Protein AF-0000000079724814 (afdb_homodimer)

Nearest PDB structures (foldseek):
  6w6a-assembly1_A  TM=8.959E-01  e=4.029E-27  Stenotrophomonas maltophilia K279a
  6w6a-assembly1_B  TM=8.918E-01  e=2.677E-24  Stenotrophomonas maltophilia K279a
  3gk0-assembly1_A  TM=9.018E-01  e=2.372E-21  Burkholderia pseudomallei 1710b
  3f4n-assembly2_C  TM=8.781E-01  e=9.412E-20  Yersinia pestis
  5dlc-assembly2_D  TM=9.284E-01  e=5.285E-19  Pseudomonas aeruginosa

pLDDT: mean 95.73, std 8.54, range [27.3, 98.94]

Sequence (510 aa):
MAQLSVNVNKIATLRNSRGGDIPDVVHFSELILNAGAHGITVHPREDQRHITTEDVFSLQIFLLNYNRNASFHREFNIEGEPSERFVKLVLEAKPDQATLVPVRPGEITSDHGFNLKNKSEVDRLAPIIEKFHKEKIRVSLFMDTDSSQYKTAKGIGADRIEFYTGPFAHAYDQSEEAGKVYYKEYENAAEAAYKLGLGINAGHDLDTNNLKLFSHLPHLAEVSIGHRLVAQSLVDGMEKTVKSYLKILSKETGSMAQLSVNVNKIATLRNSRGGDIPDVVHFSELILNAGAHGITVHPREDQRHITTEDVFSLQIFLLNYNRNASFHREFNIEGEPSERFVKLVLEAKPDQATLVPVRPGEITSDHGFNLKNKSEVDRLAPIIEKFHKEKIRVSLFMDTDSSQYKTAKGIGADRIEFYTGPFAHAYDQSEEAGKVYYKEYENAAEAAYKLGLGINAGHDLDTNNLKLFSHLPHLAEVSIGHRLVAQSLVDGMEKTVKSYLKILSKETGS

Secondary structure (DSSP, 8-state):
--EEEEE-HHHHHHHHHH-TTSS-HHHHHHHHHHTT-SEEEE---TT-SSS-HHHHHHHHHHHHHHHHH-SSPPEEEEEE---HHHHHHHHHH--SEEEE--PPTT-SS------TTSHHHHHHHHHHHHHHHHTT-EEEEEE-S-GGGHHHHHHTT-SEEEE--HHHHHHHHH-HHHHHHHHHHHHHHHHHHHHTT-EEEE-TT--TTTHHHHTTSTTEEEEEE-HHHHHHHHHHHHHHHHHHHHHHHH-----/--EEEEE-HHHHHHHHHH-TTSS-HHHHHHHHHHTT-SEEEE---TT-SSS-HHHHHHHHHHHHHHHHH-SSPPEEEEEE---HHHHHHHHHH--SEEEE--PPTT-SS------TTSHHHHHHHHHHHHHHHHTT-EEEEEE-S-GGGHHHHHHTT-SEEEE--HHHHHHHHH-HHHHHHHHHHHHHHHHHHHHTT-EEEE-TT--TTTHHHHTTSTTEEEEEE-HHHHHHHHHHHHHHHHHHHHHHHHS----

Solvent-accessible surface area (backbone atoms only — not comparable to full-atom values): 26063 Å² total; per-residue (Å²): 115,41,37,43,25,42,29,50,38,63,46,23,36,55,8,60,58,69,43,83,62,56,46,42,58,62,61,50,50,50,49,45,45,75,42,63,43,40,25,43,29,41,54,55,47,95,83,37,73,35,32,35,75,65,52,53,49,52,44,42,56,49,46,58,56,51,42,75,75,41,93,60,82,56,42,39,32,42,34,36,41,90,42,72,69,47,51,53,51,45,69,70,58,57,40,53,27,36,35,40,34,70,55,59,91,86,58,73,64,82,86,63,36,59,63,62,85,38,62,67,51,43,65,58,45,28,60,52,45,50,57,37,44,77,68,66,24,42,36,29,37,31,24,58,61,62,56,87,41,42,62,56,44,44,70,46,58,40,44,24,36,26,41,66,32,49,68,35,37,55,32,30,72,75,31,65,69,51,16,52,60,46,45,52,49,48,42,54,22,35,52,52,35,43,74,70,66,30,42,33,33,33,25,45,66,44,37,79,69,60,32,64,61,57,57,66,39,62,74,47,48,31,34,46,32,30,68,45,49,53,41,46,7,34,64,63,3,36,44,63,40,49,40,52,47,49,47,50,36,55,61,65,73,80,124,117,42,37,43,25,41,30,50,37,62,47,24,36,55,8,58,57,69,44,84,63,56,47,41,58,62,60,52,50,49,50,44,44,75,42,63,42,41,24,42,27,41,54,58,49,94,81,37,75,34,31,34,75,65,53,53,51,51,44,43,55,48,46,58,56,50,40,74,74,40,96,60,82,57,41,39,32,44,32,36,41,92,41,71,67,46,51,53,50,46,69,70,58,57,41,53,26,37,34,40,35,72,56,59,91,86,58,75,65,81,86,62,37,57,63,63,86,38,62,69,51,43,65,57,46,29,60,52,46,50,57,36,45,76,67,64,24,41,36,28,37,31,24,58,60,63,55,86,42,43,64,58,44,44,68,46,58,41,46,23,36,25,41,64,32,49,67,35,36,55,31,31,74,74,32,65,70,51,16,52,60,46,44,51,50,48,41,54,24,35,53,53,35,43,74,70,66,32,42,31,32,33,25,45,65,44,37,80,69,59,33,64,61,58,57,66,40,63,72,45,47,31,34,47,31,30,70,45,49,54,43,46,8,34,64,62,3,38,46,63,41,48,38,52,47,49,48,51,37,55,61,66,74,80,123

InterPro domains:
  IPR004569 Pyridoxal phosphate (active vitamin B6) biosynthesis PdxJ [MF_00279] (1-254)
  IPR004569 Pyridoxal phosphate (active vitamin B6) biosynthesis PdxJ [PF03740] (3-248)
  IPR004569 Pyridoxal phosphate (active vitamin B6) biosynthesis PdxJ [PTHR30456] (2-251)
  IPR004569 Pyridoxal phosphate (active vitamin B6) biosynthesis PdxJ [TIGR00559] (4-249)
  IPR004569 Pyridoxal phosphate (active vitamin B6) biosynthesis PdxJ [cd00003] (3-249)
  IPR013785 Aldolase-type TIM barrel [G3DSA:3.20.20.70] (1-254)
  IPR036130 Pyridoxine 5'-phosphate synthase [SSF63892] (1-251)

Radius of gyration: 25.39 Å; Cα contacts (8 Å, |Δi|>4): 979; chains: 2; bounding box: 47×77×66 Å

Foldseek 3Di:
DAAEEEEQQVQQLVCLVVDDQVPPSLVVQVVVVVVPGQEYEYEQDPVSNGPHLVNLQVNLVSLVVVQVPDPDRRWYEYEYALDPVVLVSCLVSLTQEYEHANDDPPDPDGDAFDDQVDVVSLVSVLVSLVSSVVSNYAYEGEHELPLVCLLSVVVSPHQAYEYECVCLLVLVVVPVVRSVVVLVSQLVSCVSNVVSNHAYEYEHNDEPVSCVVNVPRPRHHYYYYYDRVVVVVCVVCVVVVVVVVVVVVPPPDDD/DAAEEEEQQVQQLVCLVVDDQVPPSLVVQVVVVVVPHQEYEYEQDPVSNGPHLVNLQVNLVSLVVVQVPDPDRRWYEYEYALDPVVLVSCLVSLTQEYEHANDDPPDPDGDAFDDQVDVVSLVSVLVSLVSSVVSNYAYEGEHELPLVCLLSVVVSPHQAYEYECVCLLVLVVVPVVRSVVVLVSQLVSCVSNVVSNHAYEYEHNDEPVSCVPNVPRPRHHYYYYYDRVVVVVCVVCVVVVVVVVVVVVPPPDDD

Organism: NCBI:txid2484901

Structure (mmCIF, N/CA/C/O backbone):
data_AF-0000000079724814-model_v1
#
loop_
_entity.id
_entity.type
_entity.pdbx_description
1 polymer "Pyridoxine 5'-phosphate synthase"
#
loop_
_atom_site.group_PDB
_atom_site.id
_atom_site.type_symbol
_atom_site.label_atom_id
_atom_site.label_alt_id
_atom_site.label_comp_id
_atom_site.label_asym_id
_atom_site.label_entity_id
_atom_site.label_seq_id
_atom_site.pdbx_PDB_ins_code
_atom_site.Cartn_x
_atom_site.Cartn_y
_atom_site.Cartn_z
_atom_site.occupancy
_atom_site.B_iso_or_equiv
_atom_site.auth_seq_id
_atom_site.auth_comp_id
_atom_site.auth_asym_id
_atom_site.auth_atom_id
_atom_site.pdbx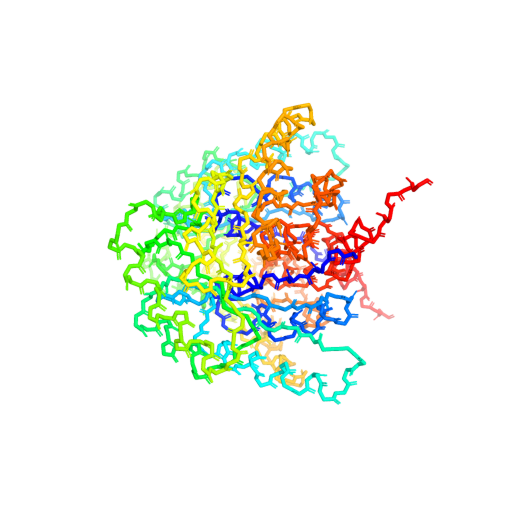_PDB_model_num
ATOM 1 N N . MET A 1 1 ? 1.174 -30.266 0.715 1 86.94 1 MET A N 1
ATOM 2 C CA . MET A 1 1 ? 0.675 -28.969 1.143 1 86.94 1 MET A CA 1
ATOM 3 C C . MET A 1 1 ? 0.972 -27.906 0.094 1 86.94 1 MET A C 1
ATOM 5 O O . MET A 1 1 ? 2.061 -27.875 -0.481 1 86.94 1 MET A O 1
ATOM 9 N N . ALA A 1 2 ? -0.044 -27.109 -0.272 1 96.12 2 ALA A N 1
ATOM 10 C CA . ALA A 1 2 ? 0.133 -26.078 -1.296 1 96.12 2 ALA A CA 1
ATOM 11 C C . ALA A 1 2 ? 1.167 -25.047 -0.861 1 96.12 2 ALA A C 1
ATOM 13 O O . ALA A 1 2 ? 1.234 -24.672 0.315 1 96.12 2 ALA A O 1
ATOM 14 N N . GLN A 1 3 ? 1.949 -24.625 -1.758 1 98 3 GLN A N 1
ATOM 15 C CA . GLN A 1 3 ? 2.975 -23.609 -1.493 1 98 3 GLN A CA 1
ATOM 16 C C . GLN A 1 3 ? 2.395 -22.203 -1.565 1 98 3 GLN A C 1
ATOM 18 O O . GLN A 1 3 ? 1.413 -21.969 -2.273 1 98 3 GLN A O 1
ATOM 23 N N . LEU A 1 4 ? 2.982 -21.297 -0.798 1 98.69 4 LEU A N 1
ATOM 24 C CA . LEU A 1 4 ? 2.6 -19.891 -0.834 1 98.69 4 LEU A CA 1
ATOM 25 C C . LEU A 1 4 ? 3.646 -19.062 -1.568 1 98.69 4 LEU A C 1
ATOM 27 O O . LEU A 1 4 ? 4.801 -18.984 -1.138 1 98.69 4 LEU A O 1
ATOM 31 N N . SER A 1 5 ? 3.32 -18.547 -2.691 1 98.81 5 SER A N 1
ATOM 32 C CA . SER A 1 5 ? 4.086 -17.5 -3.373 1 98.81 5 SER A CA 1
ATOM 33 C C . SER A 1 5 ? 3.465 -16.125 -3.152 1 98.81 5 SER A C 1
ATOM 35 O O . SER A 1 5 ? 2.27 -15.93 -3.389 1 98.81 5 SER A O 1
ATOM 37 N N . VAL A 1 6 ? 4.23 -15.156 -2.711 1 98.88 6 VAL A N 1
ATOM 38 C CA . VAL A 1 6 ? 3.676 -13.844 -2.395 1 98.88 6 VAL A CA 1
ATOM 39 C C . VAL A 1 6 ? 3.969 -12.867 -3.533 1 98.88 6 VAL A C 1
ATOM 41 O O . VAL A 1 6 ? 5.121 -12.719 -3.949 1 98.88 6 VAL A O 1
ATOM 44 N N . ASN A 1 7 ? 2.893 -12.336 -4.078 1 98.62 7 ASN A N 1
ATOM 45 C CA . ASN A 1 7 ? 2.996 -11.305 -5.102 1 98.62 7 ASN A CA 1
ATOM 46 C C . ASN A 1 7 ? 3.311 -9.945 -4.492 1 98.62 7 ASN A C 1
ATOM 48 O O . ASN A 1 7 ? 2.535 -9.422 -3.691 1 98.62 7 ASN A O 1
ATOM 52 N N . VAL A 1 8 ? 4.422 -9.273 -4.879 1 98.81 8 VAL A N 1
ATOM 53 C CA . VAL A 1 8 ? 4.895 -8.078 -4.188 1 98.81 8 VAL A CA 1
ATOM 54 C C . VAL A 1 8 ? 4.648 -6.852 -5.059 1 98.81 8 VAL A C 1
ATOM 56 O O . VAL A 1 8 ? 5.277 -5.809 -4.863 1 98.81 8 VAL A O 1
ATOM 59 N N . ASN A 1 9 ? 3.715 -6.945 -6.039 1 98.06 9 ASN A N 1
ATOM 60 C CA . ASN A 1 9 ? 3.369 -5.809 -6.887 1 98.06 9 ASN A CA 1
ATOM 61 C C . ASN A 1 9 ? 2.863 -4.629 -6.062 1 98.06 9 ASN A C 1
ATOM 63 O O . ASN A 1 9 ? 3.178 -3.477 -6.363 1 98.06 9 ASN A O 1
ATOM 67 N N . LYS A 1 10 ? 2.09 -4.906 -5.062 1 98.31 10 LYS A N 1
ATOM 68 C CA . LYS A 1 10 ? 1.473 -3.836 -4.289 1 98.31 10 LYS A CA 1
ATOM 69 C C . LYS A 1 10 ? 2.504 -3.121 -3.418 1 98.31 10 LYS A C 1
ATOM 71 O O . LYS A 1 10 ? 2.332 -1.948 -3.08 1 98.31 10 LYS A O 1
ATOM 76 N N . ILE A 1 11 ? 3.605 -3.807 -3.02 1 98.81 11 ILE A N 1
ATOM 77 C CA . ILE A 1 11 ? 4.723 -3.137 -2.361 1 98.81 11 ILE A CA 1
ATOM 78 C C . ILE A 1 11 ? 5.312 -2.082 -3.293 1 98.81 11 ILE A C 1
ATOM 80 O O . ILE A 1 11 ? 5.531 -0.938 -2.889 1 98.81 11 ILE A O 1
ATOM 84 N N . ALA A 1 12 ? 5.531 -2.457 -4.543 1 98.56 12 ALA A N 1
ATOM 85 C CA . ALA A 1 12 ? 6.059 -1.54 -5.547 1 98.56 12 ALA A CA 1
ATOM 86 C C . ALA A 1 12 ? 5.074 -0.409 -5.832 1 98.56 12 ALA A C 1
ATOM 88 O O . ALA A 1 12 ? 5.48 0.729 -6.078 1 98.56 12 ALA A O 1
ATOM 89 N N . THR A 1 13 ? 3.742 -0.743 -5.82 1 97.69 13 THR A N 1
ATOM 90 C CA . THR A 1 13 ? 2.715 0.274 -6.016 1 97.69 13 THR A CA 1
ATOM 91 C C . THR A 1 13 ? 2.854 1.386 -4.98 1 97.69 13 THR A C 1
ATOM 93 O O . THR A 1 13 ? 2.859 2.568 -5.328 1 97.69 13 THR A O 1
ATOM 96 N N . LEU A 1 14 ? 3.02 1.001 -3.744 1 98 14 LEU A N 1
ATOM 97 C CA . LEU A 1 14 ? 3.17 1.976 -2.668 1 98 14 LEU A CA 1
ATOM 98 C C . LEU A 1 14 ? 4.449 2.785 -2.844 1 98 14 LEU A C 1
ATOM 100 O O . LEU A 1 14 ? 4.434 4.012 -2.721 1 98 14 LEU A O 1
ATOM 104 N N . ARG A 1 15 ? 5.531 2.141 -3.145 1 97.38 15 ARG A N 1
ATOM 105 C CA . ARG A 1 15 ? 6.805 2.816 -3.355 1 97.38 15 ARG A CA 1
ATOM 106 C C . ARG A 1 15 ? 6.695 3.863 -4.461 1 97.38 15 ARG A C 1
ATOM 108 O O . ARG A 1 15 ? 7.074 5.02 -4.27 1 97.38 15 ARG A O 1
ATOM 115 N N . ASN A 1 16 ? 6.109 3.439 -5.602 1 95.75 16 ASN A N 1
ATOM 116 C CA . ASN A 1 16 ? 6.055 4.301 -6.781 1 95.75 16 ASN A CA 1
ATOM 117 C C . ASN A 1 16 ? 5.129 5.492 -6.559 1 95.75 16 ASN A C 1
ATOM 119 O O . ASN A 1 16 ? 5.277 6.527 -7.211 1 95.75 16 ASN A O 1
ATOM 123 N N . SER A 1 17 ? 4.18 5.336 -5.637 1 93.12 17 SER A N 1
ATOM 124 C CA . SER A 1 17 ? 3.213 6.398 -5.371 1 93.12 17 SER A CA 1
ATOM 125 C C . SER A 1 17 ? 3.865 7.566 -4.633 1 93.12 17 SER A C 1
ATOM 127 O O . SER A 1 17 ? 3.295 8.656 -4.559 1 93.12 17 SER A O 1
ATOM 129 N N . ARG A 1 18 ? 4.977 7.387 -4.039 1 90.81 18 ARG A N 1
ATOM 130 C CA . ARG A 1 18 ? 5.723 8.43 -3.338 1 90.81 18 ARG A CA 1
ATOM 131 C C . ARG A 1 18 ? 7.027 8.75 -4.062 1 90.81 18 ARG A C 1
ATOM 133 O O . ARG A 1 18 ? 7.488 9.891 -4.039 1 90.81 18 ARG A O 1
ATOM 140 N N . GLY A 1 19 ? 7.535 7.715 -4.703 1 87.94 19 GLY A N 1
ATOM 141 C CA . GLY A 1 19 ? 8.906 7.797 -5.184 1 87.94 19 GLY A CA 1
ATOM 142 C C . GLY A 1 19 ? 9.93 7.371 -4.148 1 87.94 19 GLY A C 1
ATOM 143 O O . GLY A 1 19 ? 9.578 7.09 -3.002 1 87.94 19 GLY A O 1
ATOM 144 N N . GLY A 1 20 ? 11.133 7.176 -4.551 1 90.12 20 GLY A N 1
ATOM 145 C CA . GLY A 1 20 ? 12.172 6.719 -3.641 1 90.12 20 GLY A CA 1
ATOM 146 C C . GLY A 1 20 ? 12.242 5.207 -3.525 1 90.12 20 GLY A C 1
ATOM 147 O O . GLY A 1 20 ? 12.008 4.496 -4.504 1 90.12 20 GLY A O 1
ATOM 148 N N . ASP A 1 21 ? 12.57 4.738 -2.273 1 93.25 21 ASP A N 1
ATOM 149 C CA . ASP A 1 21 ? 12.852 3.311 -2.158 1 93.25 21 ASP A CA 1
ATOM 150 C C . ASP A 1 21 ? 12.047 2.68 -1.028 1 93.25 21 ASP A C 1
ATOM 152 O O . ASP A 1 21 ? 12.273 1.526 -0.66 1 93.25 21 ASP A O 1
ATOM 156 N N . ILE A 1 22 ? 11.055 3.475 -0.508 1 95.5 22 ILE A N 1
ATOM 157 C CA . ILE A 1 22 ? 10.25 2.965 0.6 1 95.5 22 ILE A CA 1
ATOM 158 C C . ILE A 1 22 ? 8.805 2.791 0.152 1 95.5 22 ILE A C 1
ATOM 160 O O . ILE A 1 22 ? 8.18 3.734 -0.342 1 95.5 22 ILE A O 1
ATOM 164 N N . PRO A 1 23 ? 8.297 1.657 0.409 1 97.81 23 PRO A N 1
ATOM 165 C CA . PRO A 1 23 ? 8.93 0.42 0.874 1 97.81 23 PRO A CA 1
ATOM 166 C C . PRO A 1 23 ? 9.836 -0.209 -0.18 1 97.81 23 PRO A C 1
ATOM 168 O O . PRO A 1 23 ? 9.602 -0.042 -1.38 1 97.81 23 PRO A O 1
ATOM 171 N N . ASP A 1 24 ? 10.82 -0.913 0.29 1 98.12 24 ASP A N 1
ATOM 172 C CA . ASP A 1 24 ? 11.781 -1.57 -0.587 1 98.12 24 ASP A CA 1
ATOM 173 C C . ASP A 1 24 ? 11.305 -2.967 -0.981 1 98.12 24 ASP A C 1
ATOM 175 O O . ASP A 1 24 ? 11.094 -3.822 -0.119 1 98.12 24 ASP A O 1
ATOM 179 N N . VAL A 1 25 ? 11.227 -3.232 -2.26 1 98.75 25 VAL A N 1
ATOM 180 C CA . VAL A 1 25 ? 10.656 -4.465 -2.793 1 98.75 25 VAL A CA 1
ATOM 181 C C . VAL A 1 25 ? 11.516 -5.656 -2.383 1 98.75 25 VAL A C 1
ATOM 183 O O . VAL A 1 25 ? 10.992 -6.695 -1.974 1 98.75 25 VAL A O 1
ATOM 186 N N . VAL A 1 26 ? 12.82 -5.512 -2.447 1 98.81 26 VAL A N 1
ATOM 187 C CA . VAL A 1 26 ? 13.727 -6.605 -2.109 1 98.81 26 VAL A CA 1
ATOM 188 C C . VAL A 1 26 ? 13.672 -6.879 -0.608 1 98.81 26 VAL A C 1
ATOM 190 O O . VAL A 1 26 ? 13.602 -8.039 -0.184 1 98.81 26 VAL A O 1
ATOM 193 N N . HIS A 1 27 ? 13.664 -5.816 0.194 1 98.62 27 HIS A N 1
ATOM 194 C CA . HIS A 1 27 ? 13.586 -5.98 1.642 1 98.62 27 HIS A CA 1
ATOM 195 C C . HIS A 1 27 ? 12.32 -6.719 2.049 1 98.62 27 HIS A C 1
ATOM 197 O O . HIS A 1 27 ? 12.359 -7.629 2.879 1 98.62 27 HIS A O 1
ATOM 203 N N . PHE A 1 28 ? 11.211 -6.363 1.477 1 98.88 28 PHE A N 1
ATOM 204 C CA . PHE A 1 28 ? 9.945 -7.016 1.812 1 98.88 28 PHE A CA 1
ATOM 205 C C . PHE A 1 28 ? 9.945 -8.461 1.345 1 98.88 28 PHE A C 1
ATOM 207 O O . PHE A 1 28 ? 9.375 -9.336 2.004 1 98.88 28 PHE A O 1
ATOM 214 N N . SER A 1 29 ? 10.57 -8.727 0.171 1 98.88 29 SER A N 1
ATOM 215 C CA . SER A 1 29 ? 10.695 -10.109 -0.291 1 98.88 29 SER A CA 1
ATOM 216 C C . SER A 1 29 ? 11.492 -10.953 0.702 1 98.88 29 SER A C 1
ATOM 218 O O . SER A 1 29 ? 11.141 -12.102 0.967 1 98.88 29 SER A O 1
ATOM 220 N N . GLU A 1 30 ? 12.516 -10.344 1.253 1 98.69 30 GLU A N 1
ATOM 221 C CA . GLU A 1 30 ? 13.297 -11.039 2.271 1 98.69 30 GLU A CA 1
ATOM 222 C C . GLU A 1 30 ? 12.453 -11.328 3.51 1 98.69 30 GLU A C 1
ATOM 224 O O . GLU A 1 30 ? 12.492 -12.438 4.047 1 98.69 30 GLU A O 1
ATOM 229 N N . LEU A 1 31 ? 11.68 -10.344 3.977 1 98.75 31 LEU A N 1
ATOM 230 C CA . LEU A 1 31 ? 10.789 -10.516 5.125 1 98.75 31 LEU A CA 1
ATOM 231 C C . LEU A 1 31 ? 9.797 -11.648 4.879 1 98.75 31 LEU A C 1
ATOM 233 O O . LEU A 1 31 ? 9.547 -12.461 5.77 1 98.75 31 LEU A O 1
ATOM 237 N N . ILE A 1 32 ? 9.281 -11.695 3.707 1 98.88 32 ILE A N 1
ATOM 238 C CA . ILE A 1 32 ? 8.258 -12.656 3.303 1 98.88 32 ILE A CA 1
ATOM 239 C C . ILE A 1 32 ? 8.844 -14.062 3.287 1 98.88 32 ILE A C 1
ATOM 241 O O . ILE A 1 32 ? 8.25 -14.992 3.834 1 98.88 32 ILE A O 1
ATOM 245 N N . LEU A 1 33 ? 10.031 -14.219 2.695 1 98.81 33 LEU A N 1
ATOM 246 C CA . LEU A 1 33 ? 10.68 -15.523 2.611 1 98.81 33 LEU A CA 1
ATOM 247 C C . LEU A 1 33 ? 11.133 -16 3.988 1 98.81 33 LEU A C 1
ATOM 249 O O . LEU A 1 33 ? 10.992 -17.172 4.316 1 98.81 33 LEU A O 1
ATOM 253 N N . ASN A 1 34 ? 11.641 -15.047 4.789 1 98.44 34 ASN A N 1
ATOM 254 C CA . ASN A 1 34 ? 12.047 -15.391 6.148 1 98.44 34 ASN A CA 1
ATOM 255 C C . ASN A 1 34 ? 10.859 -15.836 6.996 1 98.44 34 ASN A C 1
ATOM 257 O O . ASN A 1 34 ? 11.023 -16.578 7.961 1 98.44 34 ASN A O 1
ATOM 261 N N . ALA A 1 35 ? 9.664 -15.391 6.668 1 98.62 35 ALA A N 1
ATOM 262 C CA . ALA A 1 35 ? 8.445 -15.766 7.383 1 98.62 35 ALA A CA 1
ATOM 263 C C . ALA A 1 35 ? 7.969 -17.156 6.957 1 98.62 35 ALA A C 1
ATOM 265 O O . ALA A 1 35 ? 7.047 -17.703 7.559 1 98.62 35 ALA A O 1
ATOM 266 N N . GLY A 1 36 ? 8.469 -17.672 5.816 1 98.12 36 GLY A N 1
ATOM 267 C CA . GLY A 1 36 ? 8.195 -19.062 5.48 1 98.12 36 GLY A CA 1
ATOM 268 C C . GLY A 1 36 ? 7.578 -19.234 4.105 1 98.12 36 GLY A C 1
ATOM 269 O O . GLY A 1 36 ? 7.344 -20.359 3.664 1 98.12 36 GLY A O 1
ATOM 270 N N . ALA A 1 37 ? 7.312 -18.109 3.398 1 98.62 37 ALA A N 1
ATOM 271 C CA . ALA A 1 37 ? 6.734 -18.234 2.064 1 98.62 37 ALA A CA 1
ATOM 272 C C . ALA A 1 37 ? 7.66 -19 1.133 1 98.62 37 ALA A C 1
ATOM 274 O O . ALA A 1 37 ? 8.875 -19.031 1.329 1 98.62 37 ALA A O 1
ATOM 275 N N . HIS A 1 38 ? 7.082 -19.594 0.114 1 98.75 38 HIS A N 1
ATOM 276 C CA . HIS A 1 38 ? 7.824 -20.516 -0.744 1 98.75 38 HIS A CA 1
ATOM 277 C C . HIS A 1 38 ? 8.344 -19.797 -1.992 1 98.75 38 HIS A C 1
ATOM 279 O O . HIS A 1 38 ? 9.125 -20.375 -2.752 1 98.75 38 HIS A O 1
ATOM 285 N N . GLY A 1 39 ? 7.926 -18.609 -2.217 1 98.75 39 GLY A N 1
ATOM 286 C CA . GLY A 1 39 ? 8.367 -17.906 -3.41 1 98.75 39 GLY A CA 1
ATOM 287 C C . GLY A 1 39 ? 7.867 -16.469 -3.471 1 98.75 39 GLY A C 1
ATOM 288 O O . GLY A 1 39 ? 7.082 -16.047 -2.621 1 98.75 39 GLY A O 1
ATOM 289 N N . ILE A 1 40 ? 8.375 -15.734 -4.414 1 98.94 40 ILE A N 1
ATOM 290 C CA . ILE A 1 40 ? 8.016 -14.352 -4.715 1 98.94 40 ILE A CA 1
ATOM 291 C C . ILE A 1 40 ? 7.457 -14.266 -6.133 1 98.94 40 ILE A C 1
ATOM 293 O O . ILE A 1 40 ? 7.988 -14.883 -7.055 1 98.94 40 ILE A O 1
ATOM 297 N N . THR A 1 41 ? 6.398 -13.555 -6.297 1 98.94 41 THR A N 1
ATOM 298 C CA . THR A 1 41 ? 5.781 -13.344 -7.602 1 98.94 41 THR A CA 1
ATOM 299 C C . THR A 1 41 ? 5.738 -11.859 -7.945 1 98.94 41 THR A C 1
ATOM 301 O O . THR A 1 41 ? 5.426 -11.031 -7.09 1 98.94 41 THR A O 1
ATOM 304 N N . VAL A 1 42 ? 6.09 -11.508 -9.188 1 98.81 42 VAL A N 1
ATOM 305 C CA . VAL A 1 42 ? 5.961 -10.141 -9.672 1 98.81 42 VAL A CA 1
ATOM 306 C C . VAL A 1 42 ? 5.262 -10.133 -11.031 1 98.81 42 VAL A C 1
ATOM 308 O O . VAL A 1 42 ? 5.273 -11.141 -11.742 1 98.81 42 VAL A O 1
ATOM 311 N N . HIS A 1 43 ? 4.656 -9.062 -11.352 1 97.44 43 HIS A N 1
ATOM 312 C CA . HIS A 1 43 ? 4.02 -8.828 -12.641 1 97.44 43 HIS A CA 1
ATOM 313 C C . HIS A 1 43 ? 4.48 -7.512 -13.258 1 97.44 43 HIS A C 1
ATOM 315 O O . HIS A 1 43 ? 3.781 -6.5 -13.164 1 97.44 43 HIS A O 1
ATOM 321 N N . PRO A 1 44 ? 5.664 -7.516 -13.945 1 96.88 44 PRO A N 1
ATOM 322 C CA . PRO A 1 44 ? 6.16 -6.305 -14.609 1 96.88 44 PRO A CA 1
ATOM 323 C C . PRO A 1 44 ? 5.344 -5.938 -15.852 1 96.88 44 PRO A C 1
ATOM 325 O O . PRO A 1 44 ? 5.402 -6.645 -16.859 1 96.88 44 PRO A O 1
ATOM 328 N N . ARG A 1 45 ? 4.668 -4.871 -15.766 1 93.56 45 ARG A N 1
ATOM 329 C CA . ARG A 1 45 ? 3.869 -4.395 -16.891 1 93.56 45 ARG A CA 1
ATOM 330 C C . ARG A 1 45 ? 4.68 -3.463 -17.781 1 93.56 45 ARG A C 1
ATOM 332 O O . ARG A 1 45 ? 5.727 -2.955 -17.375 1 93.56 45 ARG A O 1
ATOM 339 N N . GLU A 1 46 ? 4.129 -3.254 -18.938 1 91.12 46 GLU A N 1
ATOM 340 C CA . GLU A 1 46 ? 4.832 -2.436 -19.922 1 91.12 46 GLU A CA 1
ATOM 341 C C . GLU A 1 46 ? 5.02 -1.008 -19.406 1 91.12 46 GLU A C 1
ATOM 343 O O . GLU A 1 46 ? 6.078 -0.407 -19.609 1 91.12 46 GLU A O 1
ATOM 348 N N . ASP A 1 47 ? 4.039 -0.497 -18.734 1 90.75 47 ASP A N 1
ATOM 349 C CA . ASP A 1 47 ? 4.086 0.888 -18.281 1 90.75 47 ASP A CA 1
ATOM 350 C C . ASP A 1 47 ? 4.844 1.004 -16.953 1 90.75 47 ASP A C 1
ATOM 352 O O . ASP A 1 47 ? 5.039 2.107 -16.438 1 90.75 47 ASP A O 1
ATOM 356 N N . GLN A 1 48 ? 5.289 -0.15 -16.422 1 92.25 48 GLN A N 1
ATOM 357 C CA . GLN A 1 48 ? 6.074 -0.226 -15.188 1 92.25 48 GLN A CA 1
ATOM 358 C C . GLN A 1 48 ? 5.406 0.551 -14.062 1 92.25 48 GLN A C 1
ATOM 360 O O . GLN A 1 48 ? 6.082 1.208 -13.266 1 92.25 48 GLN A O 1
ATOM 365 N N . ARG A 1 49 ? 4.113 0.507 -14.023 1 88.81 49 ARG A N 1
ATOM 366 C CA . ARG A 1 49 ? 3.35 1.278 -13.047 1 88.81 49 ARG A CA 1
ATOM 367 C C . ARG A 1 49 ? 3.678 0.837 -11.625 1 88.81 49 ARG A C 1
ATOM 369 O O . ARG A 1 49 ? 3.492 1.601 -10.672 1 88.81 49 ARG A O 1
ATOM 376 N N . HIS A 1 50 ? 4.082 -0.427 -11.406 1 94.62 50 HIS A N 1
ATOM 377 C CA . HIS A 1 50 ? 4.516 -0.897 -10.102 1 94.62 50 HIS A CA 1
ATOM 378 C C . HIS A 1 50 ? 5.863 -1.606 -10.188 1 94.62 50 HIS A C 1
ATOM 380 O O . HIS A 1 50 ? 6.914 -0.96 -10.164 1 94.62 50 HIS A O 1
ATOM 386 N N . ILE A 1 51 ? 5.891 -2.842 -10.578 1 97.81 51 ILE A N 1
ATOM 387 C CA . ILE A 1 51 ? 7.164 -3.547 -10.719 1 97.81 51 ILE A CA 1
ATOM 388 C C . ILE A 1 51 ? 7.902 -3.045 -11.953 1 97.81 51 ILE A C 1
ATOM 390 O O . ILE A 1 51 ? 7.371 -3.104 -13.07 1 97.81 51 ILE A O 1
ATOM 394 N N . THR A 1 52 ? 9.133 -2.609 -11.766 1 97.69 52 THR A N 1
ATOM 395 C CA . THR A 1 52 ? 9.977 -2.141 -12.859 1 97.69 52 THR A CA 1
ATOM 396 C C . THR A 1 52 ? 10.906 -3.25 -13.336 1 97.69 52 THR A C 1
ATOM 398 O O . THR A 1 52 ? 11.055 -4.277 -12.664 1 97.69 52 THR A O 1
ATOM 401 N N . THR A 1 53 ? 11.461 -2.994 -14.539 1 98.06 53 THR A N 1
ATOM 402 C CA . THR A 1 53 ? 12.477 -3.918 -15.031 1 98.06 53 THR A CA 1
ATOM 403 C C . THR A 1 53 ? 13.617 -4.055 -14.031 1 98.06 53 THR A C 1
ATOM 405 O O . THR A 1 53 ? 14.125 -5.156 -13.812 1 98.06 53 THR A O 1
ATOM 408 N N . GLU A 1 54 ? 13.992 -2.986 -13.414 1 97.88 54 GLU A N 1
ATOM 409 C CA . GLU A 1 54 ? 15.055 -3.006 -12.414 1 97.88 54 GLU A CA 1
ATOM 410 C C . GLU A 1 54 ? 14.656 -3.867 -11.211 1 97.88 54 GLU A C 1
ATOM 412 O O . GLU A 1 54 ? 15.492 -4.582 -10.656 1 97.88 54 GLU A O 1
ATOM 417 N N . ASP A 1 55 ? 13.438 -3.768 -10.773 1 98.69 55 ASP A N 1
ATOM 418 C CA . ASP A 1 55 ? 12.945 -4.609 -9.688 1 98.69 55 ASP A CA 1
ATOM 419 C C . ASP A 1 55 ? 13.125 -6.09 -10.016 1 98.69 55 ASP A C 1
ATOM 421 O O . ASP A 1 55 ? 13.508 -6.883 -9.148 1 98.69 55 ASP A O 1
ATOM 425 N N . VAL A 1 56 ? 12.789 -6.465 -11.281 1 98.88 56 VAL A N 1
ATOM 426 C CA . VAL A 1 56 ? 12.859 -7.859 -11.711 1 98.88 56 VAL A CA 1
ATOM 427 C C . VAL A 1 56 ? 14.281 -8.383 -11.539 1 98.88 56 VAL A C 1
ATOM 429 O O . VAL A 1 56 ? 14.5 -9.445 -10.953 1 98.88 56 VAL A O 1
ATOM 432 N N . PHE A 1 57 ? 15.195 -7.629 -12.016 1 98.81 57 PHE A N 1
ATOM 433 C CA . PHE A 1 57 ? 16.578 -8.102 -11.984 1 98.81 57 PHE A CA 1
ATOM 434 C C . PHE A 1 57 ? 17.141 -8 -10.578 1 98.81 57 PHE A C 1
ATOM 436 O O . PHE A 1 57 ? 17.969 -8.828 -10.172 1 98.81 57 PHE A O 1
ATOM 443 N N . SER A 1 58 ? 16.734 -6.98 -9.773 1 98.81 58 SER A N 1
ATOM 444 C CA . SER A 1 58 ? 17.141 -6.906 -8.375 1 98.81 58 SER A CA 1
ATOM 445 C C . SER A 1 58 ? 16.641 -8.117 -7.594 1 98.81 58 SER A C 1
ATOM 447 O O . SER A 1 58 ? 17.359 -8.672 -6.766 1 98.81 58 SER A O 1
ATOM 449 N N . LEU A 1 59 ? 15.438 -8.531 -7.859 1 98.88 59 LEU A N 1
ATOM 450 C CA . LEU A 1 59 ? 14.867 -9.695 -7.195 1 98.88 59 LEU A CA 1
ATOM 451 C C . LEU A 1 59 ? 15.555 -10.977 -7.652 1 98.88 59 LEU A C 1
ATOM 453 O O . LEU A 1 59 ? 15.75 -11.906 -6.859 1 98.88 59 LEU A O 1
ATOM 457 N N . GLN A 1 60 ? 15.883 -11.023 -8.977 1 98.81 60 GLN A N 1
ATOM 458 C CA . GLN A 1 60 ? 16.625 -12.172 -9.492 1 98.81 60 GLN A CA 1
ATOM 459 C C . GLN A 1 60 ? 17.922 -12.367 -8.719 1 98.81 60 GLN A C 1
ATOM 461 O O . GLN A 1 60 ? 18.219 -13.469 -8.25 1 98.81 60 GLN A O 1
ATOM 466 N N . ILE A 1 61 ? 18.719 -11.281 -8.609 1 98.75 61 ILE A N 1
ATOM 467 C CA . ILE A 1 61 ? 20 -11.32 -7.926 1 98.75 61 ILE A CA 1
ATOM 468 C C . ILE A 1 61 ? 19.797 -11.672 -6.453 1 98.75 61 ILE A C 1
ATOM 470 O O . ILE A 1 61 ? 20.5 -12.516 -5.902 1 98.75 61 ILE A O 1
ATOM 474 N N . PHE A 1 62 ? 18.828 -11.125 -5.812 1 98.81 62 PHE A N 1
ATOM 475 C CA . PHE A 1 62 ? 18.516 -11.367 -4.406 1 98.81 62 PHE A CA 1
ATOM 476 C C . PHE A 1 62 ? 18.188 -12.836 -4.172 1 98.81 62 PHE A C 1
ATOM 478 O O . PHE A 1 62 ? 18.734 -13.461 -3.262 1 98.81 62 PHE A O 1
ATOM 485 N N . LEU A 1 63 ? 17.266 -13.383 -5.043 1 98.75 63 LEU A N 1
ATOM 486 C CA . LEU A 1 63 ? 16.797 -14.758 -4.855 1 98.75 63 LEU A CA 1
ATOM 487 C C . LEU A 1 63 ? 17.922 -15.75 -5.121 1 98.75 63 LEU A C 1
ATOM 489 O O . LEU A 1 63 ? 18 -16.797 -4.465 1 98.75 63 LEU A O 1
ATOM 493 N N . LEU A 1 64 ? 18.781 -15.477 -6.191 1 98.06 64 LEU A N 1
ATOM 494 C CA . LEU A 1 64 ? 19.953 -16.312 -6.418 1 98.06 64 LEU A CA 1
ATOM 495 C C . LEU A 1 64 ? 20.828 -16.391 -5.168 1 98.06 64 LEU A C 1
ATOM 497 O O . LEU A 1 64 ? 21.266 -17.469 -4.766 1 98.06 64 LEU A O 1
ATOM 501 N N . ASN A 1 65 ? 21.031 -15.242 -4.527 1 98.31 65 ASN A N 1
ATOM 502 C CA . ASN A 1 65 ? 21.844 -15.172 -3.318 1 98.31 65 ASN A CA 1
ATOM 503 C C . ASN A 1 65 ? 21.141 -15.82 -2.131 1 98.31 65 ASN A C 1
ATOM 505 O O . ASN A 1 65 ? 21.766 -16.547 -1.35 1 98.31 65 ASN A O 1
ATOM 509 N N . TYR A 1 66 ? 19.875 -15.547 -1.95 1 98.31 66 TYR A N 1
ATOM 510 C CA . TYR A 1 66 ? 19.078 -16.109 -0.868 1 98.31 66 TYR A CA 1
ATOM 511 C C . TYR A 1 66 ? 19.109 -17.641 -0.909 1 98.31 66 TYR A C 1
ATOM 513 O O . TYR A 1 66 ? 19.297 -18.297 0.123 1 98.31 66 TYR A O 1
ATOM 521 N N . ASN A 1 67 ? 19 -18.219 -2.121 1 98.31 67 ASN A N 1
ATOM 522 C CA . ASN A 1 67 ? 18.875 -19.656 -2.305 1 98.31 67 ASN A CA 1
ATOM 523 C C . ASN A 1 67 ? 20.219 -20.375 -2.09 1 98.31 67 ASN A C 1
ATOM 525 O O . ASN A 1 67 ? 20.25 -21.578 -1.859 1 98.31 67 ASN A O 1
ATOM 529 N N . ARG A 1 68 ? 21.344 -19.703 -2.188 1 97.12 68 ARG A N 1
ATOM 530 C CA . ARG A 1 68 ? 22.656 -20.281 -1.921 1 97.12 68 ARG A CA 1
ATOM 531 C C . ARG A 1 68 ? 22.766 -20.719 -0.465 1 97.12 68 ARG A C 1
ATOM 533 O O . ARG A 1 68 ? 23.453 -21.703 -0.157 1 97.12 68 ARG A O 1
ATOM 540 N N . ASN A 1 69 ? 22.062 -20.016 0.407 1 92.81 69 ASN A N 1
ATOM 541 C CA . ASN A 1 69 ? 22.203 -20.266 1.838 1 92.81 69 ASN A CA 1
ATOM 542 C C . ASN A 1 69 ? 20.922 -20.828 2.443 1 92.81 69 ASN A C 1
ATOM 544 O O . ASN A 1 69 ? 20.875 -21.141 3.635 1 92.81 69 ASN A O 1
ATOM 548 N N . ALA A 1 70 ? 19.922 -20.953 1.642 1 91.69 70 ALA A N 1
ATOM 549 C CA . ALA A 1 70 ? 18.625 -21.391 2.148 1 91.69 70 ALA A CA 1
ATOM 550 C C . ALA A 1 70 ? 18.562 -22.922 2.223 1 91.69 70 ALA A C 1
ATOM 552 O O . ALA A 1 70 ? 19.203 -23.609 1.431 1 91.69 70 ALA A O 1
ATOM 553 N N . SER A 1 71 ? 17.812 -23.375 3.127 1 92.88 71 SER A N 1
ATOM 554 C CA . SER A 1 71 ? 17.625 -24.812 3.277 1 92.88 71 SER A CA 1
ATOM 555 C C . SER A 1 71 ? 16.734 -25.375 2.172 1 92.88 71 SER A C 1
ATOM 557 O O . SER A 1 71 ? 16.828 -26.562 1.836 1 92.88 71 SER A O 1
ATOM 559 N N . PHE A 1 72 ? 15.828 -24.5 1.741 1 94.94 72 PHE A N 1
ATOM 560 C CA . PHE A 1 72 ? 14.922 -24.891 0.667 1 94.94 72 PHE A CA 1
ATOM 561 C C . PHE A 1 72 ? 14.906 -23.844 -0.436 1 94.94 72 PHE A C 1
ATOM 563 O O . PHE A 1 72 ? 15.016 -22.641 -0.16 1 94.94 72 PHE A O 1
ATOM 570 N N . HIS A 1 73 ? 14.711 -24.328 -1.627 1 97.75 73 HIS A N 1
ATOM 571 C CA . HIS A 1 73 ? 14.672 -23.438 -2.781 1 97.75 73 HIS A CA 1
ATOM 572 C C . HIS A 1 73 ? 13.406 -22.578 -2.787 1 97.75 73 HIS A C 1
ATOM 574 O O . HIS A 1 73 ? 12.305 -23.109 -2.629 1 97.75 73 HIS A O 1
ATOM 580 N N . ARG A 1 74 ? 13.594 -21.266 -2.881 1 98.62 74 ARG A N 1
ATOM 581 C CA . ARG A 1 74 ? 12.492 -20.328 -3.008 1 98.62 74 ARG A CA 1
ATOM 582 C C . ARG A 1 74 ? 12.32 -19.875 -4.457 1 98.62 74 ARG A C 1
ATOM 584 O O . ARG A 1 74 ? 13.273 -19.422 -5.094 1 98.62 74 ARG A O 1
ATOM 591 N N . GLU A 1 75 ? 11.141 -19.938 -4.91 1 98.75 75 GLU A N 1
ATOM 592 C CA . GLU A 1 75 ? 10.922 -19.781 -6.348 1 98.75 75 GLU A CA 1
ATOM 593 C C . GLU A 1 75 ? 10.664 -18.312 -6.699 1 98.75 75 GLU A C 1
ATOM 595 O O . GLU A 1 75 ? 10.109 -17.562 -5.895 1 98.75 75 GLU A O 1
ATOM 600 N N . PHE A 1 76 ? 11.125 -17.938 -7.867 1 98.94 76 PHE A N 1
ATOM 601 C CA . PHE A 1 76 ? 10.805 -16.672 -8.516 1 98.94 76 PHE A CA 1
ATOM 602 C C . PHE A 1 76 ? 9.789 -16.875 -9.633 1 98.94 76 PHE A C 1
ATOM 604 O O . PHE A 1 76 ? 10.023 -17.656 -10.562 1 98.94 76 PHE A O 1
ATOM 611 N N . ASN A 1 77 ? 8.617 -16.266 -9.492 1 98.94 77 ASN A N 1
ATOM 612 C CA . ASN A 1 77 ? 7.582 -16.328 -10.516 1 98.94 77 ASN A CA 1
ATOM 613 C C . ASN A 1 77 ? 7.352 -14.969 -11.164 1 98.94 77 ASN A C 1
ATOM 615 O O . ASN A 1 77 ? 7.133 -13.977 -10.461 1 98.94 77 ASN A O 1
ATOM 619 N N . ILE A 1 78 ? 7.414 -14.891 -12.477 1 98.88 78 ILE A N 1
ATOM 620 C CA . ILE A 1 78 ? 7.125 -13.656 -13.203 1 98.88 78 ILE A CA 1
ATOM 621 C C . ILE A 1 78 ? 5.859 -13.836 -14.039 1 98.88 78 ILE A C 1
ATOM 623 O O . ILE A 1 78 ? 5.789 -14.727 -14.891 1 98.88 78 ILE A O 1
ATOM 627 N N . GLU A 1 79 ? 4.891 -13 -13.75 1 98.06 79 GLU A N 1
ATOM 628 C CA . GLU A 1 79 ? 3.623 -13.016 -14.469 1 98.06 79 GLU A CA 1
ATOM 629 C C . GLU A 1 79 ? 3.594 -11.938 -15.555 1 98.06 79 GLU A C 1
ATOM 631 O O . GLU A 1 79 ? 4.219 -10.883 -15.406 1 98.06 79 GLU A O 1
ATOM 636 N N . GLY A 1 80 ? 2.863 -12.242 -16.641 1 96.25 80 GLY A N 1
ATOM 637 C CA . GLY A 1 80 ? 2.717 -11.188 -17.625 1 96.25 80 GLY A CA 1
ATOM 638 C C . GLY A 1 80 ? 2.051 -11.648 -18.906 1 96.25 80 GLY A C 1
ATOM 639 O O . GLY A 1 80 ? 1.764 -12.836 -19.078 1 96.25 80 GLY A O 1
ATOM 640 N N . GLU A 1 81 ? 1.755 -10.633 -19.766 1 95 81 GLU A N 1
ATOM 641 C CA . GLU A 1 81 ? 1.21 -10.914 -21.094 1 95 81 GLU A CA 1
ATOM 642 C C . GLU A 1 81 ? 2.277 -11.5 -22.016 1 95 81 GLU A C 1
ATOM 644 O O . GLU A 1 81 ? 3.449 -11.125 -21.922 1 95 81 GLU A O 1
ATOM 649 N N . PRO A 1 82 ? 1.865 -12.391 -22.891 1 95.88 82 PRO A N 1
ATOM 650 C CA . PRO A 1 82 ? 2.85 -13.008 -23.781 1 95.88 82 PRO A CA 1
ATOM 651 C C . PRO A 1 82 ? 3.273 -12.086 -24.922 1 95.88 82 PRO A C 1
ATOM 653 O O . PRO A 1 82 ? 3.15 -12.453 -26.094 1 95.88 82 PRO A O 1
ATOM 656 N N . SER A 1 83 ? 3.811 -10.969 -24.625 1 95.62 83 SER A N 1
ATOM 657 C CA . SER A 1 83 ? 4.375 -10.031 -25.578 1 95.62 83 SER A CA 1
ATOM 658 C C . SER A 1 83 ? 5.859 -10.289 -25.797 1 9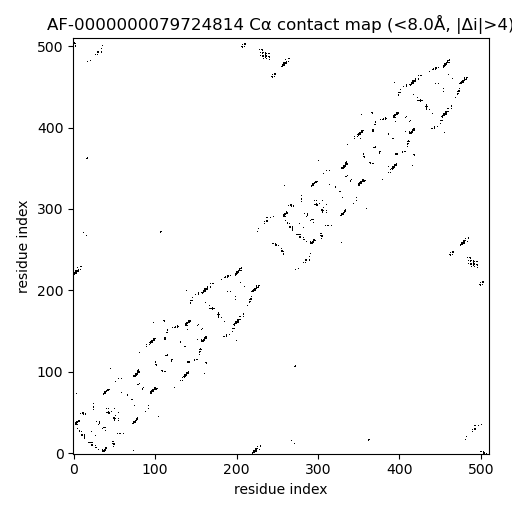5.62 83 SER A C 1
ATOM 660 O O . SER A 1 83 ? 6.5 -10.977 -25.016 1 95.62 83 SER A O 1
ATOM 662 N N . GLU A 1 84 ? 6.375 -9.742 -26.875 1 96.69 84 GLU A N 1
ATOM 663 C CA . GLU A 1 84 ? 7.805 -9.867 -27.156 1 96.69 84 GLU A CA 1
ATOM 664 C C . GLU A 1 84 ? 8.641 -9.273 -26.031 1 96.69 84 GLU A C 1
ATOM 666 O O . GLU A 1 84 ? 9.672 -9.836 -25.656 1 96.69 84 GLU A O 1
ATOM 671 N N . ARG A 1 85 ? 8.195 -8.164 -25.562 1 96 85 ARG A N 1
ATOM 672 C CA . ARG A 1 85 ? 8.875 -7.512 -24.453 1 96 85 ARG A CA 1
ATOM 673 C C . ARG A 1 85 ? 8.945 -8.43 -23.234 1 96 85 ARG A C 1
ATOM 675 O O . ARG A 1 85 ? 10.008 -8.586 -22.625 1 96 85 ARG A O 1
ATOM 682 N N . PHE A 1 86 ? 7.859 -9.016 -22.906 1 97.38 86 PHE A N 1
ATOM 683 C CA . PHE A 1 86 ? 7.777 -9.883 -21.734 1 97.38 86 PHE A CA 1
ATOM 684 C C . PHE A 1 86 ? 8.641 -11.125 -21.922 1 97.38 86 PHE A C 1
ATOM 686 O O . PHE A 1 86 ? 9.367 -11.523 -21 1 97.38 86 PHE A O 1
ATOM 693 N N . VAL A 1 87 ? 8.57 -11.695 -23.078 1 98.56 87 VAL A N 1
ATOM 694 C CA . VAL A 1 87 ? 9.336 -12.906 -23.375 1 98.56 87 VAL A CA 1
ATOM 695 C C . VAL A 1 87 ? 10.828 -12.617 -23.219 1 98.56 87 VAL A C 1
ATOM 697 O O . VAL A 1 87 ? 11.555 -13.383 -22.578 1 98.56 87 VAL A O 1
ATOM 700 N N . LYS A 1 88 ? 11.258 -11.516 -23.766 1 98.62 88 LYS A N 1
ATOM 701 C CA . LYS A 1 88 ? 12.656 -11.133 -23.641 1 98.62 88 LYS A CA 1
ATOM 702 C C . LYS A 1 88 ? 13.055 -10.953 -22.188 1 98.62 88 LYS A C 1
ATOM 704 O O . LYS A 1 88 ? 14.125 -11.414 -21.766 1 9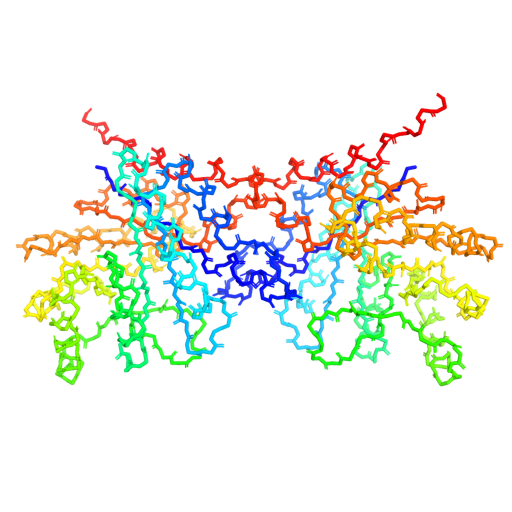8.62 88 LYS A O 1
ATOM 709 N N . LEU A 1 89 ? 12.203 -10.281 -21.422 1 98.62 89 LEU A N 1
ATOM 710 C CA . LEU A 1 89 ? 12.453 -10.039 -20 1 98.62 89 LEU A CA 1
ATOM 711 C C . LEU A 1 89 ? 12.594 -11.352 -19.234 1 98.62 89 LEU A C 1
ATOM 713 O O . LEU A 1 89 ? 13.516 -11.516 -18.438 1 98.62 89 LEU A O 1
ATOM 717 N N . VAL A 1 90 ? 11.719 -12.273 -19.453 1 98.81 90 VAL A N 1
ATOM 718 C CA . VAL A 1 90 ? 11.695 -13.562 -18.781 1 98.81 90 VAL A CA 1
ATOM 719 C C . VAL A 1 90 ? 12.938 -14.367 -19.141 1 98.81 90 VAL A C 1
ATOM 721 O O . VAL A 1 90 ? 13.57 -14.977 -18.266 1 98.81 90 VAL A O 1
ATOM 724 N N . LEU A 1 91 ? 13.297 -14.367 -20.422 1 98.81 91 LEU A N 1
ATOM 725 C CA . LEU A 1 91 ? 14.445 -15.141 -20.875 1 98.81 91 LEU A CA 1
ATOM 726 C C . LEU A 1 91 ? 15.742 -14.578 -20.297 1 98.81 91 LEU A C 1
ATOM 728 O O . LEU A 1 91 ? 16.703 -15.312 -20.109 1 98.81 91 LEU A O 1
ATOM 732 N N . GLU A 1 92 ? 15.742 -13.289 -20.047 1 98.69 92 GLU A N 1
ATOM 733 C CA . GLU A 1 92 ? 16.906 -12.664 -19.422 1 98.69 92 GLU A CA 1
ATOM 734 C C . GLU A 1 92 ? 16.922 -12.914 -17.922 1 98.69 92 GLU A C 1
ATOM 736 O O . GLU A 1 92 ? 17.984 -13.164 -17.344 1 98.69 92 GLU A O 1
ATOM 741 N N . ALA A 1 93 ? 15.82 -12.891 -17.234 1 98.75 93 ALA A N 1
ATOM 742 C CA . ALA A 1 93 ? 15.711 -13.008 -15.789 1 98.75 93 ALA A CA 1
ATOM 743 C C . ALA A 1 93 ? 15.805 -14.461 -15.344 1 98.75 93 ALA A C 1
ATOM 745 O O . ALA A 1 93 ? 16.203 -14.75 -14.219 1 98.75 93 ALA A O 1
ATOM 746 N N . LYS A 1 94 ? 15.305 -15.406 -16.25 1 98.56 94 LYS A N 1
ATOM 747 C CA . LYS A 1 94 ? 15.344 -16.844 -16.047 1 98.56 94 LYS A CA 1
ATOM 748 C C . LYS A 1 94 ? 14.711 -17.234 -14.711 1 98.56 94 LYS A C 1
ATOM 750 O O . LYS A 1 94 ? 15.336 -17.922 -13.898 1 98.56 94 LYS A O 1
ATOM 755 N N . PRO A 1 95 ? 13.469 -16.875 -14.461 1 98.88 95 PRO A N 1
ATOM 756 C CA . PRO A 1 95 ? 12.766 -17.297 -13.25 1 98.88 95 PRO A CA 1
ATOM 757 C C . PRO A 1 95 ? 12.508 -18.797 -13.211 1 98.88 95 PRO A C 1
ATOM 759 O O . PRO A 1 95 ? 12.758 -19.5 -14.195 1 98.88 95 PRO A O 1
ATOM 762 N N . ASP A 1 96 ? 12.039 -19.281 -12.062 1 98.88 96 ASP A N 1
ATOM 763 C CA . ASP A 1 96 ? 11.656 -20.688 -11.938 1 98.88 96 ASP A CA 1
ATOM 764 C C . ASP A 1 96 ? 10.336 -20.953 -12.656 1 98.88 96 ASP A C 1
ATOM 766 O O . ASP A 1 96 ? 10.117 -22.062 -13.148 1 98.88 96 ASP A O 1
ATOM 770 N N . GLN A 1 97 ? 9.477 -19.922 -12.703 1 98.88 97 GLN A N 1
ATOM 771 C CA . GLN A 1 97 ? 8.148 -20.031 -13.297 1 98.88 97 GLN A CA 1
ATOM 772 C C . GLN A 1 97 ? 7.762 -18.75 -14.023 1 98.88 97 GLN A C 1
ATOM 774 O O . GLN A 1 97 ? 8.07 -17.656 -13.555 1 98.88 97 GLN A O 1
ATOM 779 N N . ALA A 1 98 ? 7.184 -18.891 -15.148 1 98.88 98 ALA A N 1
ATOM 780 C CA . ALA A 1 98 ? 6.477 -17.812 -15.828 1 98.88 98 ALA A CA 1
ATOM 781 C C . ALA A 1 98 ? 4.98 -18.109 -15.922 1 98.88 98 ALA A C 1
ATOM 783 O O . ALA A 1 98 ? 4.574 -19.156 -16.406 1 98.88 98 ALA A O 1
ATOM 784 N N . THR A 1 99 ? 4.207 -17.234 -15.375 1 98.69 99 THR A N 1
ATOM 785 C CA . THR A 1 99 ? 2.758 -17.359 -15.508 1 98.69 99 THR A CA 1
ATOM 786 C C . THR A 1 99 ? 2.238 -16.406 -16.594 1 98.69 99 THR A C 1
ATOM 788 O O . THR A 1 99 ? 2.322 -15.188 -16.438 1 98.69 99 THR A O 1
ATOM 791 N N . LEU A 1 100 ? 1.725 -17 -17.625 1 98.31 100 LEU A N 1
ATOM 792 C CA . LEU A 1 100 ? 1.174 -16.203 -18.719 1 98.31 100 LEU A CA 1
ATOM 793 C C . LEU A 1 100 ? -0.278 -15.828 -18.438 1 98.31 100 LEU A C 1
ATOM 795 O O . LEU A 1 100 ? -1.075 -16.672 -18.031 1 98.31 100 LEU A O 1
ATOM 799 N N . VAL A 1 101 ? -0.53 -14.555 -18.594 1 96.69 101 VAL A N 1
ATOM 800 C CA . VAL A 1 101 ? -1.864 -14.031 -18.312 1 96.69 101 VAL A CA 1
ATOM 801 C C . VAL A 1 101 ? -2.375 -13.258 -19.531 1 96.69 101 VAL A C 1
ATOM 803 O O . VAL A 1 101 ? -1.608 -12.562 -20.188 1 96.69 101 VAL A O 1
ATOM 806 N N . PRO A 1 102 ? -3.666 -13.477 -19.938 1 93.25 102 PRO A N 1
ATOM 807 C CA . PRO A 1 102 ? -4.207 -12.773 -21.109 1 93.25 102 PRO A CA 1
ATOM 808 C C . PRO A 1 102 ? -4.613 -11.336 -20.797 1 93.25 102 PRO A C 1
ATOM 810 O O . PRO A 1 102 ? -5.793 -10.992 -20.891 1 93.25 102 PRO A O 1
ATOM 813 N N . VAL A 1 103 ? -3.832 -10.562 -20.172 1 82.31 103 VAL A N 1
ATOM 814 C CA . VAL A 1 103 ? -4.184 -9.195 -19.812 1 82.31 103 VAL A CA 1
ATOM 815 C C . VAL A 1 103 ? -3.779 -8.242 -20.938 1 82.31 103 VAL A C 1
ATOM 817 O O . VAL A 1 103 ? -2.746 -8.438 -21.594 1 82.31 103 VAL A O 1
ATOM 820 N N . ARG A 1 104 ? -4.723 -7.27 -21.312 1 76 104 ARG A N 1
ATOM 821 C CA . ARG A 1 104 ? -4.453 -6.215 -22.281 1 76 104 ARG A CA 1
ATOM 822 C C . ARG A 1 104 ? -3.781 -5.02 -21.625 1 76 104 ARG A C 1
ATOM 824 O O . ARG A 1 104 ? -3.996 -4.758 -20.438 1 76 104 ARG A O 1
ATOM 831 N N . PRO A 1 105 ? -3 -4.406 -22.453 1 71.75 105 PRO A N 1
ATOM 832 C CA . PRO A 1 105 ? -2.369 -3.205 -21.891 1 71.75 105 PRO A CA 1
ATOM 833 C C . PRO A 1 105 ? -3.383 -2.23 -21.297 1 71.75 105 PRO A C 1
ATOM 835 O O . PRO A 1 105 ? -4.441 -1.999 -21.875 1 71.75 105 PRO A O 1
ATOM 838 N N . GLY A 1 106 ? -3.092 -1.743 -20.062 1 75.44 106 GLY A N 1
ATOM 839 C CA . GLY A 1 106 ? -3.943 -0.728 -19.453 1 75.44 106 GLY A CA 1
ATOM 840 C C . GLY A 1 106 ? -4.934 -1.294 -18.453 1 75.44 106 GLY A C 1
ATOM 841 O O . GLY A 1 106 ? -5.48 -0.559 -17.625 1 75.44 106 GLY A O 1
ATOM 842 N N . GLU A 1 107 ? -5.211 -2.596 -18.578 1 80.94 107 GLU A N 1
ATOM 843 C CA . GLU A 1 107 ? -6.133 -3.191 -17.609 1 80.94 107 GLU A CA 1
ATOM 844 C C . GLU A 1 107 ? -5.574 -3.129 -16.188 1 80.94 107 GLU A C 1
ATOM 846 O O . GLU A 1 107 ? -4.375 -3.338 -15.984 1 80.94 107 GLU A O 1
ATOM 851 N N . ILE A 1 108 ? -6.426 -2.832 -15.289 1 75.75 108 ILE A N 1
ATOM 852 C CA . ILE A 1 108 ? -5.992 -2.641 -13.906 1 75.75 108 ILE A CA 1
ATOM 853 C C . ILE A 1 108 ? -5.719 -3.998 -13.258 1 75.75 108 ILE A C 1
ATOM 855 O O . ILE A 1 108 ? -4.824 -4.121 -12.422 1 75.75 108 ILE A O 1
ATOM 859 N N . THR A 1 109 ? -6.566 -5.094 -13.68 1 78.56 109 THR A N 1
ATOM 860 C CA . THR A 1 109 ? -6.379 -6.438 -13.148 1 78.56 109 THR A CA 1
ATOM 861 C C . THR A 1 109 ? -6.82 -7.488 -14.164 1 78.56 109 THR A C 1
ATOM 863 O O . THR A 1 109 ? -7.547 -7.176 -15.109 1 78.56 109 THR A O 1
ATOM 866 N N . SER A 1 110 ? -6.266 -8.695 -13.898 1 81.19 110 SER A N 1
ATOM 867 C CA . SER A 1 110 ? -6.73 -9.836 -14.688 1 81.19 110 SER A CA 1
ATOM 868 C C . SER A 1 110 ? -8.102 -10.305 -14.219 1 81.19 110 SER A C 1
ATOM 870 O O . SER A 1 110 ? -8.367 -10.375 -13.016 1 81.19 110 SER A O 1
ATOM 872 N N . ASP A 1 111 ? -9 -10.539 -15.297 1 86.62 111 ASP A N 1
ATOM 873 C CA . ASP A 1 111 ? -10.352 -10.906 -14.867 1 86.62 111 ASP A CA 1
ATOM 874 C C . ASP A 1 111 ? -10.883 -12.086 -15.672 1 86.62 111 ASP A C 1
ATOM 876 O O . ASP A 1 111 ? -12.086 -12.359 -15.656 1 86.62 111 ASP A O 1
ATOM 880 N N . HIS A 1 112 ? -9.969 -12.742 -16.469 1 90.94 112 HIS A N 1
ATOM 881 C CA . HIS A 1 112 ? -10.344 -13.938 -17.219 1 90.94 112 HIS A CA 1
ATOM 882 C C . HIS A 1 112 ? -9.109 -14.711 -17.672 1 90.94 112 HIS A C 1
ATOM 884 O O . HIS A 1 112 ? -8.023 -14.141 -17.797 1 90.94 112 HIS A O 1
ATOM 890 N N . GLY A 1 113 ? -9.336 -16.016 -17.906 1 95.19 113 GLY A N 1
ATOM 891 C CA . GLY A 1 113 ? -8.266 -16.859 -18.422 1 95.19 113 GLY A CA 1
ATOM 892 C C . GLY A 1 113 ? -8.164 -16.828 -19.938 1 95.19 113 GLY A C 1
ATOM 893 O O . GLY A 1 113 ? -8.945 -16.156 -20.609 1 95.19 113 GLY A O 1
ATOM 894 N N . PHE A 1 114 ? -7.164 -17.531 -20.453 1 97.06 114 PHE A N 1
ATOM 895 C CA . PHE A 1 114 ? -6.973 -17.656 -21.891 1 97.06 114 PHE A CA 1
ATOM 896 C C . PHE A 1 114 ? -8.156 -18.375 -22.531 1 97.06 114 PHE A C 1
ATOM 898 O O . PHE A 1 114 ? -8.727 -19.281 -21.938 1 97.06 114 PHE A O 1
ATOM 905 N N . ASN A 1 115 ? -8.508 -17.938 -23.734 1 97.06 115 ASN A N 1
ATOM 906 C CA . ASN A 1 115 ? -9.414 -18.672 -24.609 1 97.06 115 ASN A CA 1
ATOM 907 C C . ASN A 1 115 ? -8.648 -19.531 -25.609 1 97.06 115 ASN A C 1
ATOM 909 O O . ASN A 1 115 ? -8.344 -19.062 -26.719 1 97.06 115 ASN A O 1
ATOM 913 N N . LEU A 1 116 ? -8.445 -20.844 -25.297 1 98.12 116 LEU A N 1
ATOM 914 C CA . LEU A 1 116 ? -7.586 -21.703 -26.094 1 98.12 116 LEU A CA 1
ATOM 915 C C . LEU A 1 116 ? -8.383 -22.391 -27.219 1 98.12 116 LEU A C 1
ATOM 917 O O . LEU A 1 116 ? -7.832 -23.188 -27.969 1 98.12 116 LEU A O 1
ATOM 921 N N . LYS A 1 117 ? -9.664 -22.062 -27.219 1 97.25 117 LYS A N 1
ATOM 922 C CA . LYS A 1 117 ? -10.445 -22.469 -28.391 1 97.25 117 LYS A CA 1
ATOM 923 C C . LYS A 1 117 ? -10.086 -21.641 -29.609 1 97.25 117 LYS A C 1
ATOM 925 O O . LYS A 1 117 ? -10.367 -22.031 -30.734 1 97.25 117 LYS A O 1
ATOM 930 N N . ASN A 1 118 ? -9.516 -20.547 -29.328 1 96.31 118 ASN A N 1
ATOM 931 C CA . ASN A 1 118 ? -9.023 -19.672 -30.375 1 96.31 118 ASN A CA 1
ATOM 932 C C . ASN A 1 118 ? -7.652 -20.125 -30.875 1 96.31 118 ASN A C 1
ATOM 934 O O . ASN A 1 118 ? -6.656 -20 -30.172 1 96.31 118 ASN A O 1
ATOM 938 N N . LYS A 1 119 ? -7.555 -20.5 -32.125 1 96.69 119 LYS A N 1
ATOM 939 C CA . LYS A 1 119 ? -6.336 -21.031 -32.719 1 96.69 119 LYS A CA 1
ATOM 940 C C . LYS A 1 119 ? -5.215 -20 -32.719 1 96.69 119 LYS A C 1
ATOM 942 O O . LYS A 1 119 ? -4.043 -20.344 -32.562 1 96.69 119 LYS A O 1
ATOM 947 N N . SER A 1 120 ? -5.562 -18.812 -32.906 1 95.69 120 SER A N 1
ATOM 948 C CA . SER A 1 120 ? -4.559 -17.766 -32.938 1 95.69 120 SER A CA 1
ATOM 949 C C . SER A 1 120 ? -3.857 -17.641 -31.578 1 95.69 120 SER A C 1
ATOM 951 O O . SER A 1 120 ? -2.66 -17.344 -31.516 1 95.69 120 SER A O 1
ATOM 953 N N . GLU A 1 121 ? -4.652 -17.812 -30.547 1 96.06 121 GLU A N 1
ATOM 954 C CA . GLU A 1 121 ? -4.082 -17.781 -29.203 1 96.06 121 GLU A CA 1
ATOM 955 C C . GLU A 1 121 ? -3.143 -18.953 -28.969 1 96.06 121 GLU A C 1
ATOM 957 O O . GLU A 1 121 ? -2.053 -18.797 -28.422 1 96.06 121 GLU A O 1
ATOM 962 N N . VAL A 1 122 ? -3.551 -20.047 -29.422 1 97.69 122 VAL A N 1
ATOM 963 C CA . VAL A 1 122 ? -2.752 -21.266 -29.297 1 97.69 122 VAL A CA 1
ATOM 964 C C . VAL A 1 122 ? -1.438 -21.094 -30.047 1 97.69 122 VAL A C 1
ATOM 966 O O . VAL A 1 122 ? -0.365 -21.406 -29.531 1 97.69 122 VAL A O 1
ATOM 969 N N . ASP A 1 123 ? -1.511 -20.578 -31.25 1 97.56 123 ASP A N 1
ATOM 970 C CA . ASP A 1 123 ? -0.35 -20.391 -32.125 1 97.56 123 ASP A CA 1
ATOM 971 C C . ASP A 1 123 ? 0.63 -19.391 -31.5 1 97.56 123 ASP A C 1
ATOM 973 O O . ASP A 1 123 ? 1.839 -19.484 -31.734 1 97.56 123 ASP A O 1
ATOM 977 N N . ARG A 1 124 ? 0.061 -18.516 -30.797 1 96.81 124 ARG A N 1
ATOM 978 C CA . ARG A 1 124 ? 0.875 -17.484 -30.156 1 96.81 124 ARG A CA 1
ATOM 979 C C . ARG A 1 124 ? 1.575 -18.047 -28.922 1 96.81 124 ARG A C 1
ATOM 981 O O . ARG A 1 124 ? 2.752 -17.766 -28.688 1 96.81 124 ARG A O 1
ATOM 988 N N . LEU A 1 125 ? 0.939 -18.844 -28.172 1 98.62 125 LEU A N 1
ATOM 989 C CA . LEU A 1 125 ? 1.418 -19.312 -26.875 1 98.62 125 LEU A CA 1
ATOM 990 C C . LEU A 1 125 ? 2.42 -20.453 -27.031 1 98.62 125 LEU A C 1
ATOM 992 O O . LEU A 1 125 ? 3.426 -20.5 -26.312 1 98.62 125 LEU A O 1
ATOM 996 N N . ALA A 1 126 ? 2.193 -21.359 -27.938 1 98.56 126 ALA A N 1
ATOM 997 C CA . ALA A 1 126 ? 2.965 -22.578 -28.062 1 98.56 126 ALA A CA 1
ATOM 998 C C . ALA A 1 126 ? 4.449 -22.281 -28.25 1 98.56 126 ALA A C 1
ATOM 1000 O O . ALA A 1 126 ? 5.289 -22.812 -27.516 1 98.56 126 ALA A O 1
ATOM 1001 N N . PRO A 1 127 ? 4.82 -21.406 -29.188 1 98.62 127 PRO A N 1
ATOM 1002 C CA . PRO A 1 127 ? 6.25 -21.141 -29.359 1 98.62 127 PRO A CA 1
ATOM 1003 C C . PRO A 1 127 ? 6.871 -20.453 -28.156 1 98.62 127 PRO A C 1
ATOM 1005 O O . PRO A 1 127 ? 8.055 -20.641 -27.859 1 98.62 127 PRO A O 1
ATOM 1008 N N . ILE A 1 128 ? 6.137 -19.625 -27.453 1 98.75 128 ILE A N 1
ATOM 1009 C CA . ILE A 1 128 ? 6.629 -18.938 -26.266 1 98.75 128 ILE A CA 1
ATOM 1010 C C . ILE A 1 128 ? 6.938 -19.953 -25.172 1 98.75 128 ILE A C 1
ATOM 1012 O O . ILE A 1 128 ? 7.996 -19.891 -24.547 1 98.75 128 ILE A O 1
ATOM 1016 N N . ILE A 1 129 ? 6.047 -20.891 -24.984 1 98.88 129 ILE A N 1
ATOM 1017 C CA . ILE A 1 129 ? 6.223 -21.922 -23.984 1 98.88 129 ILE A CA 1
ATOM 1018 C C . ILE A 1 129 ? 7.461 -22.75 -24.312 1 98.88 129 ILE A C 1
ATOM 1020 O O . ILE A 1 129 ? 8.258 -23.062 -23.422 1 98.88 129 ILE A O 1
ATOM 1024 N N . GLU A 1 130 ? 7.617 -23.062 -25.562 1 98.69 130 GLU A N 1
ATOM 1025 C CA . GLU A 1 130 ? 8.797 -23.812 -25.984 1 98.69 130 GLU A CA 1
ATOM 1026 C C . GLU A 1 130 ? 10.078 -23.062 -25.656 1 98.69 130 GLU A C 1
ATOM 1028 O O . G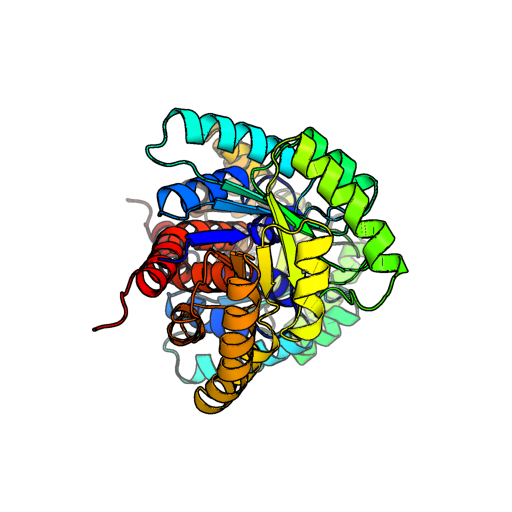LU A 1 130 ? 11.055 -23.656 -25.188 1 98.69 130 GLU A O 1
ATOM 1033 N N . LYS A 1 131 ? 10.086 -21.766 -25.969 1 98.69 131 LYS A N 1
ATOM 1034 C CA . LYS A 1 131 ? 11.242 -20.938 -25.656 1 98.69 131 LYS A CA 1
ATOM 1035 C C . LYS A 1 131 ? 11.57 -20.969 -24.156 1 98.69 131 LYS A C 1
ATOM 1037 O O . LYS A 1 131 ? 12.734 -21.078 -23.766 1 98.69 131 LYS A O 1
ATOM 1042 N N . PHE A 1 132 ? 10.555 -20.859 -23.312 1 98.88 132 PHE A N 1
ATOM 1043 C CA . PHE A 1 132 ? 10.75 -20.859 -21.875 1 98.88 132 PHE A CA 1
ATOM 1044 C C . PHE A 1 132 ? 11.258 -22.219 -21.406 1 98.88 132 PHE A C 1
ATOM 1046 O O . PHE A 1 132 ? 12.141 -22.297 -20.547 1 98.88 132 PHE A O 1
ATOM 1053 N N . HIS A 1 133 ? 10.75 -23.297 -22 1 98.81 133 HIS A N 1
ATOM 1054 C CA . HIS A 1 133 ? 11.172 -24.656 -21.641 1 98.81 133 HIS A CA 1
ATOM 1055 C C . HIS A 1 133 ? 12.648 -24.875 -21.953 1 98.81 133 HIS A C 1
ATOM 1057 O O . HIS A 1 133 ? 13.344 -25.594 -21.219 1 98.81 133 HIS A O 1
ATOM 1063 N N . LYS A 1 134 ? 13.078 -24.297 -23.047 1 98.62 134 LYS A N 1
ATOM 1064 C CA . LYS A 1 134 ? 14.484 -24.422 -23.422 1 98.62 134 LYS A CA 1
ATOM 1065 C C . LYS A 1 134 ? 15.398 -23.859 -22.328 1 98.62 134 LYS A C 1
ATOM 1067 O O . LYS A 1 134 ? 16.547 -24.281 -22.188 1 98.62 134 LYS A O 1
ATOM 1072 N N . GLU A 1 135 ? 14.859 -22.922 -21.594 1 98.56 135 GLU A N 1
ATOM 1073 C CA . GLU A 1 135 ? 15.617 -22.312 -20.5 1 98.56 135 GLU A CA 1
ATOM 1074 C C . GLU A 1 135 ? 15.203 -22.906 -19.141 1 98.56 135 GLU A C 1
ATOM 1076 O O . GLU A 1 135 ? 15.5 -22.328 -18.094 1 98.56 135 GLU A O 1
ATOM 1081 N N . LYS A 1 136 ? 14.422 -23.984 -19.141 1 98.62 136 LYS A N 1
ATOM 1082 C CA . LYS A 1 136 ? 13.992 -24.734 -17.969 1 98.62 136 LYS A CA 1
ATOM 1083 C C . LYS A 1 136 ? 13.078 -23.891 -17.078 1 98.62 136 LYS A C 1
ATOM 1085 O O . LYS A 1 136 ? 13.148 -23.969 -15.852 1 98.62 136 LYS A O 1
ATOM 1090 N N . ILE A 1 137 ? 12.328 -23.047 -17.688 1 98.88 137 ILE A N 1
ATOM 1091 C CA . ILE A 1 137 ? 11.328 -22.234 -16.984 1 98.88 137 ILE A CA 1
ATOM 1092 C C . ILE A 1 137 ? 9.969 -22.938 -17.047 1 98.88 137 ILE A C 1
ATOM 1094 O O . ILE A 1 137 ? 9.461 -23.234 -18.125 1 98.88 137 ILE A O 1
ATOM 1098 N N . ARG A 1 138 ? 9.422 -23.25 -15.836 1 98.88 138 ARG A N 1
ATOM 1099 C CA . ARG A 1 138 ? 8.078 -23.812 -15.766 1 98.88 138 ARG A CA 1
ATOM 1100 C C . ARG A 1 138 ? 7.039 -22.797 -16.219 1 98.88 138 ARG A C 1
ATOM 1102 O O . ARG A 1 138 ? 7.125 -21.609 -15.883 1 98.88 138 ARG A O 1
ATOM 1109 N N . VAL A 1 139 ? 6.02 -23.266 -17 1 98.94 139 VAL A N 1
ATOM 1110 C CA . VAL A 1 139 ? 5.035 -22.328 -17.531 1 98.94 139 VAL A CA 1
ATOM 1111 C C . VAL A 1 139 ? 3.658 -22.641 -16.953 1 98.94 139 VAL A C 1
ATOM 1113 O O . VAL A 1 139 ? 3.205 -23.781 -17 1 98.94 139 VAL A O 1
ATOM 1116 N N . SER A 1 140 ? 3.061 -21.672 -16.328 1 98.88 140 SER A N 1
ATOM 1117 C CA . SER A 1 140 ? 1.67 -21.703 -15.891 1 98.88 140 SER A CA 1
ATOM 1118 C C . SER A 1 140 ? 0.791 -20.812 -16.766 1 98.88 140 SER A C 1
ATOM 1120 O O . SER A 1 140 ? 1.177 -19.688 -17.109 1 98.88 140 SER A O 1
ATOM 1122 N N . LEU A 1 141 ? -0.343 -21.328 -17.188 1 98.75 141 LEU A N 1
ATOM 1123 C CA . LEU A 1 141 ? -1.303 -20.547 -17.938 1 98.75 141 LEU A CA 1
ATOM 1124 C C . LEU A 1 141 ? -2.486 -20.141 -17.078 1 98.75 141 LEU A C 1
ATOM 1126 O O . LEU A 1 141 ? -3.068 -20.969 -16.375 1 98.75 141 LEU A O 1
ATOM 1130 N N . PHE A 1 142 ? -2.812 -18.859 -17.109 1 98.25 142 PHE A N 1
ATOM 1131 C CA . PHE A 1 142 ? -4 -18.375 -16.422 1 98.25 142 PHE A CA 1
ATOM 1132 C C . PHE A 1 142 ? -5.266 -18.859 -17.109 1 98.25 142 PHE A C 1
ATOM 1134 O O . PHE A 1 142 ? -5.488 -18.562 -18.281 1 98.25 142 PHE A O 1
ATOM 1141 N N . MET A 1 143 ? -6.105 -19.625 -16.375 1 97.88 143 MET A N 1
ATOM 1142 C CA . MET A 1 143 ? -7.25 -20.281 -17 1 97.88 143 MET A CA 1
ATOM 1143 C C . MET A 1 143 ? -8.492 -20.156 -16.125 1 97.88 143 MET A C 1
ATOM 1145 O O . MET A 1 143 ? -8.383 -20.031 -14.906 1 97.88 143 MET A O 1
ATOM 1149 N N . ASP A 1 144 ? -9.633 -20.203 -16.781 1 97.06 144 ASP A N 1
ATOM 1150 C CA . ASP A 1 144 ? -10.906 -20.391 -16.094 1 97.06 144 ASP A CA 1
ATOM 1151 C C . ASP A 1 144 ? -11.188 -21.859 -15.82 1 97.06 144 ASP A C 1
ATOM 1153 O O . ASP A 1 144 ? -10.32 -22.719 -16.047 1 97.06 144 ASP A O 1
ATOM 1157 N N . THR A 1 145 ? -12.359 -22.172 -15.297 1 97.62 145 THR A N 1
ATOM 1158 C CA . THR A 1 145 ? -12.664 -23.516 -14.852 1 97.62 145 THR A CA 1
ATOM 1159 C C . THR A 1 145 ? -13.219 -24.359 -16 1 97.62 145 THR A C 1
ATOM 1161 O O . THR A 1 145 ? -13.641 -25.5 -15.797 1 97.62 145 THR A O 1
ATOM 1164 N N . ASP A 1 146 ? -13.188 -23.891 -17.219 1 97.31 146 ASP A N 1
ATOM 1165 C CA . ASP A 1 146 ? -13.664 -24.656 -18.375 1 97.31 146 ASP A CA 1
ATOM 1166 C C . ASP A 1 146 ? -12.664 -25.75 -18.75 1 97.31 146 ASP A C 1
ATOM 1168 O O . ASP A 1 146 ? -11.773 -25.516 -19.562 1 97.31 146 ASP A O 1
ATOM 1172 N N . SER A 1 147 ? -12.922 -26.922 -18.344 1 97.62 147 SER A N 1
ATOM 1173 C CA . SER A 1 147 ? -11.977 -28.031 -18.453 1 97.62 147 SER A CA 1
ATOM 1174 C C . SER A 1 147 ? -11.828 -28.5 -19.891 1 97.62 147 SER A C 1
ATOM 1176 O O . SER A 1 147 ? -10.883 -29.219 -20.234 1 97.62 147 SER A O 1
ATOM 1178 N N . SER A 1 148 ? -12.711 -28.094 -20.781 1 97.94 148 SER A N 1
ATOM 1179 C CA . SER A 1 148 ? -12.609 -28.484 -22.188 1 97.94 148 SER A CA 1
ATOM 1180 C C . SER A 1 148 ? -11.359 -27.891 -22.844 1 97.94 148 SER A C 1
ATOM 1182 O O . SER A 1 148 ? -10.938 -28.344 -23.906 1 97.94 148 SER A O 1
ATOM 1184 N N . GLN A 1 149 ? -10.742 -26.969 -22.188 1 98.38 149 GLN A N 1
ATOM 1185 C CA . GLN A 1 149 ? -9.609 -26.25 -22.766 1 98.38 149 GLN A CA 1
ATOM 1186 C C . GLN A 1 149 ? -8.289 -26.812 -22.25 1 98.38 149 GLN A C 1
ATOM 1188 O O . GLN A 1 149 ? -7.219 -26.438 -22.734 1 98.38 149 GLN A O 1
ATOM 1193 N N . TYR A 1 150 ? -8.305 -27.719 -21.281 1 98.62 150 TYR A N 1
ATOM 1194 C CA . TYR A 1 150 ? -7.102 -28.109 -20.578 1 98.62 150 TYR A CA 1
ATOM 1195 C C . TYR A 1 150 ? -6.254 -29.062 -21.422 1 98.62 150 TYR A C 1
ATOM 1197 O O . TYR A 1 150 ? -5.023 -29.062 -21.312 1 98.62 150 TYR A O 1
ATOM 1205 N N . LYS A 1 151 ? -6.941 -29.859 -22.234 1 98.56 151 LYS A N 1
ATOM 1206 C CA . LYS A 1 151 ? -6.18 -30.703 -23.156 1 98.56 151 LYS A CA 1
ATOM 1207 C C . LYS A 1 151 ? -5.312 -29.859 -24.078 1 98.56 151 LYS A C 1
ATOM 1209 O O . LYS A 1 151 ? -4.16 -30.219 -24.359 1 98.56 151 LYS A O 1
ATOM 1214 N N . THR A 1 152 ? -5.922 -28.828 -24.578 1 98.62 152 THR A N 1
ATOM 1215 C CA . THR A 1 152 ? -5.176 -27.906 -25.438 1 98.62 152 THR A CA 1
ATOM 1216 C C . THR A 1 152 ? -4.035 -27.266 -24.656 1 98.62 152 THR A C 1
ATOM 1218 O O . THR A 1 152 ? -2.922 -27.125 -25.172 1 98.62 152 THR A O 1
ATOM 1221 N N . ALA A 1 153 ? -4.289 -26.812 -23.391 1 98.75 153 ALA A N 1
ATOM 1222 C CA . ALA A 1 153 ? -3.246 -26.234 -22.547 1 98.75 153 ALA A CA 1
ATOM 1223 C C . ALA A 1 153 ? -2.062 -27.188 -22.406 1 98.75 153 ALA A C 1
ATOM 1225 O O . ALA A 1 153 ? -0.912 -26.797 -22.609 1 98.75 153 ALA A O 1
ATOM 1226 N N . LYS A 1 154 ? -2.373 -28.453 -22.078 1 98.69 154 LYS A N 1
ATOM 1227 C CA . LYS A 1 154 ? -1.331 -29.469 -21.953 1 98.69 154 LYS A CA 1
ATOM 1228 C C . LYS A 1 154 ? -0.616 -29.672 -23.281 1 98.69 154 LYS A C 1
ATOM 1230 O O . LYS A 1 154 ? 0.609 -29.812 -23.328 1 98.69 154 LYS A O 1
ATOM 1235 N N . GLY A 1 155 ? -1.372 -29.672 -24.297 1 98.5 155 GLY A N 1
ATOM 1236 C CA . GLY A 1 155 ? -0.858 -29.938 -25.641 1 98.5 155 GLY A CA 1
ATOM 1237 C C . GLY A 1 155 ? 0.17 -28.922 -26.094 1 98.5 155 GLY A C 1
ATOM 1238 O O . GLY A 1 155 ? 1.125 -29.266 -26.797 1 98.5 155 GLY A O 1
ATOM 1239 N N . ILE A 1 156 ? -0.018 -27.703 -25.688 1 98.38 156 ILE A N 1
ATOM 1240 C CA . ILE A 1 156 ? 0.904 -26.672 -26.141 1 98.38 156 ILE A CA 1
ATOM 1241 C C . ILE A 1 156 ? 2.07 -26.547 -25.172 1 98.38 156 ILE A C 1
ATOM 1243 O O . ILE A 1 156 ? 2.951 -25.703 -25.344 1 98.38 156 ILE A O 1
ATOM 1247 N N . GLY A 1 157 ? 2.014 -27.344 -24.094 1 98.56 157 GLY A N 1
ATOM 1248 C CA . GLY A 1 157 ? 3.217 -27.5 -23.281 1 98.56 157 GLY A CA 1
ATOM 1249 C C . GLY A 1 157 ? 3.082 -26.922 -21.891 1 98.56 157 GLY A C 1
ATOM 1250 O O . GLY A 1 157 ? 4.039 -26.938 -21.109 1 98.56 157 GLY A O 1
ATOM 1251 N N . ALA A 1 158 ? 1.946 -26.406 -21.484 1 98.81 158 ALA A N 1
ATOM 1252 C CA . ALA A 1 158 ? 1.787 -25.844 -20.141 1 98.81 158 ALA A CA 1
ATOM 1253 C C . ALA A 1 158 ? 2.133 -26.891 -19.062 1 98.81 158 ALA A C 1
ATOM 1255 O O . ALA A 1 158 ? 1.77 -28.062 -19.188 1 98.81 158 ALA A O 1
ATOM 1256 N N . ASP A 1 159 ? 2.875 -26.469 -18.094 1 98.88 159 ASP A N 1
ATOM 1257 C CA . ASP A 1 159 ? 3.178 -27.328 -16.953 1 98.88 159 ASP A CA 1
ATOM 1258 C C . ASP A 1 159 ? 2.08 -27.234 -15.898 1 98.88 159 ASP A C 1
ATOM 1260 O O . ASP A 1 159 ? 1.775 -28.234 -15.234 1 98.88 159 ASP A O 1
ATOM 1264 N N . ARG A 1 160 ? 1.534 -26.016 -15.719 1 98.81 160 ARG A N 1
ATOM 1265 C CA . ARG A 1 160 ? 0.475 -25.734 -14.758 1 98.81 160 ARG A CA 1
ATOM 1266 C C . ARG A 1 160 ? -0.589 -24.828 -15.367 1 98.81 160 ARG A C 1
ATOM 1268 O O . ARG A 1 160 ? -0.371 -24.219 -16.422 1 98.81 160 ARG A O 1
ATOM 1275 N N . ILE A 1 161 ? -1.699 -24.859 -14.766 1 98.62 161 ILE A N 1
ATOM 1276 C CA . ILE A 1 161 ? -2.678 -23.797 -14.945 1 98.62 161 ILE A CA 1
ATOM 1277 C C . ILE A 1 161 ? -2.879 -23.047 -13.625 1 98.62 161 ILE A C 1
ATOM 1279 O O . ILE A 1 161 ? -2.695 -23.625 -12.547 1 98.62 161 ILE A O 1
ATOM 1283 N N . GLU A 1 162 ? -3.152 -21.812 -13.734 1 98.5 162 GLU A N 1
ATOM 1284 C CA . GLU A 1 162 ? -3.537 -21.016 -12.578 1 98.5 162 GLU A CA 1
ATOM 1285 C C . GLU A 1 162 ? -4.984 -20.547 -12.688 1 98.5 162 GLU A C 1
ATOM 1287 O O . GLU A 1 162 ? -5.34 -19.812 -13.617 1 98.5 162 GLU A O 1
ATOM 1292 N N . PHE A 1 163 ? -5.754 -20.938 -11.719 1 98.25 163 PHE A N 1
ATOM 1293 C CA . PHE A 1 163 ? -7.176 -20.609 -11.742 1 98.25 163 PHE A CA 1
ATOM 1294 C C . PHE A 1 163 ? -7.395 -19.141 -11.406 1 98.25 163 PHE A C 1
ATOM 1296 O O . PHE A 1 163 ? -6.789 -18.609 -10.469 1 98.25 163 PHE A O 1
ATOM 1303 N N . TYR A 1 164 ? -8.25 -18.516 -12.188 1 96.56 164 TYR A N 1
ATOM 1304 C CA . TYR A 1 164 ? -8.836 -17.234 -11.773 1 96.56 164 TYR A CA 1
ATOM 1305 C C . TYR A 1 164 ? -9.883 -17.453 -10.688 1 96.56 164 TYR A C 1
ATOM 1307 O O . TYR A 1 164 ? -11.016 -17.844 -10.977 1 96.56 164 TYR A O 1
ATOM 1315 N N . THR A 1 165 ? -9.523 -17.094 -9.492 1 97.44 165 THR A N 1
ATOM 1316 C CA . THR A 1 165 ? -10.383 -17.422 -8.367 1 97.44 165 THR A CA 1
ATOM 1317 C C . THR A 1 165 ? -11.258 -16.234 -7.992 1 97.44 165 THR A C 1
ATOM 1319 O O . THR A 1 165 ? -11.93 -16.25 -6.961 1 97.44 165 THR A O 1
ATOM 1322 N N . GLY A 1 166 ? -11.289 -15.125 -8.812 1 94.94 166 GLY A N 1
ATOM 1323 C CA . GLY A 1 166 ? -12.07 -13.93 -8.539 1 94.94 166 GLY A CA 1
ATOM 1324 C C . GLY A 1 166 ? -13.531 -14.227 -8.242 1 94.94 166 GLY A C 1
ATOM 1325 O O . GLY A 1 166 ? -14.062 -13.797 -7.219 1 94.94 166 GLY A O 1
ATOM 1326 N N . PRO A 1 167 ? -14.18 -15.031 -9.109 1 95.25 167 PRO A N 1
ATOM 1327 C CA . PRO A 1 167 ? -15.594 -15.352 -8.906 1 95.25 167 PRO A CA 1
ATOM 1328 C C . PRO A 1 167 ? -15.852 -16.078 -7.59 1 95.25 167 PRO A C 1
ATOM 1330 O O . PRO A 1 167 ? -16.812 -15.773 -6.883 1 95.25 167 PRO A O 1
ATOM 1333 N N . PHE A 1 168 ? -15.039 -17.031 -7.258 1 97.56 168 PHE A N 1
ATOM 1334 C CA . PHE A 1 168 ? -15.164 -17.75 -5.992 1 97.56 168 PHE A CA 1
ATOM 1335 C C . PHE A 1 168 ? -15.008 -16.797 -4.816 1 97.56 168 PHE A C 1
ATOM 1337 O O . PHE A 1 168 ? -15.828 -16.797 -3.893 1 97.56 168 PHE A O 1
ATOM 1344 N N . ALA A 1 169 ? -13.938 -15.961 -4.797 1 96.75 169 ALA A N 1
ATOM 1345 C CA . ALA A 1 169 ? -13.648 -15.047 -3.697 1 96.75 169 ALA A CA 1
ATOM 1346 C C . ALA A 1 169 ? -14.789 -14.055 -3.496 1 96.75 169 ALA A C 1
ATOM 1348 O O . ALA A 1 169 ? -15.211 -13.805 -2.363 1 96.75 169 ALA A O 1
ATOM 1349 N N . HIS A 1 170 ? -15.312 -13.531 -4.605 1 95.06 170 HIS A N 1
ATOM 1350 C CA . HIS A 1 170 ? -16.406 -12.57 -4.539 1 95.06 170 HIS A CA 1
ATOM 1351 C C . HIS A 1 170 ? -17.672 -13.219 -3.953 1 95.06 170 HIS A C 1
ATOM 1353 O O . HIS A 1 170 ? -18.344 -12.617 -3.117 1 95.06 170 HIS A O 1
ATOM 1359 N N . ALA A 1 171 ? -17.953 -14.422 -4.418 1 97.06 171 ALA A N 1
ATOM 1360 C CA . ALA A 1 171 ? -19.109 -15.148 -3.902 1 97.06 171 ALA A CA 1
ATOM 1361 C C . ALA A 1 171 ? -18.953 -15.445 -2.414 1 97.06 171 ALA A C 1
ATOM 1363 O O . ALA A 1 171 ? -19.906 -15.281 -1.639 1 97.06 171 ALA A O 1
ATOM 1364 N N . TYR A 1 172 ? -17.766 -15.852 -2.031 1 97.38 172 TYR A N 1
ATOM 1365 C CA . TYR A 1 172 ? -17.5 -16.188 -0.636 1 97.38 172 TYR A CA 1
ATOM 1366 C C . TYR A 1 172 ? -17.641 -14.961 0.258 1 97.38 172 TYR A C 1
ATOM 1368 O O . TYR A 1 172 ? -18.125 -15.07 1.392 1 97.38 172 TYR A O 1
ATOM 1376 N N . ASP A 1 173 ? -17.234 -13.82 -0.276 1 94.75 173 ASP A N 1
ATOM 1377 C CA . ASP A 1 173 ? -17.359 -12.57 0.467 1 94.75 173 ASP A CA 1
ATOM 1378 C C . ASP A 1 173 ? -18.812 -12.258 0.768 1 94.75 173 ASP A C 1
ATOM 1380 O O . ASP A 1 173 ? -19.125 -11.602 1.767 1 94.75 173 ASP A O 1
ATOM 1384 N N . GLN A 1 174 ? -19.688 -12.711 -0.11 1 96.12 174 GLN A N 1
ATOM 1385 C CA . GLN A 1 174 ? -21.109 -12.508 0.118 1 96.12 174 GLN A CA 1
ATOM 1386 C C . GLN A 1 174 ? -21.656 -13.5 1.147 1 96.12 174 GLN A C 1
ATOM 1388 O O . GLN A 1 174 ? -22.453 -13.133 2.016 1 96.12 174 GLN A O 1
ATOM 1393 N N . SER A 1 175 ? -21.312 -14.75 0.994 1 97.19 175 SER A N 1
ATOM 1394 C CA . SER A 1 175 ? -21.641 -15.797 1.958 1 97.19 175 SER A CA 1
ATOM 1395 C C . SER A 1 175 ? -20.812 -17.062 1.719 1 97.19 175 SER A C 1
ATOM 1397 O O . SER A 1 175 ? -20.5 -17.391 0.575 1 97.19 175 SER A O 1
ATOM 1399 N N . GLU A 1 176 ? -20.531 -17.688 2.793 1 96.81 176 GLU A N 1
ATOM 1400 C CA . GLU A 1 176 ? -19.797 -18.953 2.689 1 96.81 176 GLU A CA 1
ATOM 1401 C C . GLU A 1 176 ? -20.516 -19.938 1.783 1 96.81 176 GLU A C 1
ATOM 1403 O O . GLU A 1 176 ? -19.891 -20.672 1.014 1 96.81 176 GLU A O 1
ATOM 1408 N N . GLU A 1 177 ? -21.844 -19.969 1.867 1 97.19 177 GLU A N 1
ATOM 1409 C CA . GLU A 1 177 ? -22.656 -20.875 1.062 1 97.19 177 GLU A CA 1
ATOM 1410 C C . GLU A 1 177 ? -22.5 -20.578 -0.426 1 97.19 177 GLU A C 1
ATOM 1412 O O . GLU A 1 177 ? -22.391 -21.5 -1.241 1 97.19 177 GLU A O 1
ATOM 1417 N N . ALA A 1 178 ? -22.5 -19.297 -0.733 1 96.94 178 ALA A N 1
ATOM 1418 C CA . ALA A 1 178 ? -22.312 -18.906 -2.127 1 96.94 178 ALA A CA 1
ATOM 1419 C C . ALA A 1 178 ? -20.922 -19.312 -2.619 1 96.94 178 ALA A C 1
ATOM 1421 O O . ALA A 1 178 ? -20.766 -19.766 -3.76 1 96.94 178 ALA A O 1
ATOM 1422 N N . GLY A 1 179 ? -19.906 -19.172 -1.81 1 97.12 179 GLY A N 1
ATOM 1423 C CA . GLY A 1 179 ? -18.562 -19.609 -2.141 1 97.12 179 GLY A CA 1
ATOM 1424 C C . GLY A 1 179 ? -18.453 -21.094 -2.406 1 97.12 179 GLY A C 1
ATOM 1425 O O . GLY A 1 179 ? -17.766 -21.531 -3.334 1 97.12 179 GLY A O 1
ATOM 1426 N N . LYS A 1 180 ? -19.203 -21.859 -1.635 1 97.06 180 LYS A N 1
ATOM 1427 C CA . LYS A 1 180 ? -19.188 -23.312 -1.762 1 97.06 180 LYS A CA 1
ATOM 1428 C C . LYS A 1 180 ? -19.734 -23.75 -3.115 1 97.06 180 LYS A C 1
ATOM 1430 O O . LYS A 1 180 ? -19.25 -24.734 -3.689 1 97.06 180 LYS A O 1
ATOM 1435 N N . VAL A 1 181 ? -20.688 -23.031 -3.568 1 96 181 VAL A N 1
ATOM 1436 C CA . VAL A 1 181 ? -21.25 -23.359 -4.871 1 96 181 VAL A CA 1
ATOM 1437 C C . VAL A 1 181 ? -20.188 -23.188 -5.957 1 96 181 VAL A C 1
ATOM 1439 O O . VAL A 1 181 ? -20 -24.062 -6.797 1 96 181 VAL A O 1
ATOM 1442 N N . TYR A 1 182 ? -19.484 -22.078 -5.934 1 95.25 182 TYR A N 1
ATOM 1443 C CA . TYR A 1 182 ? -18.438 -21.828 -6.91 1 95.25 182 TYR A CA 1
ATOM 1444 C C . TYR A 1 182 ? -17.281 -22.797 -6.73 1 95.25 182 TYR A C 1
ATOM 1446 O O . TYR A 1 182 ? -16.656 -23.219 -7.707 1 95.25 182 TYR A O 1
ATOM 1454 N N . TYR A 1 183 ? -17.016 -23.141 -5.492 1 97.81 183 TYR A N 1
ATOM 1455 C CA . TYR A 1 183 ? -15.883 -24 -5.164 1 97.81 183 TYR A CA 1
ATOM 1456 C C . TYR A 1 183 ? -15.992 -25.344 -5.891 1 97.81 183 TYR A C 1
ATOM 1458 O O . TYR A 1 183 ? -14.984 -25.906 -6.316 1 97.81 183 TYR A O 1
ATOM 1466 N N . LYS A 1 184 ? -17.219 -25.828 -6.066 1 97.25 184 LYS A N 1
ATOM 1467 C CA . LYS A 1 184 ? -17.438 -27.125 -6.715 1 97.25 184 LYS A CA 1
ATOM 1468 C C . LYS A 1 184 ? -16.938 -27.094 -8.156 1 97.25 184 LYS A C 1
ATOM 1470 O O . LYS A 1 184 ? -16.422 -28.109 -8.656 1 97.25 184 LYS A O 1
ATOM 1475 N N . GLU A 1 185 ? -17.094 -26 -8.773 1 96.94 185 GLU A N 1
ATOM 1476 C CA . GLU A 1 185 ? -16.594 -25.844 -10.141 1 96.94 185 GLU A CA 1
ATOM 1477 C C . GLU A 1 185 ? -15.078 -25.969 -10.203 1 96.94 185 GLU A C 1
ATOM 1479 O O . GLU A 1 185 ? -14.539 -26.594 -11.117 1 96.94 185 GLU A O 1
ATOM 1484 N N . TYR A 1 186 ? -14.438 -25.391 -9.25 1 98.19 186 TYR A N 1
ATOM 1485 C CA . TYR A 1 186 ? -12.984 -25.438 -9.188 1 98.19 186 TYR A CA 1
ATOM 1486 C C . TYR A 1 186 ? -12.492 -26.828 -8.852 1 98.19 186 TYR A C 1
ATOM 1488 O O . TYR A 1 186 ? -11.469 -27.281 -9.367 1 98.19 186 TYR A O 1
ATOM 1496 N N . GLU A 1 187 ? -13.227 -27.5 -7.988 1 98 187 GLU A N 1
ATOM 1497 C CA . GLU A 1 187 ? -12.891 -28.875 -7.641 1 98 187 GLU A CA 1
ATOM 1498 C C . GLU A 1 187 ? -12.914 -29.766 -8.875 1 98 187 GLU A C 1
ATOM 1500 O O . GLU A 1 187 ? -11.969 -30.531 -9.109 1 98 187 GLU A O 1
ATOM 1505 N N . ASN A 1 188 ? -13.977 -29.641 -9.633 1 98.12 188 ASN A N 1
ATOM 1506 C CA . ASN A 1 188 ? -14.109 -30.438 -10.844 1 98.12 188 ASN A CA 1
ATOM 1507 C C . ASN A 1 188 ? -13.016 -30.094 -11.859 1 98.12 188 ASN A C 1
ATOM 1509 O O . ASN A 1 188 ? -12.445 -30.984 -12.484 1 98.12 188 ASN A O 1
ATOM 1513 N N . ALA A 1 189 ? -12.789 -28.859 -11.992 1 98.38 189 ALA A N 1
ATOM 1514 C CA . ALA A 1 189 ? -11.773 -28.406 -12.93 1 98.38 189 ALA A CA 1
ATOM 1515 C C . ALA A 1 189 ? -10.391 -28.891 -12.516 1 98.38 189 ALA A C 1
ATOM 1517 O O . ALA A 1 189 ? -9.586 -29.281 -13.367 1 98.38 189 ALA A O 1
ATOM 1518 N N . ALA A 1 190 ? -10.125 -28.859 -11.219 1 98.56 190 ALA A N 1
ATOM 1519 C CA . ALA A 1 190 ? -8.828 -29.297 -10.703 1 98.56 190 ALA A CA 1
ATOM 1520 C C . ALA A 1 190 ? -8.594 -30.766 -11.008 1 98.56 190 ALA A C 1
ATOM 1522 O O . ALA A 1 190 ? -7.492 -31.156 -11.422 1 98.56 190 ALA A O 1
ATOM 1523 N N . GLU A 1 191 ? -9.617 -31.547 -10.836 1 98.44 191 GLU A N 1
ATOM 1524 C CA . GLU A 1 191 ? -9.516 -32.969 -11.125 1 98.44 191 GLU A CA 1
ATOM 1525 C C . GLU A 1 191 ? -9.227 -33.219 -12.609 1 98.44 191 GLU A C 1
ATOM 1527 O O . GLU A 1 191 ? -8.375 -34.031 -12.953 1 98.44 191 GLU A O 1
ATOM 1532 N N . ALA A 1 192 ? -9.938 -32.5 -13.422 1 98.62 192 ALA A N 1
ATOM 1533 C CA . ALA A 1 192 ? -9.742 -32.625 -14.859 1 98.62 192 ALA A CA 1
ATOM 1534 C C . ALA A 1 192 ? -8.328 -32.25 -15.266 1 98.62 192 ALA A C 1
ATOM 1536 O O . ALA A 1 192 ? -7.699 -32.938 -16.078 1 98.62 192 ALA A O 1
ATOM 1537 N N . ALA A 1 193 ? -7.852 -31.141 -14.734 1 98.75 193 ALA A N 1
ATOM 1538 C CA . ALA A 1 193 ? -6.504 -30.672 -15.055 1 98.75 193 ALA A CA 1
ATOM 1539 C C . ALA A 1 193 ? -5.449 -31.672 -14.594 1 98.75 193 ALA A C 1
ATOM 1541 O O . ALA A 1 193 ? -4.516 -31.984 -15.336 1 98.75 193 ALA A O 1
ATOM 1542 N N . TYR A 1 194 ? -5.641 -32.188 -13.391 1 98.5 194 TYR A N 1
ATOM 1543 C CA . TYR A 1 194 ? -4.684 -33.125 -12.797 1 98.5 194 TYR A CA 1
ATOM 1544 C C . TYR A 1 194 ? -4.594 -34.406 -13.625 1 98.5 194 TYR A C 1
ATOM 1546 O O . TYR A 1 194 ? -3.506 -34.938 -13.82 1 98.5 194 TYR A O 1
ATOM 1554 N N . LYS A 1 195 ? -5.715 -34.844 -14.117 1 98.5 195 LYS A N 1
ATOM 1555 C CA . LYS A 1 195 ? -5.762 -36.062 -14.922 1 98.5 195 LYS A CA 1
ATOM 1556 C C . LYS A 1 195 ? -4.941 -35.938 -16.203 1 98.5 195 LYS A C 1
ATOM 1558 O O . LYS A 1 195 ? -4.434 -36.906 -16.734 1 98.5 195 LYS A O 1
ATOM 1563 N N . LEU A 1 196 ? -4.801 -34.75 -16.672 1 98.56 196 LEU A N 1
ATOM 1564 C CA . LEU A 1 196 ? -4.051 -34.469 -17.891 1 98.56 196 LEU A CA 1
ATOM 1565 C C . LEU A 1 196 ? -2.58 -34.219 -17.578 1 98.56 196 LEU A C 1
ATOM 1567 O O . LEU A 1 196 ? -1.78 -33.969 -18.484 1 98.56 196 LEU A O 1
ATOM 1571 N N . GLY A 1 197 ? -2.234 -34.219 -16.234 1 98.5 197 GLY A N 1
ATOM 1572 C CA . GLY A 1 197 ? -0.852 -34 -15.836 1 98.5 197 GLY A CA 1
ATOM 1573 C C . GLY A 1 197 ? -0.502 -32.531 -15.625 1 98.5 197 GLY A C 1
ATOM 1574 O O . GLY A 1 197 ? 0.675 -32.156 -15.617 1 98.5 197 GLY A O 1
ATOM 1575 N N . LEU A 1 198 ? -1.486 -31.641 -15.492 1 98.81 198 LEU A N 1
ATOM 1576 C CA . LEU A 1 198 ? -1.271 -30.219 -15.227 1 98.81 198 LEU A CA 1
ATOM 1577 C C . LEU A 1 198 ? -1.229 -29.938 -13.727 1 98.81 198 LEU A C 1
ATOM 1579 O O . LEU A 1 198 ? -2.053 -30.469 -12.977 1 98.81 198 LEU A O 1
ATOM 1583 N N . GLY A 1 199 ? -0.165 -29.203 -13.234 1 98.62 199 GLY A N 1
ATOM 1584 C CA . GLY A 1 199 ? -0.22 -28.672 -11.883 1 98.62 199 GLY A CA 1
ATOM 1585 C C . GLY A 1 199 ? -1.246 -27.562 -11.719 1 98.62 199 GLY A C 1
ATOM 1586 O O . GLY A 1 199 ? -1.64 -26.922 -12.695 1 98.62 199 GLY A O 1
ATOM 1587 N N . ILE A 1 200 ? -1.638 -27.328 -10.508 1 98.56 200 ILE A N 1
ATOM 1588 C CA . ILE A 1 200 ? -2.736 -26.406 -10.281 1 98.56 200 ILE A CA 1
ATOM 1589 C C . ILE A 1 200 ? -2.281 -25.281 -9.344 1 98.56 200 ILE A C 1
ATOM 1591 O O . ILE A 1 200 ? -1.938 -25.531 -8.188 1 98.56 200 ILE A O 1
ATOM 1595 N N . ASN A 1 201 ? -2.25 -24.094 -9.867 1 98.62 201 ASN A N 1
ATOM 1596 C CA . ASN A 1 201 ? -2.061 -22.875 -9.094 1 98.62 201 ASN A CA 1
ATOM 1597 C C . ASN A 1 201 ? -3.365 -22.094 -8.938 1 98.62 201 ASN A C 1
ATOM 1599 O O . ASN A 1 201 ? -4.32 -22.328 -9.688 1 98.62 201 ASN A O 1
ATOM 1603 N N . ALA A 1 202 ? -3.385 -21.219 -7.945 1 97.69 202 ALA A N 1
ATOM 1604 C CA . ALA A 1 202 ? -4.492 -20.297 -7.707 1 97.69 202 ALA A CA 1
ATOM 1605 C C . ALA A 1 202 ? -4.023 -19.047 -6.969 1 97.69 202 ALA A C 1
ATOM 1607 O O . ALA A 1 202 ? -2.85 -18.938 -6.598 1 97.69 202 ALA A O 1
ATOM 1608 N N . GLY A 1 203 ? -4.914 -17.984 -6.859 1 91.5 203 GLY A N 1
ATOM 1609 C CA . GLY A 1 203 ? -4.395 -16.938 -5.992 1 91.5 203 GLY A CA 1
ATOM 1610 C C . GLY A 1 203 ? -5.23 -15.672 -6.016 1 91.5 203 GLY A C 1
ATOM 1611 O O . GLY A 1 203 ? -5.164 -14.859 -5.09 1 91.5 203 GLY A O 1
ATOM 1612 N N . HIS A 1 204 ? -6.074 -15.391 -7.059 1 90.06 204 HIS A N 1
ATOM 1613 C CA . HIS A 1 204 ? -6.754 -14.109 -7.258 1 90.06 204 HIS A CA 1
ATOM 1614 C C . HIS A 1 204 ? -7.793 -13.859 -6.172 1 90.06 204 HIS A C 1
ATOM 1616 O O . HIS A 1 204 ? -8.852 -14.492 -6.168 1 90.06 204 HIS A O 1
ATOM 1622 N N . ASP A 1 205 ? -7.488 -12.938 -5.156 1 94.06 205 ASP A N 1
ATOM 1623 C CA . ASP A 1 205 ? -8.398 -12.43 -4.133 1 94.06 205 ASP A CA 1
ATOM 1624 C C . ASP A 1 205 ? -8.641 -13.477 -3.047 1 94.06 205 ASP A C 1
ATOM 1626 O O . ASP A 1 205 ? -9.641 -13.406 -2.324 1 94.06 205 ASP A O 1
ATOM 1630 N N . LEU A 1 206 ? -7.73 -14.484 -3.033 1 97.44 206 LEU A N 1
ATOM 1631 C CA . LEU A 1 206 ? -7.781 -15.383 -1.886 1 97.44 206 LEU A CA 1
ATOM 1632 C C . LEU A 1 206 ? -7.199 -14.711 -0.646 1 97.44 206 LEU A C 1
ATOM 1634 O O . LEU A 1 206 ? -6.203 -13.984 -0.734 1 97.44 206 LEU A O 1
ATOM 1638 N N . ASP A 1 207 ? -7.91 -14.844 0.449 1 97.69 207 ASP A N 1
ATOM 1639 C CA . ASP A 1 207 ? -7.457 -14.312 1.732 1 97.69 207 ASP A CA 1
ATOM 1640 C C . ASP A 1 207 ? -7.551 -15.375 2.828 1 97.69 207 ASP A C 1
ATOM 1642 O O . ASP A 1 207 ? -7.82 -16.547 2.545 1 97.69 207 ASP A O 1
ATOM 1646 N N . THR A 1 208 ? -7.285 -15.031 4.062 1 97.06 208 THR A N 1
ATOM 1647 C CA . THR A 1 208 ? -7.195 -16.016 5.141 1 97.06 208 THR A CA 1
ATOM 1648 C C . THR A 1 208 ? -8.578 -16.562 5.484 1 97.06 208 THR A C 1
ATOM 1650 O O . THR A 1 208 ? -8.688 -17.609 6.133 1 97.06 208 THR A O 1
ATOM 1653 N N . ASN A 1 209 ? -9.602 -15.93 5.02 1 96.69 209 ASN A N 1
ATOM 1654 C CA . ASN A 1 209 ? -10.945 -16.422 5.289 1 96.69 209 ASN A CA 1
ATOM 1655 C C . ASN A 1 209 ? -11.391 -17.438 4.238 1 96.69 209 ASN A C 1
ATOM 1657 O O . ASN A 1 209 ? -11.727 -18.578 4.57 1 96.69 209 ASN A O 1
ATOM 1661 N N . ASN A 1 210 ? -11.359 -17.047 2.973 1 97.88 210 ASN A N 1
ATOM 1662 C CA . ASN A 1 210 ? -11.867 -17.938 1.929 1 97.88 210 ASN A CA 1
ATOM 1663 C C . ASN A 1 210 ? -10.867 -19.047 1.604 1 97.88 210 ASN A C 1
ATOM 1665 O O . ASN A 1 210 ? -11.25 -20.094 1.097 1 97.88 210 ASN A O 1
ATOM 1669 N N . LEU A 1 211 ? -9.641 -18.875 1.97 1 97.88 211 LEU A N 1
ATOM 1670 C CA . LEU A 1 211 ? -8.602 -19.875 1.752 1 97.88 211 LEU A CA 1
ATOM 1671 C C . LEU A 1 211 ? -8.836 -21.094 2.631 1 97.88 211 LEU A C 1
ATOM 1673 O O . LEU A 1 211 ? -8.367 -22.188 2.316 1 97.88 211 LEU A O 1
ATOM 1677 N N . LYS A 1 212 ? -9.562 -20.922 3.756 1 96.56 212 LYS A N 1
ATOM 1678 C CA . LYS A 1 212 ? -9.898 -22.047 4.609 1 96.56 212 LYS A CA 1
ATOM 1679 C C . LYS A 1 212 ? -10.617 -23.141 3.82 1 96.56 212 LYS A C 1
ATOM 1681 O O . LYS A 1 212 ? -10.414 -24.328 4.07 1 96.56 212 LYS A O 1
ATOM 1686 N N . LEU A 1 213 ? -11.438 -22.688 2.91 1 96.94 213 LEU A N 1
ATOM 1687 C CA . LEU A 1 213 ? -12.133 -23.641 2.037 1 96.94 213 LEU A CA 1
ATOM 1688 C C . LEU A 1 213 ? -11.266 -24 0.835 1 96.94 213 LEU A C 1
ATOM 1690 O O . LEU A 1 213 ? -11.086 -25.172 0.529 1 96.94 213 LEU A O 1
ATOM 1694 N N . PHE A 1 214 ? -10.664 -23.016 0.218 1 97.88 214 PHE A N 1
ATOM 1695 C CA . PHE A 1 214 ? -10.023 -23.219 -1.077 1 97.88 214 PHE A CA 1
ATOM 1696 C C . PHE A 1 214 ? -8.758 -24.062 -0.933 1 97.88 214 PHE A C 1
ATOM 1698 O O . PHE A 1 214 ? -8.336 -24.719 -1.886 1 97.88 214 PHE A O 1
ATOM 1705 N N . SER A 1 215 ? -8.156 -24.031 0.269 1 97.25 215 SER A N 1
ATOM 1706 C CA . SER A 1 215 ? -6.938 -24.797 0.51 1 97.25 215 SER A CA 1
ATOM 1707 C C . SER A 1 215 ? -7.195 -26.297 0.396 1 97.25 215 SER A C 1
ATOM 1709 O O . SER A 1 215 ? -6.254 -27.094 0.31 1 97.25 215 SER A O 1
ATOM 1711 N N . HIS A 1 216 ? -8.445 -26.734 0.358 1 96.25 216 HIS A N 1
ATOM 1712 C CA . HIS A 1 216 ? -8.797 -28.141 0.244 1 96.25 216 HIS A CA 1
ATOM 1713 C C . HIS A 1 216 ? -8.93 -28.562 -1.216 1 96.25 216 HIS A C 1
ATOM 1715 O O . HIS A 1 216 ? -9.25 -29.719 -1.509 1 96.25 216 HIS A O 1
ATOM 1721 N N . LEU A 1 217 ? -8.766 -27.656 -2.117 1 97.75 217 LEU A N 1
ATOM 1722 C CA . LEU A 1 217 ? -8.836 -28 -3.531 1 97.75 217 LEU A CA 1
ATOM 1723 C C . LEU A 1 217 ? -7.887 -29.156 -3.857 1 97.75 217 LEU A C 1
ATOM 1725 O O . LEU A 1 217 ? -6.684 -29.062 -3.607 1 97.75 217 LEU A O 1
ATOM 1729 N N . PRO A 1 218 ? -8.445 -30.203 -4.445 1 96.88 218 PRO A N 1
ATOM 1730 C CA . PRO A 1 218 ? -7.566 -31.328 -4.758 1 96.88 218 PRO A CA 1
ATOM 1731 C C . PRO A 1 218 ? -6.418 -30.938 -5.688 1 96.88 218 PRO A C 1
ATOM 1733 O O . PRO A 1 218 ? -6.625 -30.203 -6.656 1 96.88 218 PRO A O 1
ATOM 1736 N N . HIS A 1 219 ? -5.195 -31.328 -5.332 1 97.38 219 HIS A N 1
ATOM 1737 C CA . HIS A 1 219 ? -4.008 -31.234 -6.172 1 97.38 219 HIS A CA 1
ATOM 1738 C C . HIS A 1 219 ? -3.512 -29.797 -6.27 1 97.38 219 HIS A C 1
ATOM 1740 O O . HIS A 1 219 ? -2.734 -29.453 -7.168 1 97.38 219 HIS A O 1
ATOM 1746 N N . LEU A 1 220 ? -4.027 -28.891 -5.383 1 98.19 220 LEU A N 1
ATOM 1747 C CA . LEU A 1 220 ? -3.533 -27.531 -5.355 1 98.19 220 LEU A CA 1
ATOM 1748 C C . LEU A 1 220 ? -2.035 -27.484 -5.062 1 98.19 220 LEU A C 1
ATOM 1750 O O . LEU A 1 220 ? -1.592 -27.969 -4.02 1 98.19 220 LEU A O 1
ATOM 1754 N N . ALA A 1 221 ? -1.3 -26.922 -5.992 1 98.25 221 ALA A N 1
ATOM 1755 C CA . ALA A 1 221 ? 0.154 -26.938 -5.859 1 98.25 221 ALA A CA 1
ATOM 1756 C C . ALA A 1 221 ? 0.659 -25.641 -5.215 1 98.25 221 ALA A C 1
ATOM 1758 O O . ALA A 1 221 ? 1.6 -25.672 -4.418 1 98.25 221 ALA A O 1
ATOM 1759 N N . GLU A 1 222 ? 0.047 -24.531 -5.562 1 98.31 222 GLU A N 1
ATOM 1760 C CA . GLU A 1 222 ? 0.557 -23.219 -5.137 1 98.31 222 GLU A CA 1
ATOM 1761 C C . GLU A 1 222 ? -0.54 -22.172 -5.172 1 98.31 222 GLU A C 1
ATOM 1763 O O . GLU A 1 222 ? -1.401 -22.188 -6.055 1 98.31 222 GLU A O 1
ATOM 1768 N N . VAL A 1 223 ? -0.545 -21.312 -4.16 1 98.56 223 VAL A N 1
ATOM 1769 C CA . VAL A 1 223 ? -1.317 -20.078 -4.258 1 98.56 223 VAL A CA 1
ATOM 1770 C C . VAL A 1 223 ? -0.372 -18.891 -4.375 1 98.56 223 VAL A C 1
ATOM 1772 O O . VAL A 1 223 ? 0.664 -18.844 -3.707 1 98.56 223 VAL A O 1
ATOM 1775 N N . SER A 1 224 ? -0.666 -18 -5.301 1 97.88 224 SER A N 1
ATOM 1776 C CA . SER A 1 224 ? 0.036 -16.719 -5.461 1 97.88 224 SER A CA 1
ATOM 1777 C C . SER A 1 224 ? -0.844 -15.555 -5.043 1 97.88 224 SER A C 1
ATOM 1779 O O . SER A 1 224 ? -1.791 -15.203 -5.75 1 97.88 224 SER A O 1
ATOM 1781 N N . ILE A 1 225 ? -0.518 -14.953 -3.936 1 97.81 225 ILE A N 1
ATOM 1782 C CA . ILE A 1 225 ? -1.424 -13.977 -3.34 1 97.81 225 ILE A CA 1
ATOM 1783 C C . ILE A 1 225 ? -0.69 -12.656 -3.131 1 97.81 225 ILE A C 1
ATOM 1785 O O . ILE A 1 225 ? 0.435 -12.641 -2.627 1 97.81 225 ILE A O 1
ATOM 1789 N N . GLY A 1 226 ? -1.339 -11.539 -3.555 1 97.44 226 GLY A N 1
ATOM 1790 C CA . GLY A 1 226 ? -0.726 -10.234 -3.424 1 97.44 226 GLY A CA 1
ATOM 1791 C C . GLY A 1 226 ? -1.602 -9.234 -2.689 1 97.44 226 GLY A C 1
ATOM 1792 O O . GLY A 1 226 ? -1.461 -9.047 -1.479 1 97.44 226 GLY A O 1
ATOM 1793 N N . HIS A 1 227 ? -2.674 -8.789 -3.322 1 97.44 227 HIS A N 1
ATOM 1794 C CA . HIS A 1 227 ? -3.5 -7.668 -2.885 1 97.44 227 HIS A CA 1
ATOM 1795 C C . HIS A 1 227 ? -4.109 -7.934 -1.514 1 97.44 227 HIS A C 1
ATOM 1797 O O . HIS A 1 227 ? -3.945 -7.137 -0.589 1 97.44 227 HIS A O 1
ATOM 1803 N N . ARG A 1 228 ? -4.754 -9.078 -1.349 1 98 228 ARG A N 1
ATOM 1804 C CA . ARG A 1 228 ? -5.426 -9.383 -0.091 1 98 228 ARG A CA 1
ATOM 1805 C C . ARG A 1 228 ? -4.418 -9.641 1.022 1 98 228 ARG A C 1
ATOM 1807 O O . ARG A 1 228 ? -4.676 -9.328 2.186 1 98 228 ARG A O 1
ATOM 1814 N N . LEU A 1 229 ? -3.312 -10.242 0.669 1 98.75 229 LEU A N 1
ATOM 1815 C CA . LEU A 1 229 ? -2.268 -10.492 1.657 1 98.75 229 LEU A CA 1
ATOM 1816 C C . LEU A 1 229 ? -1.667 -9.18 2.152 1 98.75 229 LEU A C 1
ATOM 1818 O O . LEU A 1 229 ? -1.471 -9 3.357 1 98.75 229 LEU A O 1
ATOM 1822 N N . VAL A 1 230 ? -1.401 -8.234 1.263 1 98.81 230 VAL A N 1
ATOM 1823 C CA . VAL A 1 230 ? -0.854 -6.93 1.622 1 98.81 230 VAL A CA 1
ATOM 1824 C C . VAL A 1 230 ? -1.858 -6.168 2.484 1 98.81 230 VAL A C 1
ATOM 1826 O O . VAL A 1 230 ? -1.49 -5.578 3.504 1 98.81 230 VAL A O 1
ATOM 1829 N N . ALA A 1 231 ? -3.133 -6.215 2.113 1 98.56 231 ALA A N 1
ATOM 1830 C CA . ALA A 1 231 ? -4.168 -5.551 2.904 1 98.56 231 ALA A CA 1
ATOM 1831 C C . ALA A 1 231 ? -4.23 -6.129 4.316 1 98.56 231 ALA A C 1
ATOM 1833 O O . ALA A 1 231 ? -4.312 -5.383 5.293 1 98.56 231 ALA A O 1
ATOM 1834 N N . GLN A 1 232 ? -4.16 -7.438 4.402 1 98.62 232 GLN A N 1
ATOM 1835 C CA . GLN A 1 232 ? -4.195 -8.086 5.711 1 98.62 232 GLN A CA 1
ATOM 1836 C C . GLN A 1 232 ? -2.957 -7.734 6.531 1 98.62 232 GLN A C 1
ATOM 1838 O O . GLN A 1 232 ? -3.035 -7.602 7.754 1 98.62 232 GLN A O 1
ATOM 1843 N N . SER A 1 233 ? -1.812 -7.641 5.859 1 98.88 233 SER A N 1
ATOM 1844 C CA . SER A 1 233 ? -0.583 -7.281 6.559 1 98.88 233 SER A CA 1
ATOM 1845 C C . SER A 1 233 ? -0.698 -5.902 7.207 1 98.88 233 SER A C 1
ATOM 1847 O O . SER A 1 233 ? -0.146 -5.668 8.281 1 98.88 233 SER A O 1
ATOM 1849 N N . LEU A 1 234 ? -1.362 -5.004 6.543 1 98.88 234 LEU A N 1
ATOM 1850 C CA . LEU A 1 234 ? -1.611 -3.682 7.109 1 98.88 234 LEU A CA 1
ATOM 1851 C C . LEU A 1 234 ? -2.492 -3.779 8.352 1 98.88 234 LEU A C 1
ATOM 1853 O O . LEU A 1 234 ? -2.238 -3.107 9.352 1 98.88 234 LEU A O 1
ATOM 1857 N N . VAL A 1 235 ? -3.531 -4.645 8.297 1 98.69 235 VAL A N 1
ATOM 1858 C CA . VAL A 1 235 ? -4.395 -4.844 9.453 1 98.69 235 VAL A CA 1
ATOM 1859 C C . VAL A 1 235 ? -3.578 -5.387 10.625 1 98.69 235 VAL A C 1
ATOM 1861 O O . VAL A 1 235 ? -3.672 -4.875 11.742 1 98.69 235 VAL A O 1
ATOM 1864 N N . ASP A 1 236 ? -2.732 -6.324 10.312 1 98.69 236 ASP A N 1
ATOM 1865 C CA . ASP A 1 236 ? -1.981 -7.043 11.344 1 98.69 236 ASP A CA 1
ATOM 1866 C C . ASP A 1 236 ? -0.916 -6.148 11.969 1 98.69 236 ASP A C 1
ATOM 1868 O O . ASP A 1 236 ? -0.497 -6.375 13.109 1 98.69 236 ASP A O 1
ATOM 1872 N N . GLY A 1 237 ? -0.447 -5.137 11.242 1 98.81 237 GLY A N 1
ATOM 1873 C CA . GLY A 1 237 ? 0.686 -4.355 11.719 1 98.81 237 GLY A CA 1
ATOM 1874 C C . GLY A 1 237 ? 0.299 -2.965 12.18 1 98.81 237 GLY A C 1
ATOM 1875 O O . GLY A 1 237 ? 1.076 -2.295 12.867 1 98.81 237 GLY A O 1
ATOM 1876 N N . MET A 1 238 ? -0.951 -2.49 11.961 1 98.81 238 MET A N 1
ATOM 1877 C CA . MET A 1 238 ? -1.332 -1.087 12.102 1 98.81 238 MET A CA 1
ATOM 1878 C C . MET A 1 238 ? -1.298 -0.658 13.57 1 98.81 238 MET A C 1
ATOM 1880 O O . MET A 1 238 ? -0.708 0.37 13.906 1 98.81 238 MET A O 1
ATOM 1884 N N . GLU A 1 239 ? -1.883 -1.461 14.438 1 98.75 239 GLU A N 1
ATOM 1885 C CA . GLU A 1 239 ? -1.942 -1.099 15.852 1 98.75 239 GLU A CA 1
ATOM 1886 C C . GLU A 1 239 ? -0.542 -0.947 16.438 1 98.75 239 GLU A C 1
ATOM 1888 O O 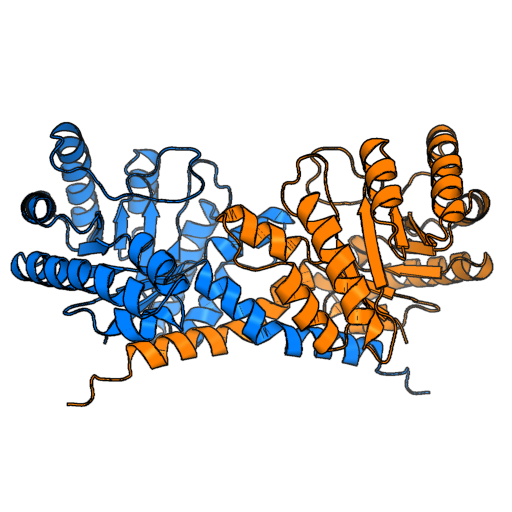. GLU A 1 239 ? -0.244 0.054 17.094 1 98.75 239 GLU A O 1
ATOM 1893 N N . LYS A 1 240 ? 0.316 -1.949 16.156 1 98.75 240 LYS A N 1
ATOM 1894 C CA . LYS A 1 240 ? 1.686 -1.904 16.672 1 98.75 240 LYS A CA 1
ATOM 1895 C C . LYS A 1 240 ? 2.414 -0.66 16.172 1 98.75 240 LYS A C 1
ATOM 1897 O O . LYS A 1 240 ? 3.111 0.007 16.938 1 98.75 240 LYS A O 1
ATOM 1902 N N . THR A 1 241 ? 2.238 -0.347 14.906 1 98.81 241 THR A N 1
ATOM 1903 C CA . THR A 1 241 ? 2.916 0.791 14.289 1 98.81 241 THR A CA 1
ATOM 1904 C C . THR A 1 241 ? 2.453 2.1 14.922 1 98.81 241 THR A C 1
ATOM 1906 O O . THR A 1 241 ? 3.275 2.92 15.336 1 98.81 241 THR A O 1
ATOM 1909 N N . VAL A 1 242 ? 1.116 2.279 15.055 1 98.75 242 VAL A N 1
ATOM 1910 C CA . VAL A 1 242 ? 0.563 3.504 15.617 1 98.75 242 VAL A CA 1
ATOM 1911 C C . VAL A 1 242 ? 1.047 3.674 17.062 1 98.75 242 VAL A C 1
ATOM 1913 O O . VAL A 1 242 ? 1.49 4.758 17.453 1 98.75 242 VAL A O 1
ATOM 1916 N N . LYS A 1 243 ? 1.062 2.639 17.828 1 98.62 243 LYS A N 1
ATOM 1917 C CA . LYS A 1 243 ? 1.497 2.697 19.219 1 98.62 243 LYS A CA 1
ATOM 1918 C C . LYS A 1 243 ? 2.98 3.039 19.312 1 98.62 243 LYS A C 1
ATOM 1920 O O . LYS A 1 243 ? 3.406 3.719 20.25 1 98.62 243 LYS A O 1
ATOM 1925 N N . SER A 1 244 ? 3.758 2.568 18.375 1 98.56 244 SER A N 1
ATOM 1926 C CA . SER A 1 244 ? 5.176 2.918 18.344 1 98.56 244 SER A CA 1
ATOM 1927 C C . SER A 1 244 ? 5.371 4.414 18.141 1 98.56 244 SER A C 1
ATOM 1929 O O . SER A 1 244 ? 6.199 5.035 18.812 1 98.56 244 SER A O 1
ATOM 1931 N N . TYR A 1 245 ? 4.629 4.973 17.188 1 98.38 245 TYR A N 1
ATOM 1932 C CA . TYR A 1 245 ? 4.703 6.414 16.969 1 98.38 245 TYR A CA 1
ATOM 1933 C C . TYR A 1 245 ? 4.281 7.176 18.219 1 98.38 245 TYR A C 1
ATOM 1935 O O . TYR A 1 245 ? 4.949 8.133 18.625 1 98.38 245 TYR A O 1
ATOM 1943 N N . LEU A 1 246 ? 3.174 6.727 18.859 1 98.38 246 LEU A N 1
ATOM 1944 C CA . LEU A 1 246 ? 2.645 7.395 20.047 1 98.38 246 LEU A CA 1
ATOM 1945 C C . LEU A 1 246 ? 3.641 7.324 21.188 1 98.38 246 LEU A C 1
ATOM 1947 O O . LEU A 1 246 ? 3.791 8.289 21.953 1 98.38 246 LEU A O 1
ATOM 1951 N N . LYS A 1 247 ? 4.293 6.199 21.312 1 97.75 247 LYS A N 1
ATOM 1952 C CA . LYS A 1 247 ? 5.301 6.043 22.359 1 97.75 247 LYS A CA 1
ATOM 1953 C C . LYS A 1 247 ? 6.426 7.062 22.188 1 97.75 247 LYS A C 1
ATOM 1955 O O . LYS A 1 247 ? 6.871 7.664 23.172 1 97.75 247 LYS A O 1
ATOM 1960 N N . ILE A 1 248 ? 6.875 7.266 21 1 97.38 248 ILE A N 1
ATOM 1961 C CA . ILE A 1 248 ? 7.957 8.203 20.719 1 97.38 248 ILE A CA 1
ATOM 1962 C C . ILE A 1 248 ? 7.492 9.625 21 1 97.38 248 ILE A C 1
ATOM 1964 O O . ILE A 1 248 ? 8.227 10.414 21.594 1 97.38 248 ILE A O 1
ATOM 1968 N N . LEU A 1 249 ? 6.254 9.914 20.641 1 97.12 249 LEU A N 1
ATOM 1969 C CA . LEU A 1 249 ? 5.715 11.266 20.797 1 97.12 249 LEU A CA 1
ATOM 1970 C C . LEU A 1 249 ? 5.445 11.57 22.266 1 97.12 249 LEU A C 1
ATOM 1972 O O . LEU A 1 249 ? 5.438 12.734 22.672 1 97.12 249 LEU A O 1
ATOM 1976 N N . SER A 1 250 ? 5.098 10.469 23.109 1 92.62 250 SER A N 1
ATOM 1977 C CA . SER A 1 250 ? 4.809 10.633 24.531 1 92.62 250 SER A CA 1
ATOM 1978 C C . SER A 1 250 ? 6.094 10.781 25.344 1 92.62 250 SER A C 1
ATOM 1980 O O . SER A 1 250 ? 6.062 11.25 26.484 1 92.62 250 SER A O 1
ATOM 1982 N N . LYS A 1 251 ? 7.168 9.906 25.047 1 73.75 251 LYS A N 1
ATOM 1983 C CA . LYS A 1 251 ? 8.406 9.891 25.828 1 73.75 251 LYS A CA 1
ATOM 1984 C C . LYS A 1 251 ? 8.914 11.305 26.078 1 73.75 251 LYS A C 1
ATOM 1986 O O . LYS A 1 251 ? 9.203 12.047 25.141 1 73.75 251 LYS A O 1
ATOM 1991 N N . GLU A 1 252 ? 8.195 12.039 27.062 1 51.78 252 GLU A N 1
ATOM 1992 C CA . GLU A 1 252 ? 8.68 13.219 27.766 1 51.78 252 GLU A CA 1
ATOM 1993 C C . GLU A 1 252 ? 10.203 13.227 27.844 1 51.78 252 GLU A C 1
ATOM 1995 O O . GLU A 1 252 ? 10.844 12.172 27.812 1 51.78 252 GLU A O 1
ATOM 2000 N N . THR A 1 253 ? 10.82 14.281 27.406 1 40 253 THR A N 1
ATOM 2001 C CA . THR A 1 253 ? 12.133 14.797 27.781 1 40 253 THR A CA 1
ATOM 2002 C C . THR A 1 253 ? 12.43 14.508 29.25 1 40 253 THR A C 1
ATOM 2004 O O . THR A 1 253 ? 11.586 14.734 30.109 1 40 253 THR A O 1
ATOM 2007 N N . GLY A 1 254 ? 13.031 13.406 29.594 1 33.31 254 GLY A N 1
ATOM 2008 C CA . GLY A 1 254 ? 13.703 13.469 30.891 1 33.31 254 GLY A CA 1
ATOM 2009 C C . GLY A 1 254 ? 14.078 14.883 31.281 1 33.31 254 GLY A C 1
ATOM 2010 O O . GLY A 1 254 ? 14.82 15.562 30.578 1 33.31 254 GLY A O 1
ATOM 2011 N N . SER A 1 255 ? 13.172 15.727 31.953 1 27.3 255 SER A N 1
ATOM 2012 C CA . SER A 1 255 ? 13.891 16.516 32.938 1 27.3 255 SER A CA 1
ATOM 2013 C C . SER A 1 255 ? 14.773 15.617 33.812 1 27.3 255 SER A C 1
ATOM 2015 O O . SER A 1 255 ? 14.406 14.484 34.125 1 27.3 255 SER A O 1
ATOM 2017 N N . MET B 1 1 ? 2.324 16.969 24.688 1 87.06 1 MET B N 1
ATOM 2018 C CA . MET B 1 1 ? 2.75 15.898 23.781 1 87.06 1 MET B CA 1
ATOM 2019 C C . MET B 1 1 ? 2.119 16.078 22.391 1 87.06 1 MET B C 1
ATOM 2021 O O . MET B 1 1 ? 0.937 16.406 22.297 1 87.06 1 MET B O 1
ATOM 2025 N N . ALA B 1 2 ? 2.941 16 21.344 1 96.12 2 ALA B N 1
ATOM 2026 C CA . ALA B 1 2 ? 2.438 16.188 19.984 1 96.12 2 ALA B CA 1
ATOM 2027 C C . ALA B 1 2 ? 1.409 15.125 19.625 1 96.12 2 ALA B C 1
ATOM 2029 O O . ALA B 1 2 ? 1.556 13.961 20.016 1 96.12 2 ALA B O 1
ATOM 2030 N N . GLN B 1 3 ? 0.419 15.5 18.938 1 98 3 GLN B N 1
ATOM 2031 C CA . GLN B 1 3 ? -0.629 14.586 18.516 1 98 3 GLN B CA 1
ATOM 2032 C C . GLN B 1 3 ? -0.233 13.867 17.219 1 98 3 GLN B C 1
ATOM 2034 O O . GLN B 1 3 ? 0.542 14.398 16.422 1 98 3 GLN B O 1
ATOM 2039 N N . LEU B 1 4 ? -0.738 12.641 17.062 1 98.69 4 LEU B N 1
ATOM 2040 C CA . LEU B 1 4 ? -0.525 11.875 15.844 1 98.69 4 LEU B CA 1
ATOM 2041 C C . LEU B 1 4 ? -1.786 11.859 14.984 1 98.69 4 LEU B C 1
ATOM 2043 O O . LEU B 1 4 ? -2.824 11.352 15.406 1 98.69 4 LEU B O 1
ATOM 2047 N N . SER B 1 5 ? -1.765 12.492 13.859 1 98.81 5 SER B N 1
ATOM 2048 C CA . SER B 1 5 ? -2.762 12.344 12.805 1 98.81 5 SER B CA 1
ATOM 2049 C C . SER B 1 5 ? -2.262 11.414 11.703 1 98.81 5 SER B C 1
ATOM 2051 O O . SER B 1 5 ? -1.168 11.609 11.172 1 98.81 5 SER B O 1
ATOM 2053 N N . VAL B 1 6 ? -3.029 10.414 11.336 1 98.88 6 VAL B N 1
ATOM 2054 C CA . VAL B 1 6 ? -2.564 9.445 10.344 1 98.88 6 VAL B CA 1
ATOM 2055 C C . VAL B 1 6 ? -3.193 9.742 8.984 1 98.88 6 VAL B C 1
ATOM 2057 O O . VAL B 1 6 ? -4.418 9.859 8.875 1 98.88 6 VAL B O 1
ATOM 2060 N N . ASN B 1 7 ? -2.32 9.992 8.023 1 98.62 7 ASN B N 1
ATOM 2061 C CA . ASN B 1 7 ? -2.748 10.188 6.645 1 98.62 7 ASN B CA 1
ATOM 2062 C C . ASN B 1 7 ? -3.07 8.859 5.965 1 98.62 7 ASN B C 1
ATOM 2064 O O . ASN B 1 7 ? -2.199 8 5.832 1 98.62 7 ASN B O 1
ATOM 2068 N N . VAL B 1 8 ? -4.305 8.648 5.453 1 98.81 8 VAL B N 1
ATOM 2069 C CA . VAL B 1 8 ? -4.746 7.34 4.988 1 98.81 8 VAL B CA 1
ATOM 2070 C C . VAL B 1 8 ? -4.82 7.332 3.463 1 98.81 8 VAL B C 1
ATOM 2072 O O . VAL B 1 8 ? -5.496 6.488 2.873 1 98.81 8 VAL B O 1
ATOM 2075 N N . ASN B 1 9 ? -4.109 8.266 2.789 1 98.06 9 ASN B N 1
ATOM 2076 C CA . ASN B 1 9 ? -4.07 8.312 1.331 1 98.06 9 ASN B CA 1
ATOM 2077 C C . ASN B 1 9 ? -3.537 7.004 0.748 1 98.06 9 ASN B C 1
ATOM 2079 O O . ASN B 1 9 ? -4.027 6.527 -0.277 1 98.06 9 ASN B O 1
ATOM 2083 N N . LYS B 1 10 ? -2.543 6.461 1.364 1 98.31 10 LYS B N 1
ATOM 2084 C CA . LYS B 1 10 ? -1.896 5.273 0.815 1 98.31 10 LYS B CA 1
ATOM 2085 C C . LYS B 1 10 ? -2.791 4.043 0.953 1 98.31 10 LYS B C 1
ATOM 2087 O O . LYS B 1 10 ? -2.682 3.098 0.17 1 98.31 10 LYS B O 1
ATOM 2092 N N . ILE B 1 11 ? -3.705 4.008 1.961 1 98.81 11 ILE B N 1
ATOM 2093 C CA . ILE B 1 11 ? -4.723 2.967 2.033 1 98.81 11 ILE B CA 1
ATOM 2094 C C . ILE B 1 11 ? -5.609 3.023 0.791 1 98.81 11 ILE B C 1
ATOM 2096 O O . ILE B 1 11 ? -5.855 1.999 0.151 1 98.81 11 ILE B O 1
ATOM 2100 N N . ALA B 1 12 ? -6.043 4.223 0.436 1 98.56 12 ALA B N 1
ATOM 2101 C CA . ALA B 1 12 ? -6.867 4.426 -0.751 1 98.56 12 ALA B CA 1
ATOM 2102 C C . ALA B 1 12 ? -6.094 4.086 -2.021 1 98.56 12 ALA B C 1
ATOM 2104 O O . ALA B 1 12 ? -6.664 3.566 -2.984 1 98.56 12 ALA B O 1
ATOM 2105 N N . THR B 1 13 ? -4.766 4.422 -2.037 1 97.69 13 THR B N 1
ATOM 2106 C CA . THR B 1 13 ? -3.916 4.082 -3.174 1 97.69 13 THR B CA 1
ATOM 2107 C C . THR B 1 13 ? -3.953 2.582 -3.449 1 97.69 13 THR B C 1
ATOM 2109 O O . THR B 1 13 ? -4.16 2.16 -4.59 1 97.69 13 THR B O 1
ATOM 2112 N N . LEU B 1 14 ? -3.811 1.808 -2.408 1 98 14 LEU B N 1
ATOM 2113 C CA . LEU B 1 14 ? -3.834 0.356 -2.551 1 98 14 LEU B CA 1
ATOM 2114 C C . LEU B 1 14 ? -5.203 -0.122 -3.023 1 98 14 LEU B C 1
ATOM 2116 O O . LEU B 1 14 ? -5.297 -0.948 -3.934 1 98 14 LEU B O 1
ATOM 2120 N N . ARG B 1 15 ? -6.254 0.39 -2.453 1 97.44 15 ARG B N 1
ATOM 2121 C CA . ARG B 1 15 ? -7.609 0.021 -2.846 1 97.44 15 ARG B CA 1
ATOM 2122 C C . ARG B 1 15 ? -7.844 0.296 -4.328 1 97.44 15 ARG B C 1
ATOM 2124 O O . ARG B 1 15 ? -8.297 -0.585 -5.062 1 97.44 15 ARG B O 1
ATOM 2131 N N . ASN B 1 16 ? -7.469 1.52 -4.75 1 95.75 16 ASN B N 1
ATOM 2132 C CA . ASN B 1 16 ? -7.754 1.956 -6.113 1 95.75 16 ASN B CA 1
ATOM 2133 C C . ASN B 1 16 ? -6.938 1.172 -7.133 1 95.75 16 ASN B C 1
ATOM 2135 O O . ASN B 1 16 ? -7.332 1.062 -8.297 1 95.75 16 ASN B O 1
ATOM 2139 N N . SER B 1 17 ? -5.805 0.63 -6.695 1 93.12 17 SER B N 1
ATOM 2140 C CA . SER B 1 17 ? -4.93 -0.11 -7.594 1 93.12 17 SER B CA 1
ATOM 2141 C C . SER B 1 17 ? -5.531 -1.459 -7.973 1 93.12 17 SER B C 1
ATOM 2143 O O . SER B 1 17 ? -5.082 -2.104 -8.922 1 93.12 17 SER B O 1
ATOM 2145 N N . ARG B 1 18 ? -6.473 -1.942 -7.266 1 90.94 18 ARG B N 1
ATOM 2146 C CA . ARG B 1 18 ? -7.16 -3.199 -7.543 1 90.94 18 ARG B CA 1
ATOM 2147 C C . ARG B 1 18 ? -8.617 -2.953 -7.922 1 90.94 18 ARG B C 1
ATOM 2149 O O . ARG B 1 18 ? -9.188 -3.697 -8.719 1 90.94 18 ARG B O 1
ATOM 2156 N N . GLY B 1 19 ? -9.133 -1.893 -7.348 1 88.06 19 GLY B N 1
ATOM 2157 C CA . GLY B 1 19 ? -10.578 -1.702 -7.387 1 88.06 19 GLY B CA 1
ATOM 2158 C C . GLY B 1 19 ? -11.305 -2.389 -6.246 1 88.06 19 GLY B C 1
ATOM 2159 O O . GLY B 1 19 ? -10.688 -3.092 -5.445 1 88.06 19 GLY B O 1
ATOM 2160 N N . GLY B 1 20 ? -12.539 -2.086 -6.074 1 90.19 20 GLY B N 1
ATOM 2161 C CA . GLY B 1 20 ? -13.305 -2.658 -4.977 1 90.19 20 GLY B CA 1
ATOM 2162 C C . GLY B 1 20 ? -13.18 -1.865 -3.688 1 90.19 20 GLY B C 1
ATOM 2163 O O . GLY B 1 20 ? -13.086 -0.636 -3.715 1 90.19 20 GLY B O 1
ATOM 2164 N N . ASP B 1 21 ? -13.188 -2.623 -2.537 1 93.25 21 ASP B N 1
ATOM 2165 C CA . ASP B 1 21 ? -13.281 -1.903 -1.271 1 93.25 21 ASP B CA 1
ATOM 2166 C C . ASP B 1 21 ? -12.188 -2.344 -0.303 1 93.25 21 ASP B C 1
ATOM 2168 O O . ASP B 1 21 ? -12.219 -1.987 0.877 1 93.25 21 ASP B O 1
ATOM 2172 N N . ILE B 1 22 ? -11.203 -3.117 -0.864 1 95.56 22 ILE B N 1
ATOM 2173 C CA . ILE B 1 22 ? -10.133 -3.613 -0.004 1 95.56 22 ILE B CA 1
ATOM 2174 C C . ILE B 1 22 ? -8.797 -2.996 -0.426 1 95.56 22 ILE B C 1
ATOM 2176 O O . ILE B 1 22 ? -8.406 -3.092 -1.591 1 95.56 22 ILE B O 1
ATOM 2180 N N . PRO B 1 23 ? -8.125 -2.473 0.525 1 97.81 23 PRO B N 1
ATOM 2181 C CA . PRO B 1 23 ? -8.508 -2.178 1.908 1 97.81 23 PRO B CA 1
ATOM 2182 C C . PRO B 1 23 ? -9.555 -1.064 2.008 1 97.81 23 PRO B C 1
ATOM 2184 O O . PRO B 1 23 ? -9.609 -0.188 1.142 1 97.81 23 PRO B O 1
ATOM 2187 N N . ASP B 1 24 ? -10.328 -1.124 3.039 1 98.12 24 ASP B N 1
ATOM 2188 C CA . ASP B 1 24 ? -11.383 -0.138 3.275 1 98.12 24 ASP B CA 1
ATOM 2189 C C . ASP B 1 24 ? -10.844 1.054 4.066 1 98.12 24 ASP B C 1
ATOM 2191 O O . ASP B 1 24 ? -10.367 0.894 5.191 1 98.12 24 ASP B O 1
ATOM 2195 N N . VAL B 1 25 ? -11.008 2.238 3.547 1 98.75 25 VAL B N 1
ATOM 2196 C CA . VAL B 1 25 ? -10.43 3.455 4.109 1 98.75 25 VAL B CA 1
ATOM 2197 C C . VAL B 1 25 ? -11.055 3.738 5.477 1 98.75 25 VAL B C 1
ATOM 2199 O O . VAL B 1 25 ? -10.344 4.078 6.426 1 98.75 25 VAL B O 1
ATOM 2202 N N . VAL B 1 26 ? -12.352 3.562 5.602 1 98.81 26 VAL B N 1
ATOM 2203 C CA . VAL B 1 26 ? -13.047 3.84 6.859 1 98.81 26 VAL B CA 1
ATOM 2204 C C . VAL B 1 26 ? -12.641 2.809 7.91 1 98.81 26 VAL B C 1
ATOM 2206 O O . VAL B 1 26 ? -12.359 3.16 9.055 1 98.81 26 VAL B O 1
ATOM 2209 N N . HIS B 1 27 ? -12.578 1.545 7.512 1 98.62 27 HIS B N 1
ATOM 2210 C CA . HIS B 1 27 ? -12.18 0.493 8.445 1 98.62 27 HIS B CA 1
ATOM 2211 C C . HIS B 1 27 ? -10.781 0.745 8.992 1 98.62 27 HIS B C 1
ATOM 2213 O O . HIS B 1 27 ? -10.547 0.618 10.195 1 98.62 27 HIS B O 1
ATOM 2219 N N . PHE B 1 28 ? -9.859 1.106 8.141 1 98.88 28 PHE B N 1
ATOM 2220 C CA . PHE B 1 28 ? -8.492 1.364 8.586 1 98.88 28 PHE B CA 1
ATOM 2221 C C . PHE B 1 28 ? -8.438 2.594 9.484 1 98.88 28 PHE B C 1
ATOM 2223 O O . PHE B 1 28 ? -7.645 2.645 10.422 1 98.88 28 PHE B O 1
ATOM 2230 N N . SER B 1 29 ? -9.266 3.615 9.164 1 98.88 29 SER B N 1
ATOM 2231 C CA . SER B 1 29 ? -9.344 4.785 10.031 1 98.88 29 SER B CA 1
ATOM 2232 C C . SER B 1 29 ? -9.812 4.406 11.43 1 98.88 29 SER B C 1
ATOM 2234 O O . SER B 1 29 ? -9.289 4.914 12.422 1 98.88 29 SER B O 1
ATOM 2236 N N . GLU B 1 30 ? -10.742 3.498 11.477 1 98.69 30 GLU B N 1
ATOM 2237 C CA . GLU B 1 30 ? -11.211 3.01 12.773 1 98.69 30 GLU B CA 1
ATOM 2238 C C . GLU B 1 30 ? -10.102 2.287 13.523 1 98.69 30 GLU B C 1
ATOM 2240 O O . GLU B 1 30 ? -9.906 2.508 14.719 1 98.69 30 GLU B O 1
ATOM 2245 N N . LEU B 1 31 ? -9.359 1.422 12.836 1 98.75 31 LEU B N 1
ATOM 2246 C CA . LEU B 1 31 ? -8.242 0.701 13.43 1 98.75 31 LEU B CA 1
ATOM 2247 C C . LEU B 1 31 ? -7.199 1.671 13.984 1 98.75 31 LEU B C 1
ATOM 2249 O O . LEU B 1 31 ? -6.68 1.47 15.086 1 98.75 31 LEU B O 1
ATOM 2253 N N . ILE B 1 32 ? -6.945 2.689 13.25 1 98.88 32 ILE B N 1
ATOM 2254 C CA . ILE B 1 32 ? -5.934 3.689 13.57 1 98.88 32 ILE B CA 1
ATOM 2255 C C . ILE B 1 32 ? -6.359 4.473 14.812 1 98.88 32 ILE B C 1
ATOM 2257 O O . ILE B 1 32 ? -5.566 4.652 15.734 1 98.88 32 ILE B O 1
ATOM 2261 N N . LEU B 1 33 ? -7.617 4.91 14.852 1 98.81 33 LEU B N 1
ATOM 2262 C CA . LEU B 1 33 ? -8.125 5.684 15.984 1 98.81 33 LEU B CA 1
ATOM 2263 C C . LEU B 1 33 ? -8.219 4.816 17.234 1 98.81 33 LEU B C 1
ATOM 2265 O O . LEU B 1 33 ? -7.895 5.266 18.328 1 98.81 33 LEU B O 1
ATOM 2269 N N . ASN B 1 34 ? -8.648 3.561 17.047 1 98.44 34 ASN B N 1
ATOM 2270 C CA . ASN B 1 34 ? -8.727 2.635 18.172 1 98.44 34 ASN B CA 1
ATOM 2271 C C . ASN B 1 34 ? -7.344 2.344 18.75 1 98.44 34 ASN B C 1
ATOM 2273 O O . ASN B 1 34 ? -7.219 2.002 19.922 1 98.44 34 ASN B O 1
ATOM 2277 N N . ALA B 1 35 ? -6.301 2.475 17.953 1 98.62 35 ALA B N 1
ATOM 2278 C CA . ALA B 1 35 ? -4.93 2.256 18.406 1 98.62 35 ALA B CA 1
ATOM 2279 C C . ALA B 1 35 ? -4.402 3.469 19.172 1 98.62 35 ALA B C 1
ATOM 2281 O O . ALA B 1 35 ? -3.32 3.418 19.75 1 98.62 35 ALA B O 1
ATOM 2282 N N . GLY B 1 36 ? -5.078 4.625 19.047 1 98.19 36 GLY B N 1
ATOM 2283 C CA . GLY B 1 36 ? -4.738 5.746 19.906 1 98.19 36 GLY B CA 1
ATOM 2284 C C . GLY B 1 36 ? -4.406 7.012 19.141 1 98.19 36 GLY B C 1
ATOM 2285 O O . GLY B 1 36 ? -4.148 8.055 19.75 1 98.19 36 GLY B O 1
ATOM 2286 N N . ALA B 1 37 ? -4.426 6.945 17.797 1 98.69 37 ALA B N 1
ATOM 2287 C CA . ALA B 1 37 ? -4.129 8.148 17.016 1 98.69 37 ALA B CA 1
ATOM 2288 C C . ALA B 1 37 ? -5.141 9.25 17.312 1 98.69 37 ALA B C 1
ATOM 2290 O O . ALA B 1 37 ? -6.277 8.977 17.688 1 98.69 37 ALA B O 1
ATOM 2291 N N . HIS B 1 38 ? -4.719 10.469 17.094 1 98.75 38 HIS B N 1
ATOM 2292 C CA . HIS B 1 38 ? -5.52 11.625 17.484 1 98.75 38 HIS B CA 1
ATOM 2293 C C . HIS B 1 38 ? -6.363 12.141 16.328 1 98.75 38 HIS B C 1
ATOM 2295 O O . HIS B 1 38 ? -7.23 13 16.531 1 98.75 38 HIS B O 1
ATOM 2301 N N . GLY B 1 39 ? -6.137 11.656 15.164 1 98.75 39 GLY B N 1
ATOM 2302 C CA . GLY B 1 39 ? -6.895 12.141 14.016 1 98.75 39 GLY B CA 1
ATOM 2303 C C . GLY B 1 39 ? -6.578 11.398 12.734 1 98.75 39 GLY B C 1
ATOM 2304 O O . GLY B 1 39 ? -5.68 10.555 12.703 1 98.75 39 GLY B O 1
ATOM 2305 N N . ILE B 1 40 ? -7.352 11.664 11.711 1 98.94 40 ILE B N 1
ATOM 2306 C CA . ILE B 1 40 ? -7.211 11.125 10.367 1 98.94 40 ILE B CA 1
ATOM 2307 C C . ILE B 1 40 ? -6.98 12.266 9.375 1 98.94 40 ILE B C 1
ATOM 2309 O O . ILE B 1 40 ? -7.625 13.32 9.469 1 98.94 40 ILE B O 1
ATOM 2313 N N . THR B 1 41 ? -6.066 12.102 8.492 1 98.94 41 THR B N 1
ATOM 2314 C CA . THR B 1 41 ? -5.766 13.086 7.461 1 98.94 41 THR B CA 1
ATOM 2315 C C . THR B 1 41 ? -5.957 12.484 6.07 1 98.94 41 THR B C 1
ATOM 2317 O O . THR B 1 41 ? -5.562 11.344 5.824 1 98.94 41 THR B O 1
ATOM 2320 N N . VAL B 1 42 ? -6.598 13.227 5.164 1 98.81 42 VAL B N 1
ATOM 2321 C CA . VAL B 1 42 ? -6.723 12.812 3.771 1 98.81 42 VAL B CA 1
ATOM 2322 C C . VAL B 1 42 ? -6.328 13.969 2.854 1 98.81 42 VAL B C 1
ATOM 2324 O O . VAL B 1 42 ? -6.387 15.133 3.254 1 98.81 42 VAL B O 1
ATOM 2327 N N . HIS B 1 43 ? -5.918 13.664 1.694 1 97.44 43 HIS B N 1
ATOM 2328 C CA . HIS B 1 43 ? -5.598 14.633 0.646 1 97.44 43 HIS B CA 1
ATOM 2329 C C . HIS B 1 43 ? -6.32 14.289 -0.653 1 97.44 43 HIS B C 1
ATOM 2331 O O . HIS B 1 43 ? -5.734 13.688 -1.556 1 97.44 43 HIS B O 1
ATOM 2337 N N . PRO B 1 44 ? -7.613 14.711 -0.802 1 96.88 44 PRO B N 1
ATOM 2338 C CA . PRO B 1 44 ? -8.367 14.477 -2.037 1 96.88 44 PRO B CA 1
ATOM 2339 C C . PRO B 1 44 ? -7.871 15.328 -3.201 1 96.88 44 PRO B C 1
ATOM 2341 O O . PRO B 1 44 ? -8.047 16.547 -3.191 1 96.88 44 PRO B O 1
ATOM 2344 N N . ARG B 1 45 ? -7.324 14.711 -4.148 1 93.5 45 ARG B N 1
ATOM 2345 C CA . ARG B 1 45 ? -6.836 15.406 -5.332 1 93.5 45 ARG B CA 1
ATOM 2346 C C . ARG B 1 45 ? -7.91 15.484 -6.41 1 93.5 45 ARG B C 1
ATOM 2348 O O . ARG B 1 45 ? -8.898 14.742 -6.363 1 93.5 45 ARG B O 1
ATOM 2355 N N . GLU B 1 46 ? -7.633 16.344 -7.348 1 91.06 46 GLU B N 1
ATOM 2356 C CA . GLU B 1 46 ? -8.609 16.562 -8.406 1 91.06 46 GLU B CA 1
ATOM 2357 C C . GLU B 1 46 ? -8.844 15.289 -9.219 1 91.06 46 GLU B C 1
ATOM 2359 O O . GLU B 1 46 ? -9.977 14.984 -9.594 1 91.06 46 GLU B O 1
ATOM 2364 N N . ASP B 1 47 ? -7.812 14.555 -9.453 1 90.56 47 ASP B N 1
ATOM 2365 C CA . ASP B 1 47 ? -7.914 13.367 -10.289 1 90.56 47 ASP B CA 1
ATOM 2366 C C . ASP B 1 47 ? -8.383 12.164 -9.477 1 90.56 47 ASP B C 1
ATOM 2368 O O . ASP B 1 47 ? -8.578 11.078 -10.023 1 90.56 47 ASP B O 1
ATOM 2372 N N . GLN B 1 48 ? -8.57 12.359 -8.156 1 92.12 48 GLN B N 1
ATOM 2373 C CA . GLN B 1 48 ? -9.07 11.344 -7.242 1 92.12 48 GLN B CA 1
ATOM 2374 C C . GLN B 1 48 ? -8.266 10.047 -7.371 1 92.12 48 GLN B C 1
ATOM 2376 O O . GLN B 1 48 ? -8.828 8.953 -7.309 1 92.12 48 GLN B O 1
ATOM 2381 N N . ARG B 1 49 ? -6.992 10.188 -7.59 1 88.62 49 ARG B N 1
ATOM 2382 C CA . ARG B 1 49 ? -6.125 9.031 -7.812 1 88.62 49 ARG B CA 1
ATOM 2383 C C . ARG B 1 49 ? -6.09 8.125 -6.59 1 88.62 49 ARG B C 1
ATOM 2385 O O . ARG B 1 49 ? -5.781 6.938 -6.699 1 88.62 49 ARG B O 1
ATOM 2392 N N . HIS B 1 50 ? -6.312 8.664 -5.375 1 94.5 50 HIS B N 1
ATOM 2393 C CA . HIS B 1 50 ? -6.406 7.852 -4.168 1 94.5 50 HIS B CA 1
ATOM 2394 C C . HIS B 1 50 ? -7.656 8.195 -3.367 1 94.5 50 HIS B C 1
ATOM 2396 O O . HIS B 1 50 ? -8.75 7.699 -3.662 1 94.5 50 HIS B O 1
ATOM 2402 N N . ILE B 1 51 ? -7.629 9.242 -2.588 1 97.75 51 ILE B N 1
ATOM 2403 C CA . ILE B 1 51 ? -8.812 9.625 -1.831 1 97.75 51 ILE B CA 1
ATOM 2404 C C . ILE B 1 51 ? -9.852 10.234 -2.771 1 97.75 51 ILE B C 1
ATOM 2406 O O . ILE B 1 51 ? -9.57 11.219 -3.463 1 97.75 51 ILE B O 1
ATOM 2410 N N . THR B 1 52 ? -11.055 9.695 -2.758 1 97.69 52 THR B N 1
ATOM 2411 C CA . THR B 1 52 ? -12.156 10.203 -3.566 1 97.69 52 THR B CA 1
ATOM 2412 C C . THR B 1 52 ? -13.039 11.141 -2.752 1 97.69 52 THR B C 1
ATOM 2414 O O . THR B 1 52 ? -12.93 11.195 -1.525 1 97.69 52 THR B O 1
ATOM 2417 N N . THR B 1 53 ? -13.867 11.883 -3.521 1 98.06 53 THR B N 1
ATOM 2418 C CA . THR B 1 53 ? -14.859 12.719 -2.848 1 98.06 53 THR B CA 1
ATOM 2419 C C . THR B 1 53 ? -15.742 11.875 -1.931 1 98.06 53 THR B C 1
ATOM 2421 O O . THR B 1 53 ? -16.062 12.297 -0.819 1 98.06 53 THR B O 1
ATOM 2424 N N . GLU B 1 54 ? -16.078 10.711 -2.355 1 97.88 54 GLU B N 1
ATOM 2425 C CA . GLU B 1 54 ? -16.891 9.805 -1.55 1 97.88 54 GLU B CA 1
ATOM 2426 C C . GLU B 1 54 ? -16.172 9.406 -0.27 1 97.88 54 GLU B C 1
ATOM 2428 O O . GLU B 1 54 ? -16.781 9.289 0.791 1 97.88 54 GLU B O 1
ATOM 2433 N N . ASP B 1 55 ? -14.898 9.125 -0.359 1 98.69 55 ASP B N 1
ATOM 2434 C CA . ASP B 1 55 ? -14.102 8.805 0.823 1 98.69 55 ASP B CA 1
ATOM 2435 C C . ASP B 1 55 ? -14.188 9.922 1.859 1 98.69 55 ASP B C 1
ATOM 2437 O O . ASP B 1 55 ? -14.289 9.656 3.059 1 98.69 55 ASP B O 1
ATOM 2441 N N . VAL B 1 56 ? -14.086 11.195 1.373 1 98.88 56 VAL B N 1
ATOM 2442 C CA . VAL B 1 56 ? -14.094 12.352 2.258 1 98.88 56 VAL B CA 1
ATOM 2443 C C . VAL B 1 56 ? -15.391 12.375 3.07 1 98.88 56 VAL B C 1
ATOM 2445 O O . VAL B 1 56 ? -15.359 12.516 4.297 1 98.88 56 VAL B O 1
ATOM 2448 N N . PHE B 1 57 ? -16.453 12.203 2.389 1 98.81 57 PHE B N 1
ATOM 2449 C CA . PHE B 1 57 ? -17.734 12.312 3.076 1 98.81 57 PHE B CA 1
ATOM 2450 C C . PHE B 1 57 ? -18.016 11.062 3.908 1 98.81 57 PHE B C 1
ATOM 2452 O O . PHE B 1 57 ? -18.625 11.148 4.969 1 98.81 57 PHE B O 1
ATOM 2459 N N . SER B 1 58 ? -17.547 9.875 3.461 1 98.81 58 SER B N 1
ATOM 2460 C CA . SER B 1 58 ? -17.656 8.664 4.277 1 98.81 58 SER B CA 1
ATOM 2461 C C . SER B 1 58 ? -16.875 8.812 5.578 1 98.81 58 SER B C 1
ATOM 2463 O O . SER B 1 58 ? -17.344 8.398 6.641 1 98.81 58 SER B O 1
ATOM 2465 N N . LEU B 1 59 ? -15.711 9.398 5.512 1 98.88 59 LEU B N 1
ATOM 2466 C CA . LEU B 1 59 ? -14.891 9.617 6.695 1 98.88 59 LEU B CA 1
ATOM 2467 C C . LEU B 1 59 ? -15.523 10.664 7.609 1 98.88 59 LEU B C 1
ATOM 2469 O O . LEU B 1 59 ? -15.438 10.555 8.836 1 98.88 59 LEU B O 1
ATOM 2473 N N . GLN B 1 60 ? -16.109 11.719 6.957 1 98.81 60 GLN B N 1
ATOM 2474 C CA . GLN B 1 60 ? -16.812 12.727 7.746 1 98.81 60 GLN B CA 1
ATOM 2475 C C . GLN B 1 60 ? -17.906 12.086 8.609 1 98.81 60 GLN B C 1
ATOM 2477 O O . GLN B 1 60 ? -17.969 12.336 9.812 1 98.81 60 GLN B O 1
ATOM 2482 N N . ILE B 1 61 ? -18.75 11.266 7.969 1 98.75 61 ILE B N 1
ATOM 2483 C CA . ILE B 1 61 ? -19.859 10.609 8.664 1 98.75 61 ILE B CA 1
ATOM 2484 C C . ILE B 1 61 ? -19.297 9.656 9.727 1 98.75 61 ILE B C 1
ATOM 2486 O O . ILE B 1 61 ? -19.781 9.641 10.859 1 98.75 61 ILE B O 1
ATOM 2490 N N . PHE B 1 62 ? -18.297 8.93 9.453 1 98.81 62 PHE B N 1
ATOM 2491 C CA . PHE B 1 62 ? -17.672 7.988 10.367 1 98.81 62 PHE B CA 1
ATOM 2492 C C . PHE B 1 62 ? -17.141 8.703 11.602 1 98.81 62 PHE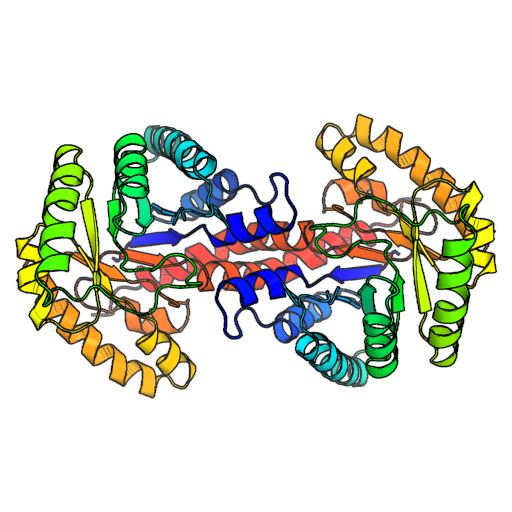 B C 1
ATOM 2494 O O . PHE B 1 62 ? -17.422 8.289 12.734 1 98.81 62 PHE B O 1
ATOM 2501 N N . LEU B 1 63 ? -16.375 9.82 11.359 1 98.75 63 LEU B N 1
ATOM 2502 C CA . LEU B 1 63 ? -15.734 10.531 12.461 1 98.75 63 LEU B CA 1
ATOM 2503 C C . LEU B 1 63 ? -16.781 11.211 13.344 1 98.75 63 LEU B C 1
ATOM 2505 O O . LEU B 1 63 ? -16.594 11.297 14.562 1 98.75 63 LEU B O 1
ATOM 2509 N N . LEU B 1 64 ? -17.875 11.797 12.695 1 98 64 LEU B N 1
ATOM 2510 C CA . LEU B 1 64 ? -18.969 12.352 13.492 1 98 64 LEU B CA 1
ATOM 2511 C C . LEU B 1 64 ? -19.531 11.297 14.43 1 98 64 LEU B C 1
ATOM 2513 O O . LEU B 1 64 ? -19.766 11.57 15.617 1 98 64 LEU B O 1
ATOM 2517 N N . ASN B 1 65 ? -19.719 10.086 13.922 1 98.31 65 ASN B N 1
ATOM 2518 C CA . ASN B 1 65 ? -20.266 8.992 14.727 1 98.31 65 ASN B CA 1
ATOM 2519 C C . ASN B 1 65 ? -19.266 8.508 15.758 1 98.31 65 ASN B C 1
ATOM 2521 O O . ASN B 1 65 ? -19.625 8.234 16.906 1 98.31 65 ASN B O 1
ATOM 2525 N N . TYR B 1 66 ? -18.031 8.344 15.375 1 98.31 66 TYR B N 1
ATOM 2526 C CA . TYR B 1 66 ? -16.953 7.902 16.266 1 98.31 66 TYR B CA 1
ATOM 2527 C C . TYR B 1 66 ? -16.828 8.836 17.469 1 98.31 66 TYR B C 1
ATOM 2529 O O . TYR B 1 66 ? -16.719 8.375 18.609 1 98.31 66 TYR B O 1
ATOM 2537 N N . ASN B 1 67 ? -16.906 10.148 17.219 1 98.31 67 ASN B N 1
ATOM 2538 C CA . ASN B 1 67 ? -16.672 11.164 18.25 1 98.31 67 ASN B CA 1
ATOM 2539 C C . ASN B 1 67 ? -17.844 11.266 19.219 1 98.31 67 ASN B C 1
ATOM 2541 O O . ASN B 1 67 ? -17.703 11.789 20.328 1 98.31 67 ASN B O 1
ATOM 2545 N N . ARG B 1 68 ? -19.047 10.82 18.875 1 97.12 68 ARG B N 1
ATOM 2546 C CA . ARG B 1 68 ? -20.188 10.812 19.766 1 97.12 68 ARG B CA 1
ATOM 2547 C C . ARG B 1 68 ? -19.953 9.891 20.953 1 97.12 68 ARG B C 1
ATOM 2549 O O . ARG B 1 68 ? -20.438 10.148 22.062 1 97.12 68 ARG B O 1
ATOM 2556 N N . ASN B 1 69 ? -19.156 8.867 20.734 1 92.94 69 ASN B N 1
ATOM 2557 C CA . ASN B 1 69 ? -18.953 7.852 21.766 1 92.94 69 ASN B CA 1
ATOM 2558 C C . ASN B 1 69 ? -17.531 7.84 22.281 1 92.94 69 ASN B C 1
ATOM 2560 O O . ASN B 1 69 ? -17.203 7.078 23.203 1 92.94 69 ASN B O 1
ATOM 2564 N N . ALA B 1 70 ? -16.719 8.656 21.719 1 91.81 70 ALA B N 1
ATOM 2565 C CA . ALA B 1 70 ? -15.297 8.664 22.094 1 91.81 70 ALA B CA 1
ATOM 2566 C C . ALA B 1 70 ? -15.062 9.516 23.344 1 91.81 70 ALA B C 1
ATOM 2568 O O . ALA B 1 70 ? -15.773 10.492 23.578 1 91.81 70 ALA B O 1
ATOM 2569 N N . SER B 1 71 ? -14.086 9.141 24.062 1 92.94 71 SER B N 1
ATOM 2570 C CA . SER B 1 71 ? -13.719 9.898 25.25 1 92.94 71 SER B CA 1
ATOM 2571 C C . SER B 1 71 ? -13.031 11.211 24.891 1 92.94 71 SER B C 1
ATOM 2573 O O . SER B 1 71 ? -13.07 12.172 25.656 1 92.94 71 SER B O 1
ATOM 2575 N N . PHE B 1 72 ? -12.336 11.133 23.75 1 95 72 PHE B N 1
ATOM 2576 C CA . PHE B 1 72 ? -11.648 12.32 23.266 1 95 72 PHE B CA 1
ATOM 2577 C C . PHE B 1 72 ? -11.984 12.578 21.797 1 95 72 PHE B C 1
ATOM 2579 O O . PHE B 1 72 ? -12.156 11.633 21.016 1 95 72 PHE B O 1
ATOM 2586 N N . HIS B 1 73 ? -11.992 13.836 21.469 1 97.75 73 HIS B N 1
ATOM 2587 C CA . HIS B 1 73 ? -12.297 14.234 20.109 1 97.75 73 HIS B CA 1
ATOM 2588 C C . HIS B 1 73 ? -11.164 13.867 19.156 1 97.75 73 HIS B C 1
ATOM 2590 O O . HIS B 1 73 ? -10 14.172 19.438 1 97.75 73 HIS B O 1
ATOM 2596 N N . ARG B 1 74 ? -11.5 13.148 18.094 1 98.62 74 ARG B N 1
ATOM 2597 C CA . ARG B 1 74 ? -10.562 12.805 17.031 1 98.62 74 ARG B CA 1
ATOM 2598 C C . ARG B 1 74 ? -10.742 13.719 15.82 1 98.62 74 ARG B C 1
ATOM 2600 O O . ARG B 1 74 ? -11.852 13.852 15.305 1 98.62 74 ARG B O 1
ATOM 2607 N N . GLU B 1 75 ? -9.688 14.25 15.375 1 98.75 75 GLU B N 1
ATOM 2608 C CA . GLU B 1 75 ? -9.789 15.32 14.391 1 98.75 75 GLU B CA 1
ATOM 2609 C C . GLU B 1 75 ? -9.781 14.766 12.969 1 98.75 75 GLU B C 1
ATOM 2611 O O . GLU B 1 75 ? -9.164 13.734 12.703 1 98.75 75 GLU B O 1
ATOM 2616 N N . PHE B 1 76 ? -10.516 15.438 12.117 1 98.94 76 PHE B N 1
ATOM 2617 C CA . PHE B 1 76 ? -10.477 15.234 10.672 1 98.94 76 PHE B CA 1
ATOM 2618 C C . PHE B 1 76 ? -9.703 16.359 9.984 1 98.94 76 PHE B C 1
ATOM 2620 O O . PHE B 1 76 ? -10.047 17.531 10.133 1 98.94 76 PHE B O 1
ATOM 2627 N N . ASN B 1 77 ? -8.602 16.016 9.336 1 98.94 77 ASN B N 1
ATOM 2628 C CA . ASN B 1 77 ? -7.809 16.984 8.578 1 98.94 77 ASN B CA 1
ATOM 2629 C C . ASN B 1 77 ? -7.867 16.703 7.082 1 98.94 77 ASN B C 1
ATOM 2631 O O . ASN B 1 77 ? -7.625 15.586 6.641 1 98.94 77 ASN B O 1
ATOM 2635 N N . ILE B 1 78 ? -8.211 17.719 6.289 1 98.88 78 ILE B N 1
ATOM 2636 C CA . ILE B 1 78 ? -8.211 17.594 4.836 1 98.88 78 ILE B CA 1
ATOM 2637 C C . ILE B 1 78 ? -7.141 18.5 4.242 1 98.88 78 ILE B C 1
ATOM 2639 O O . ILE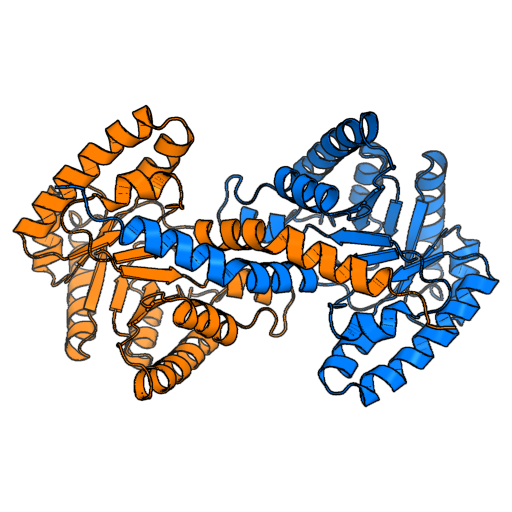 B 1 78 ? -7.156 19.719 4.453 1 98.88 78 ILE B O 1
ATOM 2643 N N . GLU B 1 79 ? -6.234 17.875 3.525 1 98 79 GLU B N 1
ATOM 2644 C CA . GLU B 1 79 ? -5.152 18.594 2.861 1 98 79 GLU B CA 1
ATOM 2645 C C . GLU B 1 79 ? -5.465 18.828 1.386 1 98 79 GLU B C 1
ATOM 2647 O O . GLU B 1 79 ? -6.148 18.016 0.758 1 98 79 GLU B O 1
ATOM 2652 N N . GLY B 1 80 ? -4.945 19.969 0.859 1 96.25 80 GLY B N 1
ATOM 2653 C CA . GLY B 1 80 ? -5.125 20.141 -0.573 1 96.25 80 GLY B CA 1
ATOM 2654 C C . GLY B 1 80 ? -4.695 21.516 -1.062 1 96.25 80 GLY B C 1
ATOM 2655 O O . GLY B 1 80 ? -4.312 22.375 -0.264 1 96.25 80 GLY B O 1
ATOM 2656 N N . GLU B 1 81 ? -4.707 21.625 -2.422 1 95 81 GLU B N 1
ATOM 2657 C CA . GLU B 1 81 ? -4.422 22.906 -3.055 1 95 81 GLU B CA 1
ATOM 2658 C C . GLU B 1 81 ? -5.586 23.875 -2.887 1 95 81 GLU B C 1
ATOM 2660 O O . GLU B 1 81 ? -6.746 23.469 -2.881 1 95 81 GLU B O 1
ATOM 2665 N N . PRO B 1 82 ? -5.262 25.141 -2.77 1 95.81 82 PRO B N 1
ATOM 2666 C CA . PRO B 1 82 ? -6.336 26.125 -2.568 1 95.81 82 PRO B CA 1
ATOM 2667 C C . PRO B 1 82 ? -7.094 26.438 -3.855 1 95.81 82 PRO B C 1
ATOM 2669 O O . PRO B 1 82 ? -7.184 27.609 -4.246 1 95.81 82 PRO B O 1
ATOM 2672 N N . SER B 1 83 ? -7.68 25.484 -4.453 1 95.62 83 SER B N 1
ATOM 2673 C CA . SER B 1 83 ? -8.531 25.641 -5.625 1 95.62 83 SER B CA 1
ATOM 2674 C C . SER B 1 83 ? -9.992 25.797 -5.227 1 95.62 83 SER B C 1
ATOM 2676 O O . SER B 1 83 ? -10.375 25.5 -4.09 1 95.62 83 SER B O 1
ATOM 2678 N N . GLU B 1 84 ? -10.789 26.281 -6.156 1 96.62 84 GLU B N 1
ATOM 2679 C CA . GLU B 1 84 ? -12.219 26.422 -5.91 1 96.62 84 GLU B CA 1
ATOM 2680 C C . GLU B 1 84 ? -12.852 25.078 -5.57 1 96.62 84 GLU B C 1
ATOM 2682 O O . GLU B 1 84 ? -13.719 25 -4.695 1 96.62 84 GLU B O 1
ATOM 2687 N N . ARG B 1 85 ? -12.445 24.109 -6.293 1 95.94 85 ARG B N 1
ATOM 2688 C CA . ARG B 1 85 ? -12.945 22.75 -6.047 1 95.94 85 ARG B CA 1
ATOM 2689 C C . ARG B 1 85 ? -12.656 22.312 -4.613 1 95.94 85 ARG B C 1
ATOM 2691 O O . ARG B 1 85 ? -13.539 21.812 -3.924 1 95.94 85 ARG B O 1
ATOM 2698 N N . PHE B 1 86 ? -11.469 22.5 -4.195 1 97.38 86 PHE B N 1
ATOM 2699 C CA . PHE B 1 86 ? -11.055 22.094 -2.861 1 97.38 86 PHE B CA 1
ATOM 2700 C C . PHE B 1 86 ? -11.797 22.875 -1.79 1 97.38 86 PHE B C 1
ATOM 2702 O O . PHE B 1 86 ? -12.266 22.312 -0.804 1 97.38 86 PHE B O 1
ATOM 2709 N N . VAL B 1 87 ? -11.898 24.156 -1.992 1 98.56 87 VAL B N 1
ATOM 2710 C CA . VAL B 1 87 ? -12.578 25.031 -1.03 1 98.56 87 VAL B CA 1
ATOM 2711 C C . VAL B 1 87 ? -14.023 24.578 -0.858 1 98.56 87 VAL B C 1
ATOM 2713 O O . VAL B 1 87 ? -14.516 24.453 0.268 1 98.56 87 VAL B O 1
ATOM 2716 N N . LYS B 1 88 ? -14.672 24.328 -1.954 1 98.62 88 LYS B N 1
ATOM 2717 C CA . LYS B 1 88 ? -16.062 23.844 -1.898 1 98.62 88 LYS B CA 1
ATOM 2718 C C . LYS B 1 88 ? -16.156 22.531 -1.133 1 98.62 88 LYS B C 1
ATOM 2720 O O . LYS B 1 88 ? -17.062 22.359 -0.308 1 98.62 88 LYS B O 1
ATOM 2725 N N . LEU B 1 89 ? -15.25 21.609 -1.419 1 98.62 89 LEU B N 1
ATOM 2726 C CA . LEU B 1 89 ? -15.227 20.312 -0.764 1 98.62 89 LEU B CA 1
ATOM 2727 C C . LEU B 1 89 ? -15.055 20.469 0.744 1 98.62 89 LEU B C 1
ATOM 2729 O O . LEU B 1 89 ? -15.758 19.812 1.521 1 98.62 89 LEU B O 1
ATOM 2733 N N . VAL B 1 90 ? -14.148 21.281 1.172 1 98.81 90 VAL B N 1
ATOM 2734 C CA . VAL B 1 90 ? -13.844 21.484 2.582 1 98.81 90 VAL B CA 1
ATOM 2735 C C . VAL B 1 90 ? -15.039 22.125 3.281 1 98.81 90 VAL B C 1
ATOM 2737 O O . VAL B 1 90 ? -15.398 21.734 4.391 1 98.81 90 VAL B O 1
ATOM 2740 N N . LEU B 1 91 ? -15.648 23.109 2.627 1 98.81 91 LEU B N 1
ATOM 2741 C CA . LEU B 1 91 ? -16.781 23.812 3.23 1 98.81 91 LEU B CA 1
ATOM 2742 C C . LEU B 1 91 ? -17.984 22.891 3.375 1 98.81 91 LEU B C 1
ATOM 2744 O O . LEU B 1 91 ? -18.797 23.062 4.277 1 98.81 91 LEU B O 1
ATOM 2748 N N . GLU B 1 92 ? -18.062 21.922 2.494 1 98.69 92 GLU B N 1
ATOM 2749 C CA . GLU B 1 92 ? -19.141 20.938 2.592 1 98.69 92 GLU B CA 1
ATOM 2750 C C . GLU B 1 92 ? -18.812 19.875 3.639 1 98.69 92 GLU B C 1
ATOM 2752 O O . GLU B 1 92 ? -19.703 19.453 4.391 1 98.69 92 GLU B O 1
ATOM 2757 N N . ALA B 1 93 ? -17.609 19.438 3.773 1 98.75 93 ALA B N 1
ATOM 2758 C CA . ALA B 1 93 ? -17.188 18.359 4.66 1 98.75 93 ALA B CA 1
ATOM 2759 C C . ALA B 1 93 ? -17.016 18.859 6.094 1 98.75 93 ALA B C 1
ATOM 2761 O O . ALA B 1 93 ? -17.156 18.094 7.047 1 98.75 93 ALA B O 1
ATOM 2762 N N . LYS B 1 94 ? -16.609 20.188 6.238 1 98.56 94 LYS B N 1
ATOM 2763 C CA . LYS B 1 94 ? -16.453 20.875 7.516 1 98.56 94 LYS B CA 1
ATOM 2764 C C . LYS B 1 94 ? -15.523 20.109 8.445 1 98.56 94 LYS B C 1
ATOM 2766 O O . LYS B 1 94 ? -15.883 19.797 9.578 1 98.56 94 LYS B O 1
ATOM 2771 N N . PRO B 1 95 ? -14.297 19.828 8.031 1 98.88 95 PRO B N 1
ATOM 2772 C CA . PRO B 1 95 ? -13.312 19.188 8.906 1 98.88 95 PRO B CA 1
ATOM 2773 C C . PRO B 1 95 ? -12.898 20.062 10.078 1 98.88 95 PRO B C 1
ATOM 2775 O O . PRO B 1 95 ? -13.273 21.25 10.133 1 98.88 95 PRO B O 1
ATOM 2778 N N . ASP B 1 96 ? -12.141 19.484 11.016 1 98.88 96 ASP B N 1
ATOM 2779 C CA . ASP B 1 96 ? -11.594 20.25 12.125 1 98.88 96 ASP B CA 1
ATOM 2780 C C . ASP B 1 96 ? -10.438 21.141 11.656 1 98.88 96 ASP B C 1
ATOM 2782 O O . ASP B 1 96 ? -10.195 22.203 12.227 1 98.88 96 ASP B O 1
ATOM 2786 N N . GLN B 1 97 ? -9.719 20.656 10.625 1 98.88 97 GLN B N 1
ATOM 2787 C CA . GLN B 1 97 ? -8.547 21.328 10.102 1 98.88 97 GLN B CA 1
ATOM 2788 C C . GLN B 1 97 ? -8.461 21.203 8.578 1 98.88 97 GLN B C 1
ATOM 2790 O O . GLN B 1 97 ? -8.789 20.141 8.031 1 98.88 97 GLN B O 1
ATOM 2795 N N . ALA B 1 98 ? -8.117 22.234 7.93 1 98.88 98 ALA B N 1
ATOM 2796 C CA . ALA B 1 98 ? -7.691 22.219 6.531 1 98.88 98 ALA B CA 1
ATOM 2797 C C . ALA B 1 98 ? -6.227 22.625 6.398 1 98.88 98 ALA B C 1
ATOM 2799 O O . ALA B 1 98 ? -5.82 23.688 6.879 1 98.88 98 ALA B O 1
ATOM 2800 N N . THR B 1 99 ? -5.453 21.766 5.848 1 98.69 99 THR B N 1
ATOM 2801 C CA . THR B 1 99 ? -4.062 22.094 5.559 1 98.69 99 THR B CA 1
ATOM 2802 C C . THR B 1 99 ? -3.885 22.453 4.086 1 98.69 99 THR B C 1
ATOM 2804 O O . THR B 1 99 ? -4.066 21.609 3.211 1 98.69 99 THR B O 1
ATOM 2807 N N . LEU B 1 100 ? -3.535 23.688 3.861 1 98.31 100 LEU B N 1
ATOM 2808 C CA . LEU B 1 100 ? -3.314 24.141 2.492 1 98.31 100 LEU B CA 1
ATOM 2809 C C . LEU B 1 100 ? -1.885 23.859 2.047 1 98.31 100 LEU B C 1
ATOM 2811 O O . LEU B 1 100 ? -0.934 24.125 2.787 1 98.31 100 LEU B O 1
ATOM 2815 N N . VAL B 1 101 ? -1.813 23.25 0.893 1 96.75 101 VAL B N 1
ATOM 2816 C CA . VAL B 1 101 ? -0.516 22.859 0.346 1 96.75 101 VAL B CA 1
ATOM 2817 C C . VAL B 1 101 ? -0.361 23.422 -1.063 1 96.75 101 VAL B C 1
ATOM 2819 O O . VAL B 1 101 ? -1.323 23.469 -1.835 1 96.75 101 VAL B O 1
ATOM 2822 N N . PRO B 1 102 ? 0.828 24.031 -1.399 1 93.31 102 PRO B N 1
ATOM 2823 C CA . PRO B 1 102 ? 1.03 24.594 -2.73 1 93.31 102 PRO B CA 1
ATOM 2824 C C . PRO B 1 102 ? 1.332 23.547 -3.791 1 93.31 102 PRO B C 1
ATOM 2826 O O . PRO B 1 102 ? 2.422 23.531 -4.367 1 93.31 102 PRO B O 1
ATOM 2829 N N . VAL B 1 103 ? 0.61 22.5 -3.9 1 82.19 103 VAL B N 1
ATOM 2830 C CA . VAL B 1 103 ? 0.872 21.453 -4.871 1 82.19 103 VAL B CA 1
ATOM 2831 C C . VAL B 1 103 ? 0.124 21.734 -6.168 1 82.19 103 VAL B C 1
ATOM 2833 O O . VAL B 1 103 ? -1.002 22.25 -6.145 1 82.19 103 VAL B O 1
ATOM 2836 N N . ARG B 1 104 ? 0.853 21.562 -7.355 1 76.31 104 ARG B N 1
ATOM 2837 C CA . ARG B 1 104 ? 0.264 21.688 -8.688 1 76.31 104 ARG B CA 1
ATOM 2838 C C . ARG B 1 104 ? -0.373 20.375 -9.125 1 76.31 104 ARG B C 1
ATOM 2840 O O . ARG B 1 104 ? 0.054 19.297 -8.703 1 76.31 104 ARG B O 1
ATOM 2847 N N . PRO B 1 105 ? -1.364 20.594 -9.922 1 72.06 105 PRO B N 1
ATOM 2848 C CA . PRO B 1 105 ? -1.983 19.375 -10.438 1 72.06 105 PRO B CA 1
ATOM 2849 C C . PRO B 1 105 ? -0.973 18.422 -11.094 1 72.06 105 PRO B C 1
ATOM 2851 O O . PRO B 1 105 ? -0.093 18.875 -11.828 1 72.06 105 PRO B O 1
ATOM 2854 N N . GLY B 1 106 ? -1.044 17.109 -10.711 1 75.44 106 GLY B N 1
ATOM 2855 C CA . GLY B 1 106 ? -0.196 16.125 -11.359 1 75.44 106 GLY B CA 1
ATOM 2856 C C . GLY B 1 106 ? 1.038 15.781 -10.547 1 75.44 106 GLY B C 1
ATOM 2857 O O . GLY B 1 106 ? 1.664 14.742 -10.781 1 75.44 106 GLY B O 1
ATOM 2858 N N . GLU B 1 107 ? 1.416 16.672 -9.641 1 81 107 GLU B N 1
ATOM 2859 C CA . GLU B 1 107 ? 2.578 16.359 -8.812 1 81 107 GLU B CA 1
ATOM 2860 C C . GLU B 1 107 ? 2.324 15.125 -7.941 1 81 107 GLU B C 1
ATOM 2862 O O . GLU B 1 107 ? 1.227 14.961 -7.406 1 81 107 GLU B O 1
ATOM 2867 N N . ILE B 1 108 ? 3.311 14.328 -7.848 1 75.81 108 ILE B N 1
ATOM 2868 C CA . ILE B 1 108 ? 3.158 13.07 -7.129 1 75.81 108 ILE B CA 1
ATOM 2869 C C . ILE B 1 108 ? 3.174 13.328 -5.621 1 75.81 108 ILE B C 1
ATOM 2871 O O . ILE B 1 108 ? 2.49 12.641 -4.859 1 75.81 108 ILE B O 1
ATOM 2875 N N . THR B 1 109 ? 4.043 14.391 -5.16 1 78.38 109 THR B N 1
ATOM 2876 C CA . THR B 1 109 ? 4.113 14.742 -3.748 1 78.38 109 THR B CA 1
ATOM 2877 C C . THR B 1 109 ? 4.445 16.219 -3.57 1 78.38 109 THR B C 1
ATOM 2879 O O . THR B 1 109 ? 4.926 16.875 -4.5 1 78.38 109 THR B O 1
ATOM 2882 N N . SER B 1 110 ? 4.102 16.656 -2.328 1 81 110 SER B N 1
ATOM 2883 C CA . SER B 1 110 ? 4.516 18.016 -1.96 1 81 110 SER B CA 1
ATOM 2884 C C . SER B 1 110 ? 6 18.062 -1.614 1 81 110 SER B C 1
ATOM 2886 O O . SER B 1 110 ? 6.512 17.172 -0.936 1 81 110 SER B O 1
ATOM 2888 N N . ASP B 1 111 ? 6.676 19.156 -2.234 1 86.56 111 ASP B N 1
ATOM 2889 C CA . ASP B 1 111 ? 8.109 19.172 -1.984 1 86.56 111 ASP B CA 1
ATOM 2890 C C . ASP B 1 111 ? 8.594 20.562 -1.619 1 86.56 111 ASP B C 1
ATOM 2892 O O . ASP B 1 111 ? 9.797 20.844 -1.656 1 86.56 111 ASP B O 1
ATOM 2896 N N . HIS B 1 112 ? 7.617 21.484 -1.343 1 91.19 112 HIS B N 1
ATOM 2897 C CA . HIS B 1 112 ? 7.953 22.828 -0.893 1 91.19 112 HIS B CA 1
ATOM 2898 C C . HIS B 1 112 ? 6.746 23.531 -0.273 1 91.19 112 HIS B C 1
ATOM 2900 O O . HIS B 1 112 ? 5.602 23.172 -0.57 1 91.19 112 HIS B O 1
ATOM 2906 N N . GLY B 1 113 ? 7.047 24.516 0.582 1 95.19 113 GLY B N 1
ATOM 2907 C CA . GLY B 1 113 ? 5.988 25.312 1.19 1 95.19 113 GLY B CA 1
ATOM 2908 C C . GLY B 1 113 ? 5.566 26.484 0.34 1 95.19 113 GLY B C 1
ATOM 2909 O O . GLY B 1 113 ? 6.117 26.719 -0.74 1 95.19 113 GLY B O 1
ATOM 2910 N N . PHE B 1 114 ? 4.566 27.203 0.828 1 97.06 114 PHE B N 1
ATOM 2911 C CA . PHE B 1 114 ? 4.094 28.406 0.154 1 97.06 114 PHE B CA 1
ATOM 2912 C C . PHE B 1 114 ? 5.184 29.469 0.121 1 97.06 114 PHE B C 1
ATOM 2914 O O . PHE B 1 114 ? 5.965 29.594 1.065 1 97.06 114 PHE B O 1
ATOM 2921 N N . ASN B 1 115 ? 5.223 30.219 -0.999 1 97.06 115 ASN B N 1
ATOM 2922 C CA . ASN B 1 115 ? 6 31.438 -1.082 1 97.06 115 ASN B CA 1
ATOM 2923 C C . ASN B 1 115 ? 5.137 32.656 -0.812 1 97.06 115 ASN B C 1
ATOM 2925 O O . ASN B 1 115 ? 4.562 33.25 -1.739 1 97.06 115 ASN B O 1
ATOM 2929 N N . LEU B 1 116 ? 5.164 33.188 0.456 1 98.12 116 LEU B N 1
ATOM 2930 C CA . LEU B 1 116 ? 4.254 34.219 0.88 1 98.12 116 LEU B CA 1
ATOM 2931 C C . LEU B 1 116 ? 4.859 35.625 0.626 1 98.12 116 LEU B C 1
ATOM 2933 O O . LEU B 1 116 ? 4.25 36.625 0.948 1 98.12 116 LEU B O 1
ATOM 2937 N N . LYS B 1 117 ? 6.07 35.562 0.095 1 97.25 117 LYS B N 1
ATOM 2938 C CA . LYS B 1 117 ? 6.629 36.812 -0.402 1 97.25 117 LYS B CA 1
ATOM 2939 C C . LYS B 1 117 ? 5.926 37.281 -1.68 1 97.25 117 LYS B C 1
ATOM 2941 O O . LYS B 1 117 ? 5.996 38.438 -2.057 1 97.25 117 LYS B O 1
ATOM 2946 N N . ASN B 1 118 ? 5.324 36.344 -2.266 1 96.31 118 ASN B N 1
ATOM 2947 C CA . ASN B 1 118 ? 4.527 36.625 -3.455 1 96.31 118 ASN B CA 1
ATOM 2948 C C . ASN B 1 118 ? 3.141 37.125 -3.092 1 96.31 118 ASN B C 1
ATOM 2950 O O . ASN B 1 118 ? 2.309 36.375 -2.578 1 96.31 118 ASN B O 1
ATOM 2954 N N . LYS B 1 119 ? 2.824 38.344 -3.473 1 96.62 119 LYS B N 1
ATOM 2955 C CA . LYS B 1 119 ? 1.574 39 -3.123 1 96.62 119 LYS B CA 1
ATOM 2956 C C . LYS B 1 119 ? 0.375 38.25 -3.713 1 96.62 119 LYS B C 1
ATOM 2958 O O . LYS B 1 119 ? -0.692 38.219 -3.098 1 96.62 119 LYS B O 1
ATOM 2963 N N . SER B 1 120 ? 0.533 37.75 -4.832 1 95.69 120 SER B N 1
ATOM 2964 C CA . SER B 1 120 ? -0.56 37.031 -5.477 1 95.69 120 SER B CA 1
ATOM 2965 C C . SER B 1 120 ? -0.97 35.812 -4.66 1 95.69 120 SER B C 1
ATOM 2967 O O . SER B 1 120 ? -2.152 35.469 -4.609 1 95.69 120 SER B O 1
ATOM 2969 N N . GLU B 1 121 ? 0.032 35.156 -4.113 1 96.06 121 GLU B N 1
ATOM 2970 C CA . GLU B 1 121 ? -0.245 34 -3.266 1 96.06 121 GLU B CA 1
ATOM 2971 C C . GLU B 1 121 ? -0.978 34.438 -1.993 1 96.06 121 GLU B C 1
ATOM 2973 O O . GLU B 1 121 ? -1.939 33.781 -1.584 1 96.06 121 GLU B O 1
ATOM 2978 N N . VAL B 1 122 ? -0.55 35.469 -1.457 1 97.62 122 VAL B N 1
ATOM 2979 C CA . VAL B 1 122 ? -1.169 36 -0.249 1 97.62 122 VAL B CA 1
ATOM 2980 C C . VAL B 1 122 ? -2.623 36.375 -0.534 1 97.62 122 VAL B C 1
ATOM 2982 O O . VAL B 1 122 ? -3.521 36.031 0.231 1 97.62 122 VAL B O 1
ATOM 2985 N N . ASP B 1 123 ? -2.859 37.031 -1.632 1 97.56 123 ASP B N 1
ATOM 2986 C CA . ASP B 1 123 ? -4.188 37.5 -2.021 1 97.56 123 ASP B CA 1
ATOM 2987 C C . ASP B 1 123 ? -5.125 36.312 -2.273 1 97.56 123 ASP B C 1
ATOM 2989 O O . ASP B 1 123 ? -6.332 36.406 -2.061 1 97.56 123 ASP B O 1
ATOM 2993 N N . ARG B 1 124 ? -4.531 35.281 -2.699 1 96.81 124 ARG B N 1
ATOM 2994 C CA . ARG B 1 124 ? -5.297 34.094 -2.979 1 96.81 124 ARG B CA 1
ATOM 2995 C C . ARG B 1 124 ? -5.656 33.344 -1.688 1 96.81 124 ARG B C 1
ATOM 2997 O O . ARG B 1 124 ? -6.781 32.875 -1.531 1 96.81 124 ARG B O 1
ATOM 3004 N N . LEU B 1 125 ? -4.781 33.281 -0.77 1 98.56 125 LEU B N 1
ATOM 3005 C CA . LEU B 1 125 ? -4.926 32.469 0.43 1 98.56 125 LEU B CA 1
ATOM 3006 C C . LEU B 1 125 ? -5.809 33.156 1.46 1 98.56 125 LEU B C 1
ATOM 3008 O O . LEU B 1 125 ? -6.629 32.531 2.117 1 98.56 125 LEU B O 1
ATOM 3012 N N . ALA B 1 126 ? -5.684 34.469 1.622 1 98.56 126 ALA B N 1
ATOM 3013 C CA . ALA B 1 126 ? -6.328 35.188 2.701 1 98.56 126 ALA B CA 1
ATOM 3014 C C . ALA B 1 126 ? -7.844 35 2.67 1 98.56 126 ALA B C 1
ATOM 3016 O O . ALA B 1 126 ? -8.445 34.625 3.678 1 98.56 126 ALA B O 1
ATOM 3017 N N . PRO B 1 127 ? -8.492 35.188 1.524 1 98.62 127 PRO B N 1
ATOM 3018 C CA . PRO B 1 127 ? -9.953 35.031 1.502 1 98.62 127 PRO B CA 1
ATOM 3019 C C . PRO B 1 127 ? -10.375 33.562 1.764 1 98.62 127 PRO B C 1
ATOM 3021 O O . PRO B 1 127 ? -11.445 33.344 2.332 1 98.62 127 PRO B O 1
ATOM 3024 N N . ILE B 1 128 ? -9.602 32.625 1.347 1 98.75 128 ILE B N 1
ATOM 3025 C CA . ILE B 1 128 ? -9.906 31.219 1.575 1 98.75 128 ILE B CA 1
ATOM 3026 C C . ILE B 1 128 ? -9.867 30.906 3.072 1 98.75 128 ILE B C 1
ATOM 3028 O O . ILE B 1 128 ? -10.766 30.25 3.604 1 98.75 128 ILE B O 1
ATOM 3032 N N . ILE B 1 129 ? -8.867 31.391 3.725 1 98.88 129 ILE B N 1
ATOM 3033 C CA . ILE B 1 129 ? -8.711 31.188 5.16 1 98.88 129 ILE B CA 1
ATOM 3034 C C . ILE B 1 129 ? -9.898 31.812 5.898 1 98.88 129 ILE B C 1
ATOM 3036 O O . ILE B 1 129 ? -10.453 31.203 6.816 1 98.88 129 ILE B O 1
ATOM 3040 N N . GLU B 1 130 ? -10.273 33 5.477 1 98.69 130 GLU B N 1
ATOM 3041 C CA . GLU B 1 130 ? -11.43 33.656 6.082 1 98.69 130 GLU B CA 1
ATOM 3042 C C . GLU B 1 130 ? -12.688 32.812 5.93 1 98.69 130 GLU B C 1
ATOM 3044 O O . GLU B 1 130 ? -13.477 32.656 6.871 1 98.69 130 GLU B O 1
ATOM 3049 N N . LYS B 1 131 ? -12.906 32.281 4.734 1 98.69 131 LYS B N 1
ATOM 3050 C CA . LYS B 1 131 ? -14.055 31.406 4.488 1 98.69 131 LYS B CA 1
ATOM 3051 C C . LYS B 1 131 ? -14.047 30.203 5.43 1 98.69 131 LYS B C 1
ATOM 3053 O O . LYS B 1 131 ? -15.086 29.828 5.969 1 98.69 131 LYS B O 1
ATOM 3058 N N . PHE B 1 132 ? -12.898 29.562 5.598 1 98.88 132 PHE B N 1
ATOM 3059 C CA . PHE B 1 132 ? -12.773 28.391 6.461 1 98.88 132 PHE B CA 1
ATOM 3060 C C . PHE B 1 132 ? -13.023 28.766 7.914 1 98.88 132 PHE B C 1
ATOM 3062 O O . PHE B 1 132 ? -13.695 28.047 8.648 1 98.88 132 PHE B O 1
ATOM 3069 N N . HIS B 1 133 ? -12.539 29.938 8.336 1 98.81 133 HIS B N 1
ATOM 3070 C CA . HIS B 1 133 ? -12.727 30.406 9.703 1 98.81 133 HIS B CA 1
ATOM 3071 C C . HIS B 1 133 ? -14.203 30.641 10.016 1 98.81 133 HIS B C 1
ATOM 3073 O O . HIS B 1 133 ? -14.648 30.406 11.141 1 98.81 133 HIS B O 1
ATOM 3079 N N . LYS B 1 134 ? -14.922 31.125 9.031 1 98.62 134 LYS B N 1
ATOM 3080 C CA . LYS B 1 134 ? -16.344 31.344 9.219 1 98.62 134 LYS B CA 1
ATOM 3081 C C . LYS B 1 134 ? -17.062 30.047 9.57 1 98.62 134 LYS B C 1
ATOM 3083 O O . LYS B 1 134 ? -18.109 30.062 10.234 1 98.62 134 LYS B O 1
ATOM 3088 N N . GLU B 1 135 ? -16.484 28.953 9.133 1 98.5 135 GLU B N 1
ATOM 3089 C CA . GLU B 1 135 ? -17.062 27.641 9.422 1 98.5 135 GLU B CA 1
ATOM 3090 C C . GLU B 1 135 ? -16.312 26.953 10.562 1 98.5 135 GLU B C 1
ATOM 3092 O O . GLU B 1 135 ? -16.438 25.75 10.758 1 98.5 135 GLU B O 1
ATOM 3097 N N . LYS B 1 136 ? -15.422 27.672 11.266 1 98.62 136 LYS B N 1
ATOM 3098 C CA . LYS B 1 136 ? -14.68 27.219 12.438 1 98.62 136 LYS B CA 1
ATOM 3099 C C . LYS B 1 136 ? -13.695 26.125 12.07 1 98.62 136 LYS B C 1
ATOM 3101 O O . LYS B 1 136 ? -13.492 25.188 12.852 1 98.62 136 LYS B O 1
ATOM 3106 N N . ILE B 1 137 ? -13.188 26.172 10.898 1 98.88 137 ILE B N 1
ATOM 3107 C CA . ILE B 1 137 ? -12.156 25.25 10.438 1 98.88 137 ILE B CA 1
ATOM 3108 C C . ILE B 1 137 ? -10.781 25.859 10.688 1 98.88 137 ILE B C 1
ATOM 3110 O O . ILE B 1 137 ? -10.477 26.953 10.203 1 98.88 137 ILE B O 1
ATOM 3114 N N . ARG B 1 138 ? -9.961 25.141 11.492 1 98.88 138 ARG B N 1
ATOM 3115 C CA . ARG B 1 138 ? -8.578 25.547 11.695 1 98.88 138 ARG B CA 1
ATOM 3116 C C . ARG B 1 138 ? -7.773 25.422 10.406 1 98.88 138 ARG B C 1
ATOM 3118 O O . ARG B 1 138 ? -7.91 24.453 9.68 1 98.88 138 ARG B O 1
ATOM 3125 N N . VAL B 1 139 ? -6.898 26.438 10.125 1 98.94 139 VAL B N 1
ATOM 3126 C CA . VAL B 1 139 ? -6.156 26.406 8.867 1 98.94 139 VAL B CA 1
ATOM 3127 C C . VAL B 1 139 ? -4.66 26.281 9.156 1 98.94 139 VAL B C 1
ATOM 3129 O O . VAL B 1 139 ? -4.105 27.031 9.953 1 98.94 139 VAL B O 1
ATOM 3132 N N . SER B 1 140 ? -4.059 25.266 8.602 1 98.88 140 SER B N 1
ATOM 3133 C CA . SER B 1 140 ? -2.611 25.078 8.586 1 98.88 140 SER B CA 1
ATOM 3134 C C . SER B 1 140 ? -2.035 25.344 7.203 1 98.88 140 SER B C 1
ATOM 3136 O O . SER B 1 140 ? -2.604 24.922 6.195 1 98.88 140 SER B O 1
ATOM 3138 N N . LEU B 1 141 ? -0.965 26.109 7.141 1 98.75 141 LEU B N 1
ATOM 3139 C CA . LEU B 1 141 ? -0.276 26.359 5.879 1 98.75 141 LEU B CA 1
ATOM 3140 C C . LEU B 1 141 ? 1.015 25.562 5.797 1 98.75 141 LEU B C 1
ATOM 3142 O O . LEU B 1 141 ? 1.814 25.562 6.738 1 98.75 141 LEU B O 1
ATOM 3146 N N . PHE B 1 142 ? 1.182 24.859 4.684 1 98.25 142 PHE B N 1
ATOM 3147 C CA . PHE B 1 142 ? 2.43 24.141 4.445 1 98.25 142 PHE B CA 1
ATOM 3148 C C . PHE B 1 142 ? 3.566 25.125 4.164 1 98.25 142 PHE B C 1
ATOM 3150 O O . PHE B 1 142 ? 3.5 25.906 3.215 1 98.25 142 PHE B O 1
ATOM 3157 N N . MET B 1 143 ? 4.625 25.078 5.016 1 97.88 143 MET B N 1
ATOM 3158 C CA . MET B 1 143 ? 5.676 26.094 4.941 1 97.88 143 MET B CA 1
ATOM 3159 C C . MET B 1 143 ? 7.055 25.453 5.082 1 97.88 143 MET B C 1
ATOM 3161 O O . MET B 1 143 ? 7.195 24.391 5.691 1 97.88 143 MET B O 1
ATOM 3165 N N . ASP B 1 144 ? 8.023 26.125 4.516 1 97.12 144 ASP B N 1
ATOM 3166 C CA . ASP B 1 144 ? 9.43 25.812 4.777 1 97.12 144 ASP B CA 1
ATOM 3167 C C . ASP B 1 144 ? 9.914 26.5 6.047 1 97.12 144 ASP B C 1
ATOM 3169 O O . ASP B 1 144 ? 9.117 27.109 6.777 1 97.12 144 ASP B O 1
ATOM 3173 N N . THR B 1 145 ? 11.195 26.391 6.34 1 97.62 145 THR B N 1
ATOM 3174 C CA . THR B 1 145 ? 11.727 26.875 7.609 1 97.62 145 THR B CA 1
ATOM 3175 C C . THR B 1 145 ? 12.117 28.344 7.508 1 97.62 145 THR B C 1
ATOM 3177 O O . THR B 1 145 ? 12.703 28.906 8.438 1 97.62 145 THR B O 1
ATOM 3180 N N . ASP B 1 146 ? 11.781 29.031 6.457 1 97.31 146 ASP B N 1
ATOM 3181 C CA . ASP B 1 146 ? 12.078 30.453 6.312 1 97.31 146 ASP B CA 1
ATOM 3182 C C . ASP B 1 146 ? 11.148 31.297 7.184 1 97.31 146 ASP B C 1
ATOM 3184 O O . ASP B 1 146 ? 10.078 31.734 6.738 1 97.31 146 ASP B O 1
ATOM 3188 N N . SER B 1 147 ? 11.617 31.688 8.297 1 97.69 147 SER B N 1
ATOM 3189 C CA . SER B 1 147 ? 10.805 32.344 9.328 1 97.69 147 SER B CA 1
ATOM 3190 C C . SER B 1 147 ? 10.398 33.75 8.914 1 97.69 147 SER B C 1
ATOM 3192 O O . SER B 1 147 ? 9.484 34.344 9.5 1 97.69 147 SER B O 1
ATOM 3194 N N . SER B 1 148 ? 11.031 34.312 7.906 1 97.94 148 SER B N 1
ATOM 3195 C CA . SER B 1 148 ? 10.68 35.656 7.453 1 97.94 148 SER B CA 1
ATOM 3196 C C . SER B 1 148 ? 9.273 35.688 6.879 1 97.94 148 SER B C 1
ATOM 3198 O O . SER B 1 148 ? 8.68 36.781 6.734 1 97.94 148 SER B O 1
ATOM 3200 N N . GLN B 1 149 ? 8.711 34.562 6.637 1 98.38 149 GLN B N 1
ATOM 3201 C CA . GLN B 1 149 ? 7.41 34.469 5.977 1 98.38 149 GLN B CA 1
ATOM 3202 C C . GLN B 1 149 ? 6.289 34.25 6.984 1 98.38 149 GLN B C 1
ATOM 3204 O O . GLN B 1 149 ? 5.109 34.312 6.633 1 98.38 149 GLN B O 1
ATOM 3209 N N . TYR B 1 150 ? 6.605 34.031 8.258 1 98.62 150 TYR B N 1
ATOM 3210 C CA . TYR B 1 150 ? 5.625 33.562 9.227 1 98.62 150 TYR B CA 1
ATOM 3211 C C . TYR B 1 150 ? 4.727 34.688 9.688 1 98.62 150 TYR B C 1
ATOM 3213 O O . TYR B 1 150 ? 3.557 34.469 10.016 1 98.62 150 TYR B O 1
ATOM 3221 N N . LYS B 1 151 ? 5.309 35.906 9.727 1 98.5 151 LYS B N 1
ATOM 3222 C CA . LYS B 1 151 ? 4.469 37.062 10.047 1 98.5 151 LYS B CA 1
ATOM 3223 C C . LYS B 1 151 ? 3.34 37.219 9.023 1 98.5 151 LYS B C 1
ATOM 3225 O O . LYS B 1 151 ? 2.203 37.531 9.398 1 98.5 151 LYS B O 1
ATOM 3230 N N . THR B 1 152 ? 3.721 37.062 7.781 1 98.62 152 THR B N 1
ATOM 3231 C CA . THR B 1 152 ? 2.717 37.125 6.727 1 98.62 152 THR B CA 1
ATOM 3232 C C . THR B 1 152 ? 1.7 36 6.887 1 98.62 152 THR B C 1
ATOM 3234 O O . THR B 1 152 ? 0.498 36.188 6.719 1 98.62 152 THR B O 1
ATOM 3237 N N . ALA B 1 153 ? 2.164 34.75 7.203 1 98.75 153 ALA B N 1
ATOM 3238 C CA . ALA B 1 153 ? 1.266 33.625 7.426 1 98.75 153 ALA B CA 1
ATOM 3239 C C . ALA B 1 153 ? 0.249 33.938 8.516 1 98.75 153 ALA B C 1
ATOM 3241 O O . ALA B 1 153 ? -0.955 33.75 8.328 1 98.75 153 ALA B O 1
ATOM 3242 N N . LYS B 1 154 ? 0.754 34.469 9.641 1 98.69 154 LYS B N 1
ATOM 3243 C CA . LYS B 1 154 ? -0.124 34.844 10.742 1 98.69 154 LYS B CA 1
ATOM 3244 C C . LYS B 1 154 ? -1.074 35.969 10.312 1 98.69 154 LYS B C 1
ATOM 3246 O O . LYS B 1 154 ? -2.26 35.938 10.656 1 98.69 154 LYS B O 1
ATOM 3251 N N . GLY B 1 155 ? -0.557 36.875 9.578 1 98.5 155 GLY B N 1
ATOM 3252 C CA . GLY B 1 155 ? -1.307 38.031 9.148 1 98.5 155 GLY B CA 1
ATOM 3253 C C . GLY B 1 155 ? -2.512 37.688 8.289 1 98.5 155 GLY B C 1
ATOM 3254 O O . GLY B 1 155 ? -3.549 38.344 8.375 1 98.5 155 GLY B O 1
ATOM 3255 N N . ILE B 1 156 ? -2.375 36.656 7.504 1 98.38 156 ILE B N 1
ATOM 3256 C CA . ILE B 1 156 ? -3.479 36.312 6.613 1 98.38 156 ILE B CA 1
ATOM 3257 C C . ILE B 1 156 ? -4.422 35.344 7.309 1 98.38 156 ILE B C 1
ATOM 3259 O O . ILE B 1 156 ? -5.406 34.906 6.719 1 98.38 156 ILE B O 1
ATOM 3263 N N . GLY B 1 157 ? -4.051 34.938 8.539 1 98.56 157 GLY B N 1
ATOM 3264 C CA . GLY B 1 157 ? -5.035 34.25 9.367 1 98.56 157 GLY B CA 1
ATOM 3265 C C . GLY B 1 157 ? -4.672 32.812 9.664 1 98.56 157 GLY B C 1
ATOM 3266 O O . GLY B 1 157 ? -5.441 32.094 10.305 1 98.56 157 GLY B O 1
ATOM 3267 N N . ALA B 1 158 ? -3.541 32.312 9.258 1 98.81 158 ALA B N 1
ATOM 3268 C CA . ALA B 1 158 ? -3.166 30.922 9.531 1 98.81 158 ALA B CA 1
ATOM 3269 C C . ALA B 1 158 ? -3.168 30.641 11.031 1 98.81 158 ALA B C 1
ATOM 3271 O O . ALA B 1 158 ? -2.717 31.469 11.828 1 98.81 158 ALA B O 1
ATOM 3272 N N . ASP B 1 159 ? -3.727 29.547 11.406 1 98.88 159 ASP B N 1
ATOM 3273 C CA . ASP B 1 159 ? -3.689 29.109 12.797 1 98.88 159 ASP B CA 1
ATOM 3274 C C . ASP B 1 159 ? -2.408 28.328 13.094 1 98.88 159 ASP B C 1
ATOM 3276 O O . ASP B 1 159 ? -1.868 28.406 14.195 1 98.88 159 ASP B O 1
ATOM 3280 N N . ARG B 1 160 ? -1.974 27.516 12.102 1 98.81 160 ARG B N 1
ATOM 3281 C CA . ARG B 1 160 ? -0.774 26.703 12.188 1 98.81 160 ARG B CA 1
ATOM 3282 C C . ARG B 1 160 ? 0.034 26.766 10.898 1 98.81 160 ARG B C 1
ATOM 3284 O O . ARG B 1 160 ? -0.465 27.219 9.867 1 98.81 160 ARG B O 1
ATOM 3291 N N . ILE B 1 161 ? 1.245 26.422 11.039 1 98.62 161 ILE B N 1
ATOM 3292 C CA . ILE B 1 161 ? 2.045 26.031 9.875 1 98.62 161 ILE B CA 1
ATOM 3293 C C . ILE B 1 161 ? 2.438 24.562 9.984 1 98.62 161 ILE B C 1
ATOM 3295 O O . ILE B 1 161 ? 2.543 24.016 11.094 1 98.62 161 ILE B O 1
ATOM 3299 N N . GLU B 1 162 ? 2.541 23.953 8.883 1 98.5 162 GLU B N 1
ATOM 3300 C CA . GLU B 1 162 ? 3.072 22.594 8.812 1 98.5 162 GLU B CA 1
ATOM 3301 C C . GLU B 1 162 ? 4.406 22.562 8.07 1 98.5 162 GLU B C 1
ATOM 3303 O O . GLU B 1 162 ? 4.477 22.906 6.891 1 98.5 162 GLU B O 1
ATOM 3308 N N . PHE B 1 163 ? 5.402 22.094 8.773 1 98.25 163 PHE B N 1
ATOM 3309 C CA . PHE B 1 163 ? 6.742 22.078 8.195 1 98.25 163 PHE B CA 1
ATOM 3310 C C . PHE B 1 163 ? 6.867 20.953 7.16 1 98.25 163 PHE B C 1
ATOM 3312 O O . PHE B 1 163 ? 6.418 19.828 7.395 1 98.25 163 PHE B O 1
ATOM 3319 N N . TYR B 1 164 ? 7.469 21.312 6.035 1 96.62 164 TYR B N 1
ATOM 3320 C CA . TYR B 1 164 ? 7.984 20.281 5.133 1 96.62 164 TYR B CA 1
ATOM 3321 C C . TYR B 1 164 ? 9.258 19.656 5.691 1 96.62 164 TYR B C 1
ATOM 3323 O O . TYR B 1 164 ? 10.344 20.234 5.586 1 96.62 164 TYR B O 1
ATOM 3331 N N . THR B 1 165 ? 9.117 18.469 6.16 1 97.5 165 THR B N 1
ATOM 3332 C CA . THR B 1 165 ? 10.227 17.844 6.871 1 97.5 165 THR B CA 1
ATOM 3333 C C . THR B 1 165 ? 11.023 16.938 5.941 1 97.5 165 THR B C 1
ATOM 3335 O O . THR B 1 165 ? 11.898 16.188 6.391 1 97.5 165 THR B O 1
ATOM 3338 N N . GLY B 1 166 ? 10.75 16.938 4.598 1 94.94 166 GLY B N 1
ATOM 3339 C CA . GLY B 1 166 ? 11.438 16.109 3.631 1 94.94 166 GLY B CA 1
ATOM 3340 C C . GLY B 1 166 ? 12.953 16.203 3.725 1 94.94 166 GLY B C 1
ATOM 3341 O O . GLY B 1 166 ? 13.633 15.18 3.848 1 94.94 166 GLY B O 1
ATOM 3342 N N . PRO B 1 167 ? 13.492 17.438 3.734 1 95.19 167 PRO B N 1
ATOM 3343 C CA . PRO B 1 167 ? 14.945 17.609 3.799 1 95.19 167 PRO B CA 1
ATOM 3344 C C . PRO B 1 167 ? 15.555 17.031 5.07 1 95.19 167 PRO B C 1
ATOM 3346 O O . PRO B 1 167 ? 16.609 16.375 5.02 1 95.19 167 PRO B O 1
ATOM 3349 N N . PHE B 1 168 ? 14.938 17.234 6.188 1 97.5 168 PHE B N 1
ATOM 3350 C CA . PHE B 1 168 ? 15.398 16.656 7.445 1 97.5 168 PHE B CA 1
ATOM 3351 C C . PHE B 1 168 ? 15.391 15.133 7.379 1 97.5 168 PHE B C 1
ATOM 3353 O O . PHE B 1 168 ? 16.375 14.484 7.727 1 97.5 168 PHE B O 1
ATOM 3360 N N . ALA B 1 169 ? 14.266 14.516 6.965 1 96.75 169 ALA B N 1
ATOM 3361 C CA . ALA B 1 169 ? 14.117 13.062 6.918 1 96.75 169 ALA B CA 1
ATOM 3362 C C . ALA B 1 169 ? 15.164 12.438 5.996 1 96.75 169 ALA B C 1
ATOM 3364 O O . ALA B 1 169 ? 15.773 11.422 6.344 1 96.75 169 ALA B O 1
ATOM 3365 N N . HIS B 1 170 ? 15.375 13.07 4.836 1 95.06 170 HIS B N 1
ATOM 3366 C CA . HIS B 1 170 ? 16.344 12.562 3.877 1 95.06 170 HIS B CA 1
ATOM 3367 C C . HIS B 1 170 ? 17.766 12.609 4.453 1 95.06 170 HIS B C 1
ATOM 3369 O O . HIS B 1 170 ? 18.531 11.656 4.301 1 95.06 170 HIS B O 1
ATOM 3375 N N . ALA B 1 171 ? 18.078 13.727 5.09 1 97 171 ALA B N 1
ATOM 3376 C CA . ALA B 1 171 ? 19.391 13.867 5.711 1 97 171 ALA B CA 1
ATOM 3377 C C . ALA B 1 171 ? 19.594 12.836 6.824 1 97 171 ALA B C 1
ATOM 3379 O O . ALA B 1 171 ? 20.656 12.227 6.93 1 97 171 ALA B O 1
ATOM 3380 N N . TYR B 1 172 ? 18.547 12.648 7.621 1 97.31 172 TYR B N 1
ATOM 3381 C CA . TYR B 1 172 ? 18.625 11.703 8.734 1 97.31 172 TYR B CA 1
ATOM 3382 C C . TYR B 1 172 ? 18.812 10.281 8.227 1 97.31 172 TYR B C 1
ATOM 3384 O O . TYR B 1 172 ? 19.531 9.484 8.852 1 97.31 172 TYR B O 1
ATOM 3392 N N . ASP B 1 173 ? 18.172 9.977 7.109 1 94.75 173 ASP B N 1
ATOM 3393 C CA . ASP B 1 173 ? 18.312 8.656 6.508 1 94.75 173 ASP B CA 1
ATOM 3394 C C . ASP B 1 173 ? 19.766 8.383 6.109 1 94.75 173 ASP B C 1
ATOM 3396 O O . ASP B 1 173 ? 20.203 7.234 6.094 1 94.75 173 ASP B O 1
ATOM 3400 N N . GLN B 1 174 ? 20.484 9.453 5.785 1 96.06 174 GLN B N 1
ATOM 3401 C CA . GLN B 1 174 ? 21.891 9.305 5.453 1 96.06 174 GLN B CA 1
ATOM 3402 C C . GLN B 1 174 ? 22.734 9.125 6.711 1 96.06 174 GLN B C 1
ATOM 3404 O O . GLN B 1 174 ? 23.656 8.297 6.742 1 96.06 174 GLN B O 1
ATOM 3409 N N . SER B 1 175 ? 22.516 9.961 7.691 1 97.12 175 SER B N 1
ATOM 3410 C CA . SER B 1 175 ? 23.156 9.844 8.992 1 97.12 175 SER B CA 1
ATOM 3411 C C . SER B 1 175 ? 22.438 10.695 10.039 1 97.12 175 SER B C 1
ATOM 3413 O O . SER B 1 175 ? 21.922 11.773 9.727 1 97.12 175 SER B O 1
ATOM 3415 N N . GLU B 1 176 ? 22.453 10.188 11.219 1 96.75 176 GLU B N 1
ATOM 3416 C CA . GLU B 1 176 ? 21.844 10.938 12.32 1 96.75 176 GLU B CA 1
ATOM 3417 C C . GLU B 1 176 ? 22.469 12.328 12.438 1 96.75 176 GLU B C 1
ATOM 3419 O O . GLU B 1 176 ? 21.781 13.305 12.727 1 96.75 176 GLU B O 1
ATOM 3424 N N . GLU B 1 177 ? 23.781 12.422 12.242 1 97.12 177 GLU B N 1
ATOM 3425 C CA . GLU B 1 177 ? 24.5 13.688 12.352 1 97.12 177 GLU B CA 1
ATOM 3426 C C . GLU B 1 177 ? 24.016 14.688 11.297 1 97.12 177 GLU B C 1
ATOM 3428 O O . GLU B 1 177 ? 23.828 15.867 11.594 1 97.12 177 GLU B O 1
ATOM 3433 N N . ALA B 1 178 ? 23.797 14.164 10.094 1 96.94 178 ALA B N 1
ATOM 3434 C CA . ALA B 1 178 ? 23.281 15.031 9.039 1 96.94 178 ALA B CA 1
ATOM 3435 C C . ALA B 1 178 ? 21.875 15.516 9.383 1 96.94 178 ALA B C 1
ATOM 3437 O O . ALA B 1 178 ? 21.531 16.672 9.117 1 96.94 178 ALA B O 1
ATOM 3438 N N . GLY B 1 179 ? 21.031 14.672 9.93 1 97.06 179 GLY B N 1
ATOM 3439 C CA . GLY B 1 179 ? 19.703 15.047 10.375 1 97.06 179 GLY B CA 1
ATOM 3440 C C . GLY B 1 179 ? 19.719 16.125 11.438 1 97.06 179 GLY B C 1
ATOM 3441 O O . GLY B 1 179 ? 18.891 17.047 11.398 1 97.06 179 GLY B O 1
ATOM 3442 N N . LYS B 1 180 ? 20.672 16.047 12.32 1 97.06 180 LYS B N 1
ATOM 3443 C CA . LYS B 1 180 ? 20.781 17 13.414 1 97.06 180 LYS B CA 1
ATOM 3444 C C . LYS B 1 180 ? 21.078 18.406 12.891 1 97.06 180 LYS B C 1
ATOM 3446 O O . LYS B 1 180 ? 20.609 19.406 13.453 1 97.06 180 LYS B O 1
ATOM 3451 N N . VAL B 1 181 ? 21.828 18.453 11.859 1 95.88 181 VAL B N 1
ATOM 3452 C CA . VAL B 1 181 ? 22.141 19.75 11.258 1 95.88 181 VAL B CA 1
ATOM 3453 C C . VAL B 1 181 ? 20.859 20.406 10.742 1 95.88 181 VAL B C 1
ATOM 3455 O O . VAL B 1 181 ? 20.609 21.578 11.016 1 95.88 181 VAL B O 1
ATOM 3458 N N . TYR B 1 182 ? 20.062 19.641 10.023 1 95.12 182 TYR B N 1
ATOM 3459 C CA . TYR B 1 182 ? 18.812 20.156 9.5 1 95.12 182 TYR B CA 1
ATOM 3460 C C . TYR B 1 182 ? 17.828 20.469 10.633 1 95.12 182 TYR B C 1
ATOM 3462 O O . TYR B 1 182 ? 17.062 21.422 10.555 1 95.12 182 TYR B O 1
ATOM 3470 N N . TYR B 1 183 ? 17.875 19.641 11.641 1 97.81 183 TYR B N 1
ATOM 3471 C CA . TYR B 1 183 ? 16.953 19.766 12.766 1 97.81 183 TYR B CA 1
ATOM 3472 C C . TYR B 1 183 ? 17.047 21.156 13.398 1 97.81 183 TYR B C 1
ATOM 3474 O O . TYR B 1 183 ? 16.031 21.719 13.82 1 97.81 183 TYR B O 1
ATOM 3482 N N . LYS B 1 184 ? 18.234 21.719 13.438 1 97.19 184 LYS B N 1
ATOM 3483 C CA . LYS B 1 184 ? 18.453 23.016 14.055 1 97.19 184 LYS B CA 1
ATOM 3484 C C . LYS B 1 184 ? 17.672 24.109 13.328 1 97.19 184 LYS B C 1
ATOM 3486 O O . LYS B 1 184 ? 17.172 25.047 13.953 1 97.19 184 LYS B O 1
ATOM 3491 N N . GLU B 1 185 ? 17.562 23.969 12.062 1 96.94 185 GLU B N 1
ATOM 3492 C CA . GLU B 1 185 ? 16.797 24.922 11.281 1 96.94 185 GLU B CA 1
ATOM 3493 C C . GLU B 1 185 ? 15.312 24.875 11.664 1 96.94 185 GLU B C 1
ATOM 3495 O O . GLU B 1 185 ? 14.664 25.922 11.75 1 96.94 185 GLU B O 1
ATOM 3500 N N . TYR B 1 186 ? 14.836 23.688 11.867 1 98.19 186 TYR B N 1
ATOM 3501 C CA . TYR B 1 186 ? 13.438 23.516 12.242 1 98.19 186 TYR B CA 1
ATOM 3502 C C . TYR B 1 186 ? 13.188 24.031 13.664 1 98.19 186 TYR B C 1
ATOM 3504 O O . TYR B 1 186 ? 12.133 24.594 13.945 1 98.19 186 TYR B O 1
ATOM 3512 N N . GLU B 1 187 ? 14.148 23.812 14.523 1 98 187 GLU B N 1
ATOM 3513 C CA . GLU B 1 187 ? 14.047 24.312 15.891 1 98 187 GLU B CA 1
ATOM 3514 C C . GLU B 1 187 ? 13.906 25.828 15.914 1 98 187 GLU B C 1
ATOM 3516 O O . GLU B 1 187 ? 13.016 26.359 16.578 1 98 187 GLU B O 1
ATOM 3521 N N . ASN B 1 188 ? 14.766 26.469 15.156 1 98.12 188 ASN B N 1
ATOM 3522 C CA . ASN B 1 188 ? 14.727 27.922 15.078 1 98.12 188 ASN B CA 1
ATOM 3523 C C . ASN B 1 188 ? 13.422 28.422 14.469 1 98.12 188 ASN B C 1
ATOM 3525 O O . ASN B 1 188 ? 12.828 29.391 14.961 1 98.12 188 ASN B O 1
ATOM 3529 N N . ALA B 1 189 ? 13.031 27.766 13.461 1 98.38 189 ALA B N 1
ATOM 3530 C CA . ALA B 1 189 ? 11.797 28.125 12.781 1 98.38 189 ALA B CA 1
ATOM 3531 C C . ALA B 1 189 ? 10.586 27.938 13.695 1 98.38 189 ALA B C 1
ATOM 3533 O O . ALA B 1 189 ? 9.672 28.766 13.695 1 98.38 189 ALA B O 1
ATOM 3534 N N . ALA B 1 190 ? 10.609 26.859 14.445 1 98.56 190 ALA B N 1
ATOM 3535 C CA . ALA B 1 190 ? 9.508 26.562 15.359 1 98.56 190 ALA B CA 1
ATOM 3536 C C . ALA B 1 190 ? 9.367 27.656 16.422 1 98.56 190 ALA B C 1
ATOM 3538 O O . ALA B 1 190 ? 8.258 28.094 16.719 1 98.56 190 ALA B O 1
ATOM 3539 N N . GLU B 1 191 ? 10.492 28.078 16.938 1 98.44 191 GLU B N 1
ATOM 3540 C CA . GLU B 1 191 ? 10.477 29.156 17.922 1 98.44 191 GLU B CA 1
ATOM 3541 C C . GLU B 1 191 ? 9.914 30.438 17.344 1 98.44 191 GLU B C 1
ATOM 3543 O O . GLU B 1 191 ? 9.102 31.109 17.984 1 98.44 191 GLU B O 1
ATOM 3548 N N . ALA B 1 192 ? 10.352 30.75 16.156 1 98.62 192 ALA B N 1
ATOM 3549 C CA . ALA B 1 192 ? 9.875 31.953 15.5 1 98.62 192 ALA B CA 1
ATOM 3550 C C . ALA B 1 192 ? 8.375 31.906 15.258 1 98.62 192 ALA B C 1
ATOM 3552 O O . ALA B 1 192 ? 7.664 32.875 15.477 1 98.62 192 ALA B O 1
ATOM 3553 N N . ALA B 1 193 ? 7.902 30.766 14.773 1 98.75 193 ALA B N 1
ATOM 3554 C CA . ALA B 1 193 ? 6.477 30.594 14.508 1 98.75 193 ALA B CA 1
ATOM 3555 C C . ALA B 1 193 ? 5.66 30.703 15.789 1 98.75 193 ALA B C 1
ATOM 3557 O O . ALA B 1 193 ? 4.629 31.391 15.812 1 98.75 193 ALA B O 1
ATOM 3558 N N . TYR B 1 194 ? 6.152 30.078 16.828 1 98.5 194 TYR B N 1
ATOM 3559 C CA . TYR B 1 194 ? 5.449 30.047 18.109 1 98.5 194 TYR B CA 1
ATOM 3560 C C . TYR B 1 194 ? 5.328 31.453 18.688 1 98.5 194 TYR B C 1
ATOM 3562 O O . TYR B 1 194 ? 4.285 31.828 19.25 1 98.5 194 TYR B O 1
ATOM 3570 N N . LYS B 1 195 ? 6.355 32.25 18.547 1 98.5 195 LYS B N 1
ATOM 3571 C CA . LYS B 1 195 ? 6.363 33.594 19.062 1 98.5 195 LYS B CA 1
ATOM 3572 C C . LYS B 1 195 ? 5.281 34.438 18.391 1 98.5 195 LYS B C 1
ATOM 3574 O O . LYS B 1 195 ? 4.781 35.406 18.969 1 98.5 195 LYS B O 1
ATOM 3579 N N . LEU B 1 196 ? 4.93 34.125 17.203 1 98.56 196 LEU B N 1
ATOM 3580 C CA . LEU B 1 196 ? 3.914 34.844 16.453 1 98.56 196 LEU B CA 1
ATOM 3581 C C . LEU B 1 196 ? 2.523 34.281 16.734 1 98.56 196 LEU B C 1
ATOM 3583 O O . LEU B 1 196 ? 1.53 34.781 16.188 1 98.56 196 LEU B O 1
ATOM 3587 N N . GLY B 1 197 ? 2.467 33.188 17.547 1 98.56 197 GLY B N 1
ATOM 3588 C CA . GLY B 1 197 ? 1.187 32.594 17.906 1 98.56 197 GLY B CA 1
ATOM 3589 C C . GLY B 1 197 ? 0.733 31.516 16.938 1 98.56 197 GLY B C 1
ATOM 3590 O O . GLY B 1 197 ? -0.448 31.172 16.891 1 98.56 197 GLY B O 1
ATOM 3591 N N . LEU B 1 198 ? 1.618 30.984 16.078 1 98.81 198 LEU B N 1
ATOM 3592 C CA . LEU B 1 198 ? 1.311 29.906 15.141 1 98.81 198 LEU B CA 1
ATOM 3593 C C . LEU B 1 198 ? 1.554 28.547 15.781 1 98.81 198 LEU B C 1
ATOM 3595 O O . LEU B 1 198 ? 2.568 28.344 16.453 1 98.81 198 LEU B O 1
ATOM 3599 N N . GLY B 1 199 ? 0.543 27.609 15.688 1 98.62 199 GLY B N 1
ATOM 3600 C CA . GLY B 1 199 ? 0.823 26.219 16.016 1 98.62 199 GLY B CA 1
ATOM 3601 C C . GLY B 1 199 ? 1.734 25.531 15.008 1 98.62 199 GLY B C 1
ATOM 3602 O O . GLY B 1 199 ? 1.845 25.984 13.867 1 98.62 199 GLY B O 1
ATOM 3603 N N . ILE B 1 200 ? 2.342 24.469 15.43 1 98.62 200 ILE B N 1
ATOM 3604 C CA . ILE B 1 200 ? 3.357 23.859 14.578 1 98.62 200 ILE B CA 1
ATOM 3605 C C . ILE B 1 200 ? 2.992 22.391 14.312 1 98.62 200 ILE B C 1
ATOM 3607 O O . ILE B 1 200 ? 2.93 21.578 15.234 1 98.62 200 ILE B O 1
ATOM 3611 N N . ASN B 1 201 ? 2.734 22.109 13.07 1 98.62 201 ASN B N 1
ATOM 3612 C CA . ASN B 1 201 ? 2.58 20.75 12.57 1 98.62 201 ASN B CA 1
ATOM 3613 C C . ASN B 1 201 ? 3.795 20.312 11.758 1 98.62 201 ASN B C 1
ATOM 3615 O O . ASN B 1 201 ? 4.586 21.141 11.312 1 98.62 201 ASN B O 1
ATOM 3619 N N . ALA B 1 202 ? 3.93 19 11.609 1 97.69 202 ALA B N 1
ATOM 3620 C CA . ALA B 1 202 ? 4.957 18.375 10.773 1 97.69 202 ALA B CA 1
ATOM 3621 C C . ALA B 1 202 ? 4.52 17 10.305 1 97.69 202 ALA B C 1
ATOM 3623 O O . ALA B 1 202 ? 3.445 16.516 10.672 1 97.69 202 ALA B O 1
ATOM 3624 N N . GLY B 1 203 ? 5.297 16.375 9.32 1 91.69 203 GLY B N 1
ATOM 3625 C CA . GLY B 1 203 ? 4.859 15.016 9.094 1 91.69 203 GLY B CA 1
ATOM 3626 C C . GLY B 1 203 ? 5.527 14.367 7.895 1 91.69 203 GLY B C 1
ATOM 3627 O O . GLY B 1 203 ? 5.598 13.141 7.801 1 91.69 203 GLY B O 1
ATOM 3628 N N . HIS B 1 204 ? 6.098 15.133 6.906 1 90.31 204 HIS B N 1
ATOM 3629 C CA . HIS B 1 204 ? 6.566 14.609 5.629 1 90.31 204 HIS B CA 1
ATOM 3630 C C . HIS B 1 204 ? 7.781 13.711 5.812 1 90.31 204 HIS B C 1
ATOM 3632 O O . HIS B 1 204 ? 8.883 14.188 6.074 1 90.31 204 HIS B O 1
ATOM 3638 N N . ASP B 1 205 ? 7.594 12.32 5.715 1 94.12 205 ASP B N 1
ATOM 3639 C CA . ASP B 1 205 ? 8.633 11.297 5.691 1 94.12 205 ASP B CA 1
ATOM 3640 C C . ASP B 1 205 ? 9.219 11.078 7.086 1 94.12 205 ASP B C 1
ATOM 3642 O O . ASP B 1 205 ? 10.328 10.562 7.223 1 94.12 205 ASP B O 1
ATOM 3646 N N . LEU B 1 206 ? 8.453 11.562 8.086 1 97.44 206 LEU B N 1
ATOM 3647 C CA . LEU B 1 206 ? 8.844 11.18 9.445 1 97.44 206 LEU B CA 1
ATOM 3648 C C . LEU B 1 206 ? 8.469 9.734 9.727 1 97.44 206 LEU B C 1
ATOM 3650 O O . LEU B 1 206 ? 7.406 9.266 9.312 1 97.44 206 LEU B O 1
ATOM 3654 N N . ASP B 1 207 ? 9.406 9.008 10.297 1 97.69 207 ASP B N 1
ATOM 3655 C CA . ASP B 1 207 ? 9.18 7.621 10.695 1 97.69 207 ASP B CA 1
ATOM 3656 C C . ASP B 1 207 ? 9.617 7.391 12.141 1 97.69 207 ASP B C 1
ATOM 3658 O O . ASP B 1 207 ? 9.938 8.336 12.852 1 97.69 207 ASP B O 1
ATOM 3662 N N . THR B 1 208 ? 9.57 6.172 12.625 1 97.06 208 THR B N 1
ATOM 3663 C CA . THR B 1 208 ? 9.812 5.887 14.031 1 97.06 208 THR B CA 1
ATOM 3664 C C . THR B 1 208 ? 11.289 6.086 14.375 1 97.06 208 THR B C 1
ATOM 3666 O O . THR B 1 208 ? 11.641 6.203 15.555 1 97.06 208 THR B O 1
ATOM 3669 N N . ASN B 1 209 ? 12.117 6.184 13.391 1 96.62 209 ASN B N 1
ATOM 3670 C CA . ASN B 1 209 ? 13.531 6.406 13.648 1 96.62 209 ASN B CA 1
ATOM 3671 C C . ASN B 1 209 ? 13.852 7.895 13.773 1 96.62 209 ASN B C 1
ATOM 3673 O O . ASN B 1 209 ? 14.367 8.336 14.805 1 96.62 209 ASN B O 1
ATOM 3677 N N . ASN B 1 210 ? 13.516 8.672 12.758 1 97.88 210 ASN B N 1
ATOM 3678 C CA . ASN B 1 210 ? 13.883 10.086 12.773 1 97.88 210 ASN B CA 1
ATOM 3679 C C . ASN B 1 210 ? 12.961 10.891 13.68 1 97.88 210 ASN B C 1
ATOM 3681 O O . ASN B 1 210 ? 13.344 11.961 14.164 1 97.88 210 ASN B O 1
ATOM 3685 N N . LEU B 1 211 ? 11.836 10.359 14.016 1 97.88 211 LEU B N 1
ATOM 3686 C CA . LEU B 1 211 ? 10.891 11.016 14.914 1 97.88 211 LEU B CA 1
ATOM 3687 C C . LEU B 1 211 ? 11.438 11.062 16.328 1 97.88 211 LEU B C 1
ATOM 3689 O O . LEU B 1 211 ? 11.023 11.914 17.125 1 97.88 211 LEU B O 1
ATOM 3693 N N . LYS B 1 212 ? 12.359 10.148 16.656 1 96.56 212 LYS B N 1
ATOM 3694 C CA . LYS B 1 212 ? 12.984 10.172 17.984 1 96.56 212 LYS B CA 1
ATOM 3695 C C . LYS B 1 212 ? 13.633 11.531 18.25 1 96.56 212 LYS B C 1
ATOM 3697 O O . LYS B 1 212 ? 13.617 12.008 19.391 1 96.56 212 LYS B O 1
ATOM 3702 N N . LEU B 1 213 ? 14.195 12.07 17.203 1 96.94 213 LEU B N 1
ATOM 3703 C CA . LEU B 1 213 ? 14.781 13.398 17.328 1 96.94 213 LEU B CA 1
ATOM 3704 C C . LEU B 1 213 ? 13.734 14.477 17.125 1 96.94 213 LEU B C 1
ATOM 3706 O O . LEU B 1 213 ? 13.625 15.406 17.922 1 96.94 213 LEU B O 1
ATOM 3710 N N . PHE B 1 214 ? 12.906 14.328 16.109 1 97.88 214 PHE B N 1
ATOM 3711 C CA . PHE B 1 214 ? 12.039 15.414 15.688 1 97.88 214 PHE B CA 1
ATOM 3712 C C . PHE B 1 214 ? 10.938 15.664 16.703 1 97.88 214 PHE B C 1
ATOM 3714 O O . PHE B 1 214 ? 10.391 16.766 16.781 1 97.88 214 PHE B O 1
ATOM 3721 N N . SER B 1 215 ? 10.594 14.625 17.484 1 97.25 215 SER B N 1
ATOM 3722 C CA . SER B 1 215 ? 9.547 14.758 18.484 1 97.25 215 SER B CA 1
ATOM 3723 C C . SER B 1 215 ? 9.938 15.766 19.562 1 97.25 215 SER B C 1
ATOM 3725 O O . SER B 1 215 ? 9.094 16.203 20.344 1 97.25 215 SER B O 1
ATOM 3727 N N . HIS B 1 216 ? 11.188 16.188 19.625 1 96.25 216 HIS B N 1
ATOM 3728 C CA . HIS B 1 216 ? 11.664 17.141 20.609 1 96.25 216 HIS B CA 1
ATOM 3729 C C . HIS B 1 216 ? 11.531 18.578 20.094 1 96.25 216 HIS B C 1
ATOM 3731 O O . HIS B 1 216 ? 11.898 19.531 20.781 1 96.25 216 HIS B O 1
ATOM 3737 N N . LEU B 1 217 ? 11.078 18.734 18.906 1 97.81 217 LEU B N 1
ATOM 3738 C CA . LEU B 1 217 ? 10.883 20.078 18.359 1 97.81 217 LEU B CA 1
ATOM 3739 C C . LEU B 1 217 ? 10.016 20.922 19.297 1 97.81 217 LEU B C 1
ATOM 3741 O O . LEU B 1 217 ? 8.891 20.531 19.625 1 97.81 217 LEU B O 1
ATOM 3745 N N . PRO B 1 218 ? 10.547 22.062 19.688 1 96.94 218 PRO B N 1
ATOM 3746 C CA . PRO B 1 218 ? 9.758 22.875 20.609 1 96.94 218 PRO B CA 1
ATOM 3747 C C . PRO B 1 218 ? 8.398 23.281 20.016 1 96.94 218 PRO B C 1
ATOM 3749 O O . PRO B 1 218 ? 8.312 23.625 18.844 1 96.94 218 PRO B O 1
ATOM 3752 N N . HIS B 1 219 ? 7.332 23.094 20.781 1 97.44 219 HIS B N 1
ATOM 3753 C CA . HIS B 1 219 ? 5.988 23.578 20.484 1 97.44 219 HIS B CA 1
ATOM 3754 C C . HIS B 1 219 ? 5.332 22.75 19.391 1 97.44 219 HIS B C 1
ATOM 3756 O O . HIS B 1 219 ? 4.344 23.188 18.781 1 97.44 219 HIS B O 1
ATOM 3762 N N . LEU B 1 220 ? 5.922 21.578 19.047 1 98.19 220 LEU B N 1
ATOM 3763 C CA . LEU B 1 220 ? 5.297 20.688 18.078 1 98.19 220 LEU B CA 1
ATOM 3764 C C . LEU B 1 220 ? 3.902 20.266 18.531 1 98.19 220 LEU B C 1
ATOM 3766 O O . LEU B 1 220 ? 3.744 19.672 19.594 1 98.19 220 LEU B O 1
ATOM 3770 N N . ALA B 1 221 ? 2.932 20.594 17.719 1 98.25 221 ALA B N 1
ATOM 3771 C CA . ALA B 1 221 ? 1.548 20.344 18.109 1 98.25 221 ALA B CA 1
ATOM 3772 C C . ALA B 1 221 ? 1.055 19.016 17.547 1 98.25 221 ALA B C 1
ATOM 3774 O O . ALA B 1 221 ? 0.314 18.281 18.219 1 98.25 221 ALA B O 1
ATOM 3775 N N . GLU B 1 222 ? 1.446 18.688 16.328 1 98.31 222 GLU B N 1
ATOM 3776 C CA . GLU B 1 222 ? 0.9 17.516 15.641 1 98.31 222 GLU B CA 1
ATOM 3777 C C . GLU B 1 222 ? 1.844 17.047 14.539 1 98.31 222 GLU B C 1
ATOM 3779 O O . GLU B 1 222 ? 2.496 17.844 13.875 1 98.31 222 GLU B O 1
ATOM 3784 N N . VAL B 1 223 ? 1.97 15.727 14.43 1 98.56 223 VAL B N 1
ATOM 3785 C CA . VAL B 1 223 ? 2.568 15.156 13.227 1 98.56 223 VAL B CA 1
ATOM 3786 C C . VAL B 1 223 ? 1.497 14.445 12.406 1 98.56 223 VAL B C 1
ATOM 3788 O O . VAL B 1 223 ? 0.625 13.773 12.961 1 98.56 223 VAL B O 1
ATOM 3791 N N . SER B 1 224 ? 1.494 14.68 11.109 1 97.88 224 SER B N 1
ATOM 3792 C CA . SER B 1 224 ? 0.643 13.984 10.156 1 97.88 224 SER B CA 1
ATOM 3793 C C . SER B 1 224 ? 1.46 13.055 9.266 1 97.88 224 SER B C 1
ATOM 3795 O O . SER B 1 224 ? 2.189 13.508 8.383 1 97.88 224 SER B O 1
ATOM 3797 N N . ILE B 1 225 ? 1.316 11.781 9.484 1 97.81 225 ILE B N 1
ATOM 3798 C CA . ILE B 1 225 ? 2.215 10.828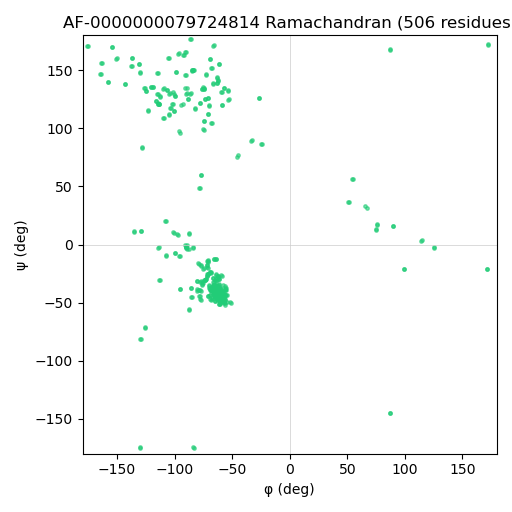 8.844 1 97.81 225 ILE B CA 1
ATOM 3799 C C . ILE B 1 225 ? 1.402 9.797 8.062 1 97.81 225 ILE B C 1
ATOM 3801 O O . ILE B 1 225 ? 0.418 9.258 8.57 1 97.81 225 ILE B O 1
ATOM 3805 N N . GLY B 1 226 ? 1.812 9.547 6.805 1 97.44 226 GLY B N 1
ATOM 3806 C CA . GLY B 1 226 ? 1.104 8.594 5.957 1 97.44 226 GLY B CA 1
ATOM 3807 C C . GLY B 1 226 ? 2.002 7.512 5.395 1 97.44 226 GLY B C 1
ATOM 3808 O O . GLY B 1 226 ? 2.102 6.422 5.961 1 97.44 226 GLY B O 1
ATOM 3809 N N . HIS B 1 227 ? 2.865 7.875 4.453 1 97.5 227 HIS B N 1
ATOM 3810 C CA . HIS B 1 227 ? 3.637 6.949 3.631 1 97.5 227 HIS B CA 1
ATOM 3811 C C . HIS B 1 227 ? 4.551 6.082 4.488 1 97.5 227 HIS B C 1
ATOM 3813 O O . HIS B 1 227 ? 4.504 4.852 4.402 1 97.5 227 HIS B O 1
ATOM 3819 N N . ARG B 1 228 ? 5.332 6.699 5.359 1 98.06 228 ARG B N 1
ATOM 3820 C CA . ARG B 1 228 ? 6.289 5.953 6.176 1 98.06 228 ARG B CA 1
ATOM 3821 C C . ARG B 1 228 ? 5.57 5.105 7.219 1 98.06 228 ARG B C 1
ATOM 3823 O O . ARG B 1 228 ? 6.035 4.02 7.57 1 98.06 228 ARG B O 1
ATOM 3830 N N . LEU B 1 229 ? 4.484 5.617 7.734 1 98.75 229 LEU B N 1
ATOM 3831 C CA . LEU B 1 229 ? 3.705 4.855 8.711 1 98.75 229 LEU B CA 1
ATOM 3832 C C . LEU B 1 229 ? 3.088 3.621 8.062 1 98.75 229 LEU B C 1
ATOM 3834 O O . LEU B 1 229 ? 3.133 2.529 8.641 1 98.75 229 LEU B O 1
ATOM 3838 N N . VAL B 1 230 ? 2.541 3.744 6.863 1 98.81 230 VAL B N 1
ATOM 3839 C CA . VAL B 1 230 ? 1.947 2.627 6.137 1 98.81 230 VAL B CA 1
ATOM 3840 C C . VAL B 1 230 ? 3.025 1.599 5.801 1 98.81 230 VAL B C 1
ATOM 3842 O O . VAL B 1 230 ? 2.822 0.396 5.984 1 98.81 230 VAL B O 1
ATOM 3845 N N . ALA B 1 231 ? 4.191 2.066 5.359 1 98.56 231 ALA B N 1
ATOM 3846 C CA . ALA B 1 231 ? 5.293 1.155 5.059 1 98.56 231 ALA B CA 1
ATOM 3847 C C . ALA B 1 231 ? 5.711 0.373 6.301 1 98.56 231 ALA B C 1
ATOM 3849 O O . ALA B 1 231 ? 5.918 -0.841 6.234 1 98.56 231 ALA B O 1
ATOM 3850 N N . GLN B 1 232 ? 5.801 1.07 7.414 1 98.62 232 GLN B N 1
ATOM 3851 C CA . GLN B 1 232 ? 6.18 0.411 8.656 1 98.62 232 GLN B CA 1
ATOM 3852 C C . GLN B 1 232 ? 5.113 -0.586 9.102 1 98.62 232 GLN B C 1
ATOM 3854 O O . GLN B 1 232 ? 5.434 -1.633 9.672 1 98.62 232 GLN B O 1
ATOM 3859 N N . SER B 1 233 ? 3.842 -0.233 8.883 1 98.88 233 SER B N 1
ATOM 3860 C CA . SER B 1 233 ? 2.758 -1.141 9.25 1 98.88 233 SER B CA 1
ATOM 3861 C C . SER B 1 233 ? 2.859 -2.457 8.484 1 98.88 233 SER B C 1
ATOM 3863 O O . SER B 1 233 ? 2.523 -3.518 9.016 1 98.88 233 SER B O 1
ATOM 3865 N N . LEU B 1 234 ? 3.27 -2.389 7.254 1 98.88 234 LEU B N 1
ATOM 3866 C CA . LEU B 1 234 ? 3.492 -3.596 6.465 1 98.88 234 LEU B CA 1
ATOM 3867 C C . LEU B 1 234 ? 4.621 -4.434 7.055 1 98.88 234 LEU B C 1
ATOM 3869 O O . LEU B 1 234 ? 4.512 -5.66 7.137 1 98.88 234 LEU B O 1
ATOM 3873 N N . VAL B 1 235 ? 5.715 -3.76 7.5 1 98.69 235 VAL B N 1
ATOM 3874 C CA . VAL B 1 235 ? 6.82 -4.473 8.133 1 98.69 235 VAL B CA 1
ATOM 3875 C C . VAL B 1 235 ? 6.328 -5.176 9.391 1 98.69 235 VAL B C 1
ATOM 3877 O O . VAL B 1 235 ? 6.598 -6.363 9.594 1 98.69 235 VAL B O 1
ATOM 3880 N N . ASP B 1 236 ? 5.539 -4.469 10.148 1 98.69 236 ASP B N 1
ATOM 3881 C CA . ASP B 1 236 ? 5.102 -4.949 11.461 1 98.69 236 ASP B CA 1
ATOM 3882 C C . ASP B 1 236 ? 4.105 -6.098 11.32 1 98.69 236 ASP B C 1
ATOM 3884 O O . ASP B 1 236 ? 3.969 -6.922 12.227 1 98.69 236 ASP B O 1
ATOM 3888 N N . GLY B 1 237 ? 3.387 -6.168 10.203 1 98.81 237 GLY B N 1
ATOM 3889 C CA . GLY B 1 237 ? 2.305 -7.129 10.086 1 98.81 237 GLY B CA 1
ATOM 3890 C C . GLY B 1 237 ? 2.631 -8.281 9.156 1 98.81 237 GLY B C 1
ATOM 3891 O O . GLY B 1 237 ? 1.95 -9.312 9.172 1 98.81 237 GLY B O 1
ATOM 3892 N N . MET B 1 238 ? 3.748 -8.25 8.383 1 98.81 238 MET B N 1
ATOM 3893 C CA . MET B 1 238 ? 3.998 -9.148 7.262 1 98.81 238 MET B CA 1
ATOM 3894 C C . MET B 1 238 ? 4.223 -10.578 7.75 1 98.81 238 MET B C 1
ATOM 3896 O O . MET B 1 238 ? 3.609 -11.516 7.242 1 98.81 238 MET B O 1
ATOM 3900 N N . GLU B 1 239 ? 5.062 -10.734 8.758 1 98.75 239 GLU B N 1
ATOM 3901 C CA . GLU B 1 239 ? 5.375 -12.07 9.25 1 98.75 239 GLU B CA 1
ATOM 3902 C C . GLU B 1 239 ? 4.121 -12.781 9.758 1 98.75 239 GLU B C 1
ATOM 3904 O O . GLU B 1 239 ? 3.861 -13.93 9.391 1 98.75 239 GLU B O 1
ATOM 3909 N N . LYS B 1 240 ? 3.334 -12.055 10.586 1 98.75 240 LYS B N 1
ATOM 3910 C CA . LYS B 1 240 ? 2.105 -12.633 11.125 1 98.75 240 LYS B CA 1
ATOM 3911 C C . LYS B 1 240 ? 1.158 -13.055 10 1 98.75 240 LYS B C 1
ATOM 3913 O O . LYS B 1 240 ? 0.573 -14.133 10.047 1 98.75 240 LYS B O 1
ATOM 3918 N N . THR B 1 241 ? 1.03 -12.211 9 1 98.81 241 THR B N 1
ATOM 3919 C CA . THR B 1 241 ? 0.12 -12.469 7.887 1 98.81 241 THR B CA 1
ATOM 3920 C C . THR B 1 241 ? 0.563 -13.695 7.098 1 98.81 241 THR B C 1
ATOM 3922 O O . THR B 1 241 ? -0.236 -14.602 6.852 1 98.81 241 THR B O 1
ATOM 3925 N N . VAL B 1 242 ? 1.871 -13.758 6.746 1 98.75 242 VAL B N 1
ATOM 3926 C CA . VAL B 1 242 ? 2.396 -14.875 5.969 1 98.75 242 VAL B CA 1
ATOM 3927 C C . VAL B 1 242 ? 2.209 -16.172 6.746 1 98.75 242 VAL B C 1
ATOM 3929 O O . VAL B 1 242 ? 1.742 -17.172 6.195 1 98.75 242 VAL B O 1
ATOM 3932 N N . LYS B 1 243 ? 2.463 -16.172 8.008 1 98.62 243 LYS B N 1
ATOM 3933 C CA . LYS B 1 243 ? 2.328 -17.375 8.836 1 98.62 243 LYS B CA 1
ATOM 3934 C C . LYS B 1 243 ? 0.87 -17.812 8.93 1 98.62 243 LYS B C 1
ATOM 3936 O O . LYS B 1 243 ? 0.581 -19 9.008 1 98.62 243 LYS B O 1
ATOM 3941 N N . SER B 1 244 ? -0.033 -16.859 8.945 1 98.56 244 SER B N 1
ATOM 3942 C CA . SER B 1 244 ? -1.452 -17.203 8.953 1 98.56 244 SER B CA 1
ATOM 3943 C C . SER B 1 244 ? -1.848 -17.953 7.684 1 98.56 244 SER B C 1
ATOM 3945 O O . SER B 1 244 ? -2.574 -18.938 7.746 1 98.56 244 SER B O 1
ATOM 3947 N N . TYR B 1 245 ? -1.385 -17.438 6.539 1 98.38 245 TYR B N 1
ATOM 3948 C CA . TYR B 1 245 ? -1.661 -18.125 5.285 1 98.38 245 TYR B CA 1
ATOM 3949 C C . TYR B 1 245 ? -1.071 -19.531 5.289 1 98.38 245 TYR B C 1
ATOM 3951 O O . TYR B 1 245 ? -1.736 -20.5 4.895 1 98.38 245 TYR B O 1
ATOM 3959 N N . LEU B 1 246 ? 0.189 -19.656 5.77 1 98.38 246 LEU B N 1
ATOM 3960 C CA . LEU B 1 246 ? 0.88 -20.938 5.789 1 98.38 246 LEU B CA 1
ATOM 3961 C C . LEU B 1 246 ? 0.166 -21.922 6.707 1 98.38 246 LEU B C 1
ATOM 3963 O O . LEU B 1 246 ? 0.076 -23.109 6.395 1 98.38 246 LEU B O 1
ATOM 3967 N N . LYS B 1 247 ? -0.315 -21.422 7.82 1 97.81 247 LYS B N 1
ATOM 3968 C CA . LYS B 1 247 ? -1.057 -22.281 8.742 1 97.81 247 LYS B CA 1
ATOM 3969 C C . LYS B 1 247 ? -2.293 -22.875 8.078 1 97.81 247 LYS B C 1
ATOM 3971 O O . LYS B 1 247 ? -2.588 -24.047 8.242 1 97.81 247 LYS B O 1
ATOM 3976 N N . ILE B 1 248 ? -3.014 -22.078 7.324 1 97.44 248 ILE B N 1
ATOM 3977 C CA . ILE B 1 248 ? -4.223 -22.531 6.641 1 97.44 248 ILE B CA 1
ATOM 3978 C C . ILE B 1 248 ? -3.861 -23.562 5.57 1 97.44 248 ILE B C 1
ATOM 3980 O O . ILE B 1 248 ? -4.535 -24.578 5.43 1 97.44 248 ILE B O 1
ATOM 3984 N N . LEU B 1 249 ? -2.756 -23.312 4.875 1 97.12 249 LEU B N 1
ATOM 3985 C CA . LEU B 1 249 ? -2.344 -24.172 3.773 1 97.12 249 LEU B CA 1
ATOM 3986 C C . LEU B 1 249 ? -1.802 -25.5 4.297 1 97.12 249 LEU B C 1
ATOM 3988 O O . LEU B 1 249 ? -1.834 -26.516 3.594 1 97.12 249 LEU B O 1
ATOM 3992 N N . SER B 1 250 ? -1.178 -25.469 5.582 1 92.56 250 SER B N 1
ATOM 3993 C CA . SER B 1 250 ? -0.614 -26.672 6.184 1 92.56 250 SER B CA 1
ATOM 3994 C C . SER B 1 250 ? -1.704 -27.547 6.789 1 92.56 250 SER B C 1
ATOM 3996 O O . SER B 1 250 ? -1.485 -28.734 7.035 1 92.56 250 SER B O 1
ATOM 3998 N N . LYS B 1 251 ? -2.717 -26.938 7.562 1 73.56 251 LYS B N 1
ATOM 3999 C CA . LYS B 1 251 ? -3.75 -27.672 8.281 1 73.56 251 LYS B CA 1
ATOM 4000 C C . LYS B 1 251 ? -4.344 -28.781 7.402 1 73.56 251 LYS B C 1
ATOM 4002 O O . LYS B 1 251 ? -4.844 -28.5 6.309 1 73.56 251 LYS B O 1
ATOM 4007 N N . GLU B 1 252 ? -3.549 -29.922 7.277 1 51.44 252 GLU B N 1
ATOM 4008 C CA . GLU B 1 252 ? -4.008 -31.25 6.84 1 51.44 252 GLU B CA 1
ATOM 4009 C C . GLU B 1 252 ? -5.488 -31.438 7.145 1 51.44 252 GLU B C 1
ATOM 4011 O O . GLU B 1 252 ? -6.023 -30.844 8.078 1 51.44 252 GLU B O 1
ATOM 4016 N N . THR B 1 253 ? -6.262 -31.781 6.168 1 40.5 253 THR B N 1
ATOM 4017 C CA . THR B 1 253 ? -7.539 -32.469 6.215 1 40.5 253 THR B CA 1
ATOM 4018 C C . THR B 1 253 ? -7.57 -33.469 7.375 1 40.5 253 THR B C 1
ATOM 4020 O O . THR B 1 253 ? -6.633 -34.25 7.551 1 40.5 253 THR B O 1
ATOM 4023 N N . GLY B 1 254 ? -7.961 -33.125 8.539 1 33.25 254 GLY B N 1
ATOM 4024 C CA . GLY B 1 254 ? -8.406 -34.219 9.367 1 33.25 254 GLY B CA 1
ATOM 4025 C C . GLY B 1 254 ? -8.875 -35.406 8.57 1 33.25 254 GLY B C 1
ATOM 4026 O O . GLY B 1 254 ? -9.812 -35.312 7.777 1 33.25 254 GLY B O 1
ATOM 4027 N N . SER B 1 255 ? -7.988 -36.375 8.133 1 27.67 255 SER B N 1
ATOM 4028 C CA . SER B 1 255 ? -8.594 -37.719 8.211 1 27.67 255 SER B CA 1
ATOM 4029 C C . SER B 1 255 ? -9.219 -37.938 9.586 1 27.67 255 SER B C 1
ATOM 4031 O O . SER B 1 255 ? -8.695 -37.5 10.602 1 27.67 255 SER B O 1
#